Protein 5VCC (pdb70)

CATH classification: 1.10.630.10

Sequence (457 aa):
SHGLFKKLGIPGPTPLPFLGNILSYHKGFCMMFDMMEECHKKYGKVVWGFYDGQQPVLAITDPDMIKTVLVKECYSVFTNRRRPPFFGGPPVGFMKSSAISIAEDEEWKRLRSLLSPTFTSGKLKEMVPIIAQYGDVLVRNLRRREAETGKPVTTLKDVFGAYSMDVITSTSFGVNIDSSLNNPQDPFVENTKKLLRFDFLDPFFLSITVFPFLIPILEVLNICCVFPREVTNFLRKSVKRMKESRLEDVDFLQLMIDSQNSKALSDLELVAQSIIFIFAGYETTSSVLSFIMYELATHPDVQQKLQEEIDAVLPNKAPPTYDTVLQMEYLDMVVNETLRLFPIAMRLERVCKKDVVEINGMFIPKGVVVMMIPSYALHRDPKYWTTEPEKFLPERFSKKNKDNIDPYIYTPFGSGPRNCIGMRRFALMNMKLALIRVLQNFSFKPCKETQIPLKLSLGGLLQPEKPVVLKVESSR

Nearest PDB structures (foldseek):
  5vcd-assembly1_A  TM=1.001E+00  e=1.335E-69  Homo sapiens
  6bd5-assembly1_A  TM=1.000E+00  e=8.654E-69  Homo sapiens
  6oo9-assembly1_A  TM=9.947E-01  e=1.828E-68  Homo sapiens
  7ufe-assembly1_A  TM=9.716E-01  e=6.507E-65  Homo sapiens
  7kvk-assembly1_A  TM=9.694E-01  e=4.853E-64  Homo sapiens

GO terms:
  GO:0062181 1-alpha,25-dihydroxyvitamin D3 23-hydroxylase activity (F, IDA)
  GO:0101020 estrogen 16-alpha-hydroxylase activity (F, IDA)
  GO:0101021 estrogen 2-hydroxylase activity (F, IDA)
  GO:0042369 vitamin D catabolic process (P, IDA)
  GO:0042572 retinol metabolic process (P, IDA)
  GO:0042573 retinoic acid metabolic process (P, IDA)
  GO:0008401 retinoic acid 4-hydroxylase activity (F, IDA)
  GO:0008210 estrogen metabolic process (P, IDA)
  GO:0050591 quinine 3-monooxygenase activity (F, EXP)
  GO:0050649 testosterone 6-beta-hydroxylase activity (F, EXP)
  GO:0062187 anandamide 8,9 epoxidase activity (F, EXP)
  GO:0062188 anandamide 11,12 epoxidase activity (F, EXP)
  GO:0062189 anandamide 14,15 epoxidase activity (F, EXP)
  GO:0101020 estrogen 16-alpha-hydroxylase activity (F, EXP)
  GO:0101021 estrogen 2-hydroxylase activity (F, EXP)
  GO:0102320 1,8-cineole 2-exo-monooxygenase activity (F, EXP)
  GO:0016712 oxidoreductase activity, acting on paired donors, with incorporation or reduction of molecular oxygen, reduced flavin or flavoprotein as one donor, and incorporation of one atom of oxygen (F, EXP)
  GO:0005515 protein binding (F, IPI)
  GO:0043231 intracellular membrane-bounded organelle (C, TAS)
  GO:0004497 monooxygenase activity (F, TAS)

B-factor: mean 48.31, std 19.15, range [22.93, 164.09]

Foldseek 3Di:
DQCVCVVQVFAEDRQDQLQWCLVLLQQADQVSVQVGCVPRNAWHWTARRNAIEIEGADLQLLCCQFAVCCQPWFPAFDDQFAAALLCLALNNDTHPSNVLVLVLCLVCQDVVLLQLLLVVLLVLLVLLQVVVVVCQVVFDWDFLLLSLLQSLVQSLCCQAQVDHDSCSVVVPPPLNVLLSVLEDDFCQDPVRSVCSSVVVCRVVCNVVVNHPRDPVSLVVLLVVLVVSLVVVVPPSHSSVSLVVSLVDSRADSSSSSSHSNVVSNVGRSVLSQLLQLLLLQCQVVVVLLVVQLVQLCVLAPPLRADHSVSLVVRQSLVLSSLLSCLQFLFVQKDKTFGQAFDADPRGTDHHGHIYMHRQNSLSQPCVQDPPSNDRDSCCCPPVNVVSDSCSSHASQHDHSSGNSCVVVSSSSSSSSSSSLSNFWRKHADPPADPPFDFHSTHTGHTVDRGIIGIHTD

Solvent-accessible surface area: 20300 Å² total; per-residue (Å²): 88,45,39,32,8,174,151,47,66,22,61,24,24,122,25,85,99,146,50,1,8,12,106,44,13,132,102,3,21,15,93,12,1,63,73,4,36,168,140,64,31,132,9,0,2,0,5,12,0,84,49,18,0,2,0,0,8,51,25,93,8,0,77,12,0,0,52,130,58,0,116,62,12,0,2,14,85,63,98,55,6,0,8,23,16,0,120,16,0,11,46,33,6,75,54,112,109,3,67,61,2,40,75,40,0,49,69,7,25,55,46,34,66,11,99,100,3,7,88,35,0,26,90,6,2,52,13,5,8,140,8,1,83,117,66,19,134,84,67,136,51,10,38,0,112,79,9,1,8,13,3,1,0,3,0,16,0,3,4,5,6,39,29,99,18,44,4,62,66,70,56,140,47,83,16,0,76,20,0,74,95,2,87,84,33,45,88,26,45,110,80,18,49,48,18,39,28,86,65,140,62,38,87,91,30,64,121,113,97,83,23,25,2,45,61,111,0,0,70,31,1,93,86,6,1,128,133,32,34,121,69,71,99,146,179,95,9,16,1,48,27,1,12,72,34,37,99,135,216,30,5,48,92,67,28,0,13,0,0,5,1,5,26,0,14,52,21,19,37,31,8,8,23,6,0,7,0,0,0,13,10,0,2,33,55,93,104,10,9,104,96,0,16,94,33,0,52,79,33,7,75,151,95,31,86,9,64,30,96,27,0,103,112,2,81,16,0,41,16,0,0,29,0,0,5,0,5,10,1,36,57,18,27,20,32,4,29,0,50,118,90,28,131,12,84,70,33,86,0,20,134,34,2,0,0,0,0,0,2,16,0,0,0,30,9,96,189,98,18,101,88,19,145,100,11,61,7,86,29,11,14,135,168,42,94,114,128,34,52,79,33,2,32,2,20,36,16,17,22,39,4,34,51,37,16,60,147,30,20,35,6,3,4,14,4,0,0,0,40,0,0,3,11,0,24,2,89,44,21,200,94,11,52,98,92,29,110,42,30,102,30,3,39,11,62,25,92,134,52,9,26,0,84,7,71,76,126

Organism: Homo sapiens (NCBI:txid9606)

Structure (mmCIF, N/CA/C/O backbone):
data_5VCC
#
_entry.id   5VCC
#
_cell.length_a   76.300
_cell.length_b   98.910
_cell.length_c   133.660
_cell.angle_alpha   90.00
_cell.angle_beta   90.00
_cell.angle_gamma   90.00
#
_symmetry.space_group_name_H-M   'I 2 2 2'
#
loop_
_entity.id
_entity.type
_entity.pdbx_description
1 polymer 'Cytochrome P450 3A4'
2 non-polymer 'PROTOPORPHYRIN IX CONTAINING FE'
3 non-polymer GLYCEROL
4 non-polymer 1,2-ETHANEDIOL
5 water water
#
loop_
_atom_site.group_PDB
_atom_site.id
_atom_site.type_symbol
_atom_site.label_atom_id
_atom_site.label_alt_id
_atom_site.label_comp_id
_atom_site.label_asym_id
_atom_site.label_entity_id
_atom_site.label_seq_id
_atom_site.pdbx_PDB_ins_code
_atom_site.Cartn_x
_atom_site.Cartn_y
_atom_site.Cartn_z
_atom_site.occupancy
_atom_site.B_iso_or_equiv
_atom_site.auth_seq_id
_atom_site.auth_comp_id
_atom_site.auth_asym_id
_atom_site.auth_atom_id
_atom_site.pdbx_PDB_model_num
ATOM 1 N N . SER A 1 9 ? -11.785 -57.616 -15.600 1.00 61.97 29 SER A N 1
ATOM 2 C CA . SER A 1 9 ? -12.708 -56.501 -15.808 1.00 48.05 29 SER A CA 1
ATOM 3 C C . SER A 1 9 ? -12.741 -56.067 -17.271 1.00 39.82 29 SER A C 1
ATOM 4 O O . SER A 1 9 ? -13.781 -55.661 -17.795 1.00 38.77 29 SER A O 1
ATOM 7 N N . HIS A 1 10 ? -11.596 -56.177 -17.934 1.00 36.77 30 HIS A N 1
ATOM 8 C CA . HIS A 1 10 ? -11.443 -55.689 -19.305 1.00 33.71 30 HIS A CA 1
ATOM 9 C C . HIS A 1 10 ? -12.169 -56.496 -20.367 1.00 37.80 30 HIS A C 1
ATOM 10 O O . HIS A 1 10 ? -12.093 -56.172 -21.554 1.00 38.33 30 HIS A O 1
ATOM 17 N N . GLY A 1 11 ? -12.870 -57.543 -19.953 1.00 39.86 31 GLY A N 1
ATOM 18 C CA . GLY A 1 11 ? -13.632 -58.333 -20.898 1.00 37.27 31 GLY A CA 1
ATOM 19 C C . GLY A 1 11 ? -15.111 -58.008 -20.864 1.00 36.98 31 GLY A C 1
ATOM 20 O O . GLY A 1 11 ? -15.909 -58.638 -21.569 1.00 37.49 31 GLY A O 1
ATOM 21 N N . LEU A 1 12 ? -15.485 -57.019 -20.051 1.00 33.24 32 LEU A N 1
ATOM 22 C CA . LEU A 1 12 ? -16.905 -56.753 -19.826 1.00 33.71 32 LEU A CA 1
ATOM 23 C C . LEU A 1 12 ? -17.660 -56.363 -21.091 1.00 36.44 32 LEU A C 1
ATOM 24 O O . LEU A 1 12 ? -18.654 -56.995 -21.436 1.00 33.66 32 LEU A O 1
ATOM 29 N N . PHE A 1 13 ? -17.220 -55.315 -21.787 1.00 33.16 33 PHE A N 1
ATOM 30 C CA . PHE A 1 13 ? -17.982 -54.859 -22.948 1.00 34.13 33 PHE A CA 1
ATOM 31 C C . PHE A 1 13 ? -17.924 -55.871 -24.096 1.00 36.04 33 PHE A C 1
ATOM 32 O O . PHE A 1 13 ? -18.878 -56.012 -24.852 1.00 34.60 33 PHE A O 1
ATOM 40 N N . LYS A 1 14 ? -16.816 -56.588 -24.208 1.00 31.19 34 LYS A N 1
ATOM 41 C CA . LYS A 1 14 ? -16.753 -57.711 -25.131 1.00 29.99 34 LYS A CA 1
ATOM 42 C C . LYS A 1 14 ? -17.867 -58.733 -24.833 1.00 33.93 34 LYS A C 1
ATOM 43 O O . LYS A 1 14 ? -18.553 -59.207 -25.746 1.00 38.55 34 LYS A O 1
ATOM 49 N N . LYS A 1 15 ? -18.049 -59.053 -23.556 1.00 36.39 35 LYS A N 1
ATOM 50 C CA . L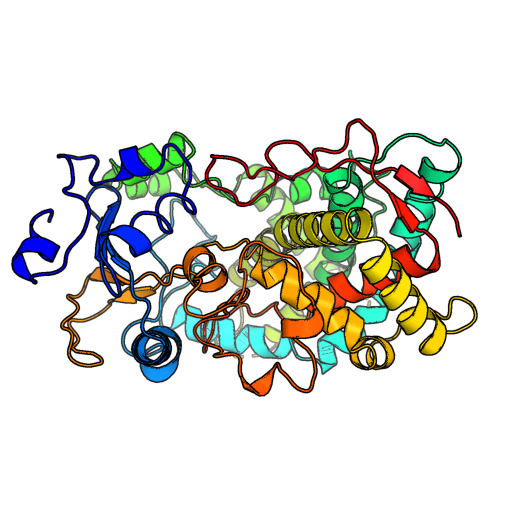YS A 1 15 ? -19.042 -60.053 -23.162 1.00 42.83 35 LYS A CA 1
ATOM 51 C C . LYS A 1 15 ? -20.456 -59.553 -23.437 1.00 42.58 35 LYS A C 1
ATOM 52 O O . LYS A 1 15 ? -21.333 -60.327 -23.818 1.00 43.68 35 LYS A O 1
ATOM 58 N N . LEU A 1 16 ? -20.673 -58.253 -23.261 1.00 37.71 36 LEU A N 1
ATOM 59 C CA . LEU A 1 16 ? -21.978 -57.655 -23.530 1.00 35.09 36 LEU A CA 1
ATOM 60 C C . LEU A 1 16 ? -22.210 -57.279 -24.998 1.00 43.93 36 LEU A C 1
ATOM 61 O O . LEU A 1 16 ? -23.282 -56.798 -25.350 1.00 42.78 36 LEU A O 1
ATOM 66 N N . GLY A 1 17 ? -21.207 -57.466 -25.850 1.00 38.29 37 GLY A N 1
ATOM 67 C CA . GLY A 1 17 ? -21.351 -57.104 -27.257 1.00 37.89 37 GLY A CA 1
ATOM 68 C C . GLY A 1 17 ? -21.416 -55.605 -27.496 1.00 38.35 37 GLY A C 1
ATOM 69 O O . GLY A 1 17 ? -22.073 -55.121 -28.427 1.00 35.28 37 GLY A O 1
ATOM 70 N N . ILE A 1 18 ? -20.725 -54.861 -26.643 1.00 32.90 38 ILE A N 1
ATOM 71 C CA . ILE A 1 18 ? -20.688 -53.412 -26.747 1.00 34.28 38 ILE A CA 1
ATOM 72 C C . ILE A 1 18 ? -19.335 -53.024 -27.327 1.00 33.49 38 ILE A C 1
ATOM 73 O O . ILE A 1 18 ? -18.311 -53.513 -26.869 1.00 32.37 38 ILE A O 1
ATOM 78 N N . PRO A 1 19 ? -19.330 -52.172 -28.355 1.00 33.11 39 PRO A N 1
ATOM 79 C CA . PRO A 1 19 ? -18.078 -51.830 -29.025 1.00 32.98 39 PRO A CA 1
ATOM 80 C C . PRO A 1 19 ? -17.282 -50.822 -28.211 1.00 33.24 39 PRO A C 1
ATOM 81 O O . PRO A 1 19 ? -17.832 -50.205 -27.314 1.00 30.90 39 PRO A O 1
ATOM 85 N N . GLY A 1 20 ? -16.011 -50.651 -28.537 1.00 29.61 40 GLY A N 1
ATOM 86 C CA . GLY A 1 20 ? -15.206 -49.635 -27.865 1.00 25.45 40 GLY A CA 1
ATOM 87 C C . GLY A 1 20 ? -13.742 -49.960 -28.065 1.00 29.53 40 GLY A C 1
ATOM 88 O O . GLY A 1 20 ? -13.387 -51.048 -28.510 1.00 27.73 40 GLY A O 1
ATOM 89 N N . PRO A 1 21 ? -12.870 -49.017 -27.727 1.00 28.59 41 PRO A N 1
ATOM 90 C CA . PRO A 1 21 ? -11.432 -49.229 -27.945 1.00 27.56 41 PRO A CA 1
ATOM 91 C C . PRO A 1 21 ? -10.906 -50.330 -27.041 1.00 28.63 41 PRO A C 1
ATOM 92 O O . PRO A 1 21 ? -11.232 -50.364 -25.858 1.00 29.34 41 PRO A O 1
ATOM 96 N N . THR A 1 22 ? -10.118 -51.242 -27.606 1.00 27.86 42 THR A N 1
ATOM 97 C CA . THR A 1 22 ? -9.614 -52.374 -26.857 1.00 27.50 42 THR A CA 1
ATOM 98 C C . THR A 1 22 ? -8.614 -51.885 -25.795 1.00 28.72 42 THR A C 1
ATOM 99 O O . THR A 1 22 ? -7.674 -51.150 -26.113 1.00 29.27 42 THR A O 1
ATOM 103 N N . PRO A 1 23 ? -8.859 -52.240 -24.530 1.00 29.42 43 PRO A N 1
ATOM 104 C CA . PRO A 1 23 ? -8.030 -51.730 -23.420 1.00 27.02 43 PRO A CA 1
ATOM 105 C C . PRO A 1 23 ? -6.690 -52.439 -23.315 1.00 30.93 43 PRO A C 1
ATOM 106 O O . PRO A 1 23 ? -6.563 -53.586 -23.736 1.00 30.00 43 PRO A O 1
ATOM 110 N N . LEU A 1 24 ? -5.708 -51.739 -22.753 1.00 27.93 44 LEU A N 1
ATOM 111 C CA . LEU A 1 24 ? -4.421 -52.323 -22.383 1.00 26.37 44 LEU A CA 1
ATOM 112 C C . LEU A 1 24 ? -4.438 -52.769 -20.941 1.00 27.26 44 LEU A C 1
ATOM 113 O O . LEU A 1 24 ? -5.120 -52.161 -20.113 1.00 28.49 44 LEU A O 1
ATOM 118 N N . PRO A 1 25 ? -3.680 -53.821 -20.623 1.00 26.40 45 PRO A N 1
ATOM 119 C CA . PRO A 1 25 ? -3.522 -54.214 -19.218 1.00 28.18 45 PRO A CA 1
ATOM 120 C C . PRO A 1 25 ? -3.161 -53.017 -18.328 1.00 28.06 45 PRO A C 1
ATOM 121 O O . PRO A 1 25 ? -2.400 -52.146 -18.777 1.00 28.12 45 PRO A O 1
ATOM 125 N N . PHE A 1 26 ? -3.737 -52.974 -17.124 1.00 29.38 46 PHE A N 1
ATOM 126 C CA . PHE A 1 26 ? -3.502 -51.925 -16.119 1.00 27.63 46 PHE A CA 1
ATOM 127 C C . PHE A 1 26 ? -4.049 -50.550 -16.513 1.00 30.47 46 PHE A C 1
ATOM 128 O O . PHE A 1 26 ? -4.722 -49.917 -15.721 1.00 31.98 46 PHE A O 1
ATOM 136 N N . LEU A 1 27 ? -3.732 -50.081 -17.716 1.00 25.49 47 LEU A N 1
ATOM 137 C CA . LEU A 1 27 ? -4.072 -48.720 -18.142 1.00 23.85 47 LEU A CA 1
ATOM 138 C C . LEU A 1 27 ? -5.518 -48.584 -18.617 1.00 24.85 47 LEU A C 1
ATOM 139 O O . LEU A 1 27 ? -6.087 -47.494 -18.579 1.00 26.38 47 LEU A O 1
ATOM 144 N N . GLY A 1 28 ? -6.097 -49.676 -19.109 1.00 27.01 48 GLY A N 1
ATOM 145 C CA . GLY A 1 28 ? -7.350 -49.556 -19.838 1.00 25.84 48 GLY A CA 1
ATOM 146 C C . GLY A 1 28 ? -7.103 -48.716 -21.073 1.00 26.97 48 GLY A C 1
ATOM 147 O O . GLY A 1 28 ? -6.195 -48.992 -21.854 1.00 26.36 48 GLY A O 1
ATOM 148 N N . ASN A 1 29 ? -7.907 -47.667 -21.242 1.00 24.51 49 ASN A N 1
ATOM 149 C CA . ASN A 1 29 ? -7.821 -46.816 -22.412 1.00 25.40 49 ASN A CA 1
ATOM 150 C C . ASN A 1 29 ? -7.249 -45.444 -22.119 1.00 22.93 49 ASN A C 1
ATOM 151 O O . ASN A 1 29 ? -7.359 -44.547 -22.958 1.00 25.13 49 ASN A O 1
ATOM 156 N N . ILE A 1 30 ? -6.609 -45.262 -20.963 1.00 23.97 50 ILE A N 1
ATOM 157 C CA . ILE A 1 30 ? -6.240 -43.879 -20.642 1.00 24.82 50 ILE A CA 1
ATOM 158 C C . ILE A 1 30 ? -5.191 -43.297 -21.567 1.00 25.73 50 ILE A C 1
ATOM 159 O O . ILE A 1 30 ? -5.079 -42.081 -21.653 1.00 26.94 50 ILE A O 1
ATOM 164 N N . LEU A 1 31 ? -4.437 -44.124 -22.291 1.00 26.93 51 LEU A N 1
ATOM 165 C CA . LEU A 1 31 ? -3.469 -43.530 -23.217 1.00 29.92 51 LEU A CA 1
ATOM 166 C C . LEU A 1 31 ? -4.184 -42.796 -24.360 1.00 28.69 51 LEU A C 1
ATOM 167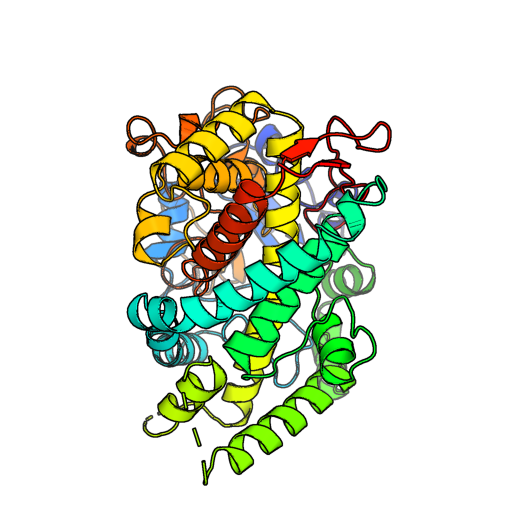 O O . LEU A 1 31 ? -3.596 -41.951 -25.026 1.00 33.70 51 LEU A O 1
ATOM 172 N N . SER A 1 32 ? -5.461 -43.108 -24.563 1.00 26.06 52 SER A N 1
ATOM 173 C CA . SER A 1 32 ? -6.244 -42.435 -25.594 1.00 25.55 52 SER A CA 1
ATOM 174 C C . SER A 1 32 ? -6.677 -41.031 -25.179 1.00 30.42 52 SER A C 1
ATOM 175 O O . SER A 1 32 ? -7.318 -40.323 -25.964 1.00 30.81 52 SER A O 1
ATOM 178 N N . TYR A 1 33 ? -6.336 -40.636 -23.957 1.00 26.27 53 TYR A N 1
ATOM 179 C CA . TYR A 1 33 ? -6.625 -39.264 -23.488 1.00 27.75 53 TYR A CA 1
ATOM 180 C C . TYR A 1 33 ? -5.534 -38.276 -23.869 1.00 32.18 53 TYR A C 1
ATOM 181 O O . TYR A 1 33 ? -5.547 -37.136 -23.400 1.00 29.80 53 TYR A O 1
ATOM 190 N N . HIS A 1 34 ? -4.596 -38.692 -24.715 1.00 29.64 54 HIS A N 1
ATOM 191 C CA . HIS A 1 34 ? -3.438 -37.843 -25.012 1.00 36.38 54 HIS A CA 1
ATOM 192 C C . HIS A 1 34 ? -3.840 -36.582 -25.775 1.00 37.66 54 HIS A C 1
ATOM 193 O O . HIS A 1 34 ? -3.073 -35.621 -25.841 1.00 42.20 54 HIS A O 1
ATOM 200 N N . LYS A 1 35 ? -5.045 -36.554 -26.337 1.00 32.01 55 LYS A N 1
ATOM 201 C CA . LYS A 1 35 ? -5.510 -35.300 -26.919 1.00 40.19 55 LYS A CA 1
ATOM 202 C C . LYS A 1 35 ? -6.708 -34.736 -26.172 1.00 36.72 55 LYS A C 1
ATOM 203 O O . LYS A 1 35 ? -7.439 -33.897 -26.712 1.00 41.29 55 LYS A O 1
ATOM 209 N N . GLY A 1 36 ? -6.901 -35.192 -24.930 1.00 33.28 56 GLY A N 1
ATOM 210 C CA . GLY A 1 36 ? -7.933 -34.658 -24.052 1.00 28.29 56 GLY A CA 1
ATOM 211 C C . GLY A 1 36 ? -9.230 -35.449 -24.061 1.00 28.53 56 GLY A C 1
ATOM 212 O O . GLY A 1 36 ? -9.418 -36.317 -24.920 1.00 29.72 56 GLY A O 1
ATOM 213 N N . PHE A 1 37 ? -10.127 -35.146 -23.124 1.00 25.21 57 PHE A N 1
ATOM 214 C CA . PHE A 1 37 ? -11.404 -35.865 -23.023 1.00 24.91 57 PHE A CA 1
ATOM 215 C C . PHE A 1 37 ? -12.283 -35.658 -24.239 1.00 30.18 57 PHE A C 1
ATOM 216 O O . PHE A 1 37 ? -12.904 -36.596 -24.724 1.00 26.83 57 PHE A O 1
ATOM 224 N N . CYS A 1 38 ? -12.385 -34.420 -24.720 1.00 27.18 58 CYS A N 1
ATOM 225 C CA . CYS A 1 38 ? -13.364 -34.153 -25.773 1.00 28.73 58 CYS A CA 1
ATOM 226 C C . CYS A 1 38 ? -13.027 -34.832 -27.100 1.00 25.98 58 CYS A C 1
ATOM 227 O O . CYS A 1 38 ? -13.915 -35.380 -27.758 1.00 28.15 58 CYS A O 1
ATOM 230 N N . MET A 1 39 ? -11.762 -34.822 -27.503 1.00 27.96 59 MET A N 1
ATOM 231 C CA A MET A 1 39 ? -11.353 -35.476 -28.739 0.57 30.80 59 MET A CA 1
ATOM 232 C CA B MET A 1 39 ? -11.389 -35.469 -28.753 0.43 30.30 59 MET A CA 1
ATOM 233 C C . MET A 1 39 ? -11.593 -36.983 -28.651 1.00 28.75 59 MET A C 1
ATOM 234 O O . MET A 1 39 ? -12.021 -37.609 -29.614 1.00 28.23 59 MET A O 1
ATOM 243 N N . PHE A 1 40 ? -11.300 -37.550 -27.486 1.00 27.71 60 PHE A N 1
ATOM 244 C CA . PHE A 1 40 ? -11.561 -38.978 -27.249 1.00 26.97 60 PHE A CA 1
ATOM 245 C C . PHE A 1 40 ? -13.053 -39.314 -27.444 1.00 26.47 60 PHE A C 1
ATOM 246 O O . PHE A 1 40 ? -13.411 -40.260 -28.171 1.00 28.27 60 PHE A O 1
ATOM 254 N N . ASP A 1 41 ? -13.928 -38.557 -26.785 1.00 25.42 61 ASP A N 1
ATOM 255 C CA . ASP A 1 41 ? -15.360 -38.804 -26.927 1.00 26.23 61 ASP A CA 1
ATOM 256 C C . ASP A 1 41 ? -15.855 -38.604 -28.367 1.00 27.26 61 ASP A C 1
ATOM 257 O O . ASP A 1 41 ? -16.668 -39.390 -28.855 1.00 27.81 61 ASP A O 1
ATOM 262 N N . MET A 1 42 ? -15.388 -37.570 -29.066 1.00 27.01 62 MET A N 1
ATOM 263 C CA A MET A 1 42 ? -15.768 -37.347 -30.467 0.58 29.18 62 MET A CA 1
ATOM 264 C CA B MET A 1 42 ? -15.832 -37.387 -30.442 0.42 28.55 62 MET A CA 1
ATOM 265 C C . MET A 1 42 ? -15.346 -38.502 -31.360 1.00 29.83 62 MET A C 1
ATOM 266 O O . MET A 1 42 ? -16.092 -38.944 -32.243 1.00 30.98 62 MET A O 1
ATOM 275 N N . GLU A 1 43 ? -14.110 -38.961 -31.160 1.00 28.51 63 GLU A N 1
ATOM 276 C CA A GLU A 1 43 ? -13.593 -40.034 -32.000 0.57 30.07 63 GLU A CA 1
ATOM 277 C CA B GLU A 1 43 ? -13.565 -40.046 -31.974 0.43 30.80 63 GLU A CA 1
ATOM 278 C C . GLU A 1 43 ? -14.314 -41.339 -31.704 1.00 28.84 63 GLU A C 1
ATOM 279 O O . GLU A 1 43 ? -14.614 -42.100 -32.628 1.00 31.45 63 GLU A O 1
ATOM 290 N N . CYS A 1 44 ? -14.596 -41.599 -30.429 1.00 27.53 64 CYS A N 1
ATOM 291 C CA . CYS A 1 44 ? -15.358 -42.812 -30.085 1.00 30.66 64 CYS A CA 1
ATOM 292 C C . CYS A 1 44 ? -16.768 -42.784 -30.678 1.00 31.66 64 CYS A C 1
ATOM 293 O O . CYS A 1 44 ? -17.245 -43.792 -31.206 1.00 29.76 64 CYS A O 1
ATOM 296 N N . HIS A 1 45 ? -17.439 -41.642 -30.563 1.00 31.96 65 HIS A N 1
ATOM 297 C CA . HIS A 1 45 ? -18.791 -41.490 -31.098 1.00 31.33 65 HIS A CA 1
ATOM 298 C C . HIS A 1 45 ? -18.776 -41.785 -32.594 1.00 30.96 65 HIS A C 1
ATOM 299 O O . HIS A 1 45 ? -19.626 -42.528 -33.129 1.00 31.91 65 HIS A O 1
ATOM 306 N N . LYS A 1 46 ? -17.795 -41.215 -33.284 1.00 29.11 66 LYS A N 1
ATOM 307 C CA . LYS A 1 46 ? -17.680 -41.392 -34.722 1.00 30.37 66 LYS A CA 1
ATOM 308 C C . LYS A 1 46 ? -17.402 -42.858 -35.088 1.00 33.15 66 LYS A C 1
ATOM 309 O O . LYS A 1 46 ? -18.002 -43.405 -36.024 1.00 35.21 66 LYS A O 1
ATOM 315 N N . LYS A 1 47 ? -16.495 -43.483 -34.352 1.00 30.73 67 LYS A N 1
ATOM 316 C CA . LYS A 1 47 ? -16.069 -44.850 -34.650 1.00 30.38 67 LYS A CA 1
ATOM 317 C C . LYS A 1 47 ? -17.094 -45.909 -34.280 1.00 37.83 67 LYS A C 1
ATOM 318 O O . LYS A 1 47 ? -17.259 -46.895 -35.004 1.00 39.26 67 LYS A O 1
ATOM 324 N N . TYR A 1 48 ? -17.747 -45.733 -33.136 1.00 31.72 68 TYR A N 1
ATOM 325 C CA . TYR A 1 48 ? -18.538 -46.824 -32.562 1.00 33.68 68 TYR A CA 1
ATOM 326 C C . TYR A 1 48 ? -20.052 -46.624 -32.588 1.00 35.54 68 TYR A C 1
ATOM 327 O O . TYR A 1 48 ? -20.802 -47.594 -32.457 1.00 38.85 68 TYR A O 1
ATOM 336 N N . GLY A 1 49 ? -20.509 -45.388 -32.744 1.00 38.70 69 GLY A N 1
ATOM 337 C CA . GLY A 1 49 ? -21.938 -45.141 -32.859 1.00 39.17 69 GLY A CA 1
ATOM 338 C C . GLY A 1 49 ? -22.633 -44.713 -31.579 1.00 37.72 69 GLY A C 1
ATOM 339 O O . GLY A 1 49 ? -22.106 -43.909 -30.811 1.00 35.73 69 GLY A O 1
ATOM 340 N N . LYS A 1 50 ? -23.828 -45.252 -31.345 1.00 33.89 70 LYS A N 1
ATOM 341 C CA . LYS A 1 50 ? -24.711 -44.696 -30.320 1.00 38.50 70 LYS A CA 1
ATOM 342 C C . LYS A 1 50 ? -24.283 -45.033 -28.891 1.00 34.23 70 LYS A C 1
ATOM 343 O O . LYS A 1 50 ? -24.510 -44.244 -27.975 1.00 35.61 70 LYS A O 1
ATOM 349 N N . VAL A 1 51 ? -23.667 -46.203 -28.706 1.00 32.51 71 VAL A N 1
ATOM 350 C CA A VAL A 1 51 ? -23.180 -46.635 -27.407 0.40 31.57 71 VAL A CA 1
ATOM 351 C CA B VAL A 1 51 ? -23.139 -46.583 -27.398 0.60 30.75 71 VAL A CA 1
ATOM 352 C C . VAL A 1 51 ? -21.756 -47.191 -27.547 1.00 31.21 71 VAL A C 1
ATOM 353 O O . VAL A 1 51 ? -21.442 -47.838 -28.553 1.00 34.36 71 VAL A O 1
ATOM 360 N N . TRP A 1 52 ? -20.910 -46.966 -26.545 1.00 29.74 72 TRP A N 1
ATOM 361 C CA . TRP A 1 52 ? -19.602 -47.598 -26.549 1.00 27.75 72 TRP A CA 1
ATOM 362 C C . TRP A 1 52 ? -19.081 -47.680 -25.123 1.00 25.36 72 TRP A C 1
ATOM 363 O O . TRP A 1 52 ? -19.602 -47.029 -24.216 1.00 29.69 72 TRP A O 1
ATOM 374 N N . GLY A 1 53 ? -18.080 -48.530 -24.932 1.00 27.02 73 GLY A N 1
ATOM 375 C CA . GLY A 1 53 ? -17.522 -48.730 -23.614 1.00 28.09 73 GLY A CA 1
ATOM 376 C C . GLY A 1 53 ? -16.013 -48.599 -23.648 1.00 25.71 73 GLY A C 1
ATOM 377 O O . GLY A 1 53 ? -15.358 -48.944 -24.631 1.00 26.69 73 GLY A O 1
ATOM 378 N N . PHE A 1 54 ? -15.451 -48.088 -22.561 1.00 26.84 74 PHE A N 1
ATOM 379 C CA . PHE A 1 54 ? -14.001 -48.018 -22.449 1.00 25.13 74 PHE A CA 1
ATOM 380 C C . PHE A 1 54 ? -13.651 -48.179 -20.987 1.00 26.09 74 PHE A C 1
ATOM 381 O O . PHE A 1 54 ? -14.546 -48.307 -20.147 1.00 24.41 74 PHE A O 1
ATOM 389 N N . TYR A 1 55 ? -12.359 -48.147 -20.682 1.00 25.70 75 TYR A N 1
ATOM 390 C CA . TYR A 1 55 ? -11.911 -48.437 -19.336 1.00 24.01 75 TYR A CA 1
ATOM 391 C C . TYR A 1 55 ? -10.953 -47.369 -18.844 1.00 25.61 75 TYR A C 1
ATOM 392 O O . TYR A 1 55 ? -9.929 -47.102 -19.473 1.00 25.82 75 TYR A O 1
ATOM 401 N N . ASP A 1 56 ? -11.302 -46.765 -17.719 1.00 25.48 76 ASP A N 1
ATOM 402 C CA . ASP A 1 56 ? -10.396 -45.834 -17.051 1.00 27.22 76 ASP A CA 1
ATOM 403 C C . ASP A 1 56 ? -9.620 -46.637 -16.030 1.00 25.82 76 ASP A C 1
ATOM 404 O O . ASP A 1 56 ? -10.118 -46.899 -14.936 1.00 28.98 76 ASP A O 1
ATOM 409 N N . GLY A 1 57 ? -8.430 -47.107 -16.407 1.00 26.77 77 GLY A N 1
ATOM 410 C CA . GLY A 1 57 ? -7.772 -48.127 -15.595 1.00 26.06 77 GLY A CA 1
ATOM 411 C C . GLY A 1 57 ? -8.593 -49.396 -15.675 1.00 30.76 77 GLY A C 1
ATOM 412 O O . GLY A 1 57 ? -8.805 -49.926 -16.762 1.00 30.72 77 GLY A O 1
ATOM 413 N N . GLN A 1 58 ? -9.067 -49.876 -14.533 1.00 28.91 78 GLN A N 1
ATOM 414 C CA . GLN A 1 58 ? -9.916 -51.058 -14.498 1.00 31.81 78 GLN A CA 1
ATOM 415 C C . GLN A 1 58 ? -11.394 -50.690 -14.423 1.00 30.77 78 GLN A C 1
ATOM 416 O O . GLN A 1 58 ? -12.248 -51.564 -14.418 1.00 36.43 78 GLN A O 1
ATOM 422 N N . GLN A 1 59 ? -11.708 -49.399 -14.381 1.00 28.35 79 GLN A N 1
ATOM 423 C CA . GLN A 1 59 ? -13.114 -48.988 -14.252 1.00 28.28 79 GLN A CA 1
ATOM 424 C C . GLN A 1 59 ? -13.833 -48.952 -15.591 1.00 28.16 79 GLN A C 1
ATOM 425 O O . GLN A 1 59 ? -13.483 -48.147 -16.445 1.00 27.09 79 GLN A O 1
ATOM 431 N N . PRO A 1 60 ? -14.858 -49.799 -15.773 1.00 27.31 80 PRO A N 1
ATOM 432 C CA . PRO A 1 60 ? -15.625 -49.731 -17.024 1.00 25.94 80 PRO A CA 1
ATOM 433 C C . PRO A 1 60 ? -16.509 -48.505 -17.082 1.00 28.70 80 PRO A C 1
ATOM 434 O O . PRO A 1 60 ? -17.165 -48.160 -16.093 1.00 28.24 80 PRO A O 1
ATOM 438 N N . VAL A 1 61 ? -16.518 -47.860 -18.244 1.00 26.07 81 VAL A N 1
ATOM 439 C CA . VAL A 1 61 ? -17.351 -46.689 -18.483 1.00 26.08 81 VAL A CA 1
ATOM 440 C C . VAL A 1 61 ? -18.164 -46.921 -19.745 1.00 26.14 81 VAL A C 1
ATOM 441 O O . VAL A 1 61 ? -17.591 -47.215 -20.798 1.00 27.89 81 VAL A O 1
ATOM 445 N N . LEU A 1 62 ? -19.489 -46.802 -19.632 1.00 23.79 82 LEU A N 1
ATOM 446 C CA . LEU A 1 62 ? -20.394 -46.996 -20.763 1.00 23.94 82 LEU A CA 1
ATOM 447 C C . LEU A 1 62 ? -20.919 -45.641 -21.220 1.00 28.03 82 LEU A C 1
ATOM 448 O O . LEU A 1 62 ? -21.639 -44.985 -20.474 1.00 29.91 82 LEU A O 1
ATOM 453 N N . ALA A 1 63 ? -20.549 -45.231 -22.431 1.00 27.02 83 ALA A N 1
ATOM 454 C CA . ALA A 1 63 ? -20.996 -43.955 -22.992 1.00 26.38 83 ALA A CA 1
ATOM 455 C C . ALA A 1 63 ? -22.307 -44.143 -23.709 1.00 32.52 83 ALA A C 1
ATOM 456 O O . ALA A 1 63 ? -22.425 -45.056 -24.519 1.00 29.92 83 ALA A O 1
ATOM 458 N N . ILE A 1 64 ? -23.288 -43.281 -23.438 1.00 27.72 84 ILE A N 1
ATOM 459 C CA . ILE A 1 64 ? -24.589 -43.420 -24.089 1.00 27.41 84 ILE A CA 1
ATOM 460 C C . ILE A 1 64 ? -24.981 -42.116 -24.790 1.00 29.05 84 ILE A C 1
ATOM 461 O O . ILE A 1 64 ? -24.583 -41.027 -24.356 1.00 30.43 84 ILE A O 1
ATOM 466 N N . THR A 1 65 ? -25.730 -42.221 -25.882 1.00 33.11 85 THR A N 1
ATOM 467 C CA . THR A 1 65 ? -26.074 -41.019 -26.647 1.00 35.31 85 THR A CA 1
ATOM 468 C C . THR A 1 65 ? -27.531 -40.959 -27.053 1.00 37.67 85 THR A C 1
ATOM 469 O O . THR A 1 65 ? -27.942 -39.991 -27.667 1.00 36.43 85 THR A O 1
ATOM 473 N N . ASP A 1 66 ? -28.304 -41.987 -26.736 1.00 36.46 86 ASP A N 1
ATOM 474 C CA . ASP A 1 66 ? -29.728 -41.966 -27.079 1.00 35.73 86 ASP A CA 1
ATOM 475 C C . ASP A 1 66 ? -30.479 -41.123 -26.060 1.00 40.13 86 ASP A C 1
ATOM 476 O O . ASP A 1 66 ? -30.464 -41.430 -24.865 1.00 39.94 86 ASP A O 1
ATOM 481 N N . PRO A 1 67 ? -31.129 -40.049 -26.522 1.00 40.31 87 PRO A N 1
ATOM 482 C CA . PRO A 1 67 ? -31.772 -39.143 -25.564 1.00 44.38 87 PRO A CA 1
ATOM 483 C C . PRO A 1 67 ? -32.778 -39.849 -24.652 1.00 40.19 87 PRO A C 1
ATOM 484 O O . PRO A 1 67 ? -32.927 -39.422 -23.512 1.00 37.46 87 PRO A O 1
ATOM 488 N N . ASP A 1 68 ? -33.439 -40.910 -25.119 1.00 39.69 88 ASP A N 1
ATOM 489 C CA . ASP A 1 68 ? -34.386 -41.609 -24.262 1.00 38.38 88 ASP A CA 1
ATOM 490 C C . ASP A 1 68 ? -33.652 -42.305 -23.126 1.00 41.53 88 ASP A C 1
ATOM 491 O O . ASP A 1 68 ? -34.106 -42.303 -21.980 1.00 46.13 88 ASP A O 1
ATOM 496 N N . MET A 1 69 ? -32.513 -42.903 -23.453 1.00 40.18 89 MET A N 1
ATOM 497 C CA . MET A 1 69 ? -31.729 -43.610 -22.457 1.00 40.06 89 MET A CA 1
ATOM 498 C C . MET A 1 69 ? -31.103 -42.603 -21.488 1.00 38.92 89 MET A C 1
ATOM 499 O O . MET A 1 69 ? -31.007 -42.858 -20.289 1.00 39.64 89 MET A O 1
ATOM 504 N N . ILE A 1 70 ? -30.696 -41.455 -22.015 1.00 37.01 90 ILE A N 1
ATOM 505 C CA . ILE A 1 70 ? -30.126 -40.406 -21.173 1.00 32.96 90 ILE A CA 1
ATOM 506 C C . ILE A 1 70 ? -31.155 -39.930 -20.152 1.00 34.90 90 ILE A C 1
ATOM 507 O O . ILE A 1 70 ? -30.838 -39.790 -18.971 1.00 36.27 90 ILE A O 1
ATOM 512 N N . LYS A 1 71 ? -32.391 -39.718 -20.595 1.00 33.60 91 LYS A N 1
ATOM 513 C CA . LYS A 1 71 ? -33.469 -39.339 -19.680 1.00 32.73 91 LYS A CA 1
ATOM 514 C C . LYS A 1 71 ? -33.699 -40.384 -18.591 1.00 37.81 91 LYS A C 1
ATOM 515 O O . LYS A 1 71 ? -33.942 -40.041 -17.436 1.00 37.69 91 LYS A O 1
ATOM 521 N N . THR A 1 72 ? -33.619 -41.662 -18.953 1.00 40.56 92 THR A N 1
ATOM 522 C CA . THR A 1 72 ? -33.795 -42.718 -17.972 1.00 38.91 92 THR A CA 1
ATOM 523 C C . THR A 1 72 ? -32.737 -42.647 -16.883 1.00 38.10 92 THR A C 1
ATOM 524 O O . THR A 1 72 ? -33.032 -42.816 -15.697 1.00 40.47 92 THR A O 1
ATOM 528 N N . VAL A 1 73 ? -31.500 -42.394 -17.299 1.00 39.80 93 VAL A N 1
ATOM 529 C CA . VAL A 1 73 ? -30.374 -42.378 -16.384 1.00 38.76 93 VAL A CA 1
ATOM 530 C C . VAL A 1 73 ? -30.387 -41.126 -15.519 1.00 37.99 93 VAL A C 1
ATOM 531 O O . VAL A 1 73 ? -30.275 -41.211 -14.291 1.00 36.31 93 VAL A O 1
ATOM 535 N N . LEU A 1 74 ? -30.547 -39.968 -16.154 1.00 35.40 94 LEU A N 1
ATOM 536 C CA . LEU A 1 74 ? -30.437 -38.699 -15.431 1.00 33.85 94 LEU A CA 1
ATOM 537 C C . LEU A 1 74 ? -31.713 -38.358 -14.672 1.00 34.95 94 LEU A C 1
ATOM 538 O O . LEU A 1 74 ? -31.664 -37.696 -13.644 1.00 35.73 94 LEU A O 1
ATOM 543 N N . VAL A 1 75 ? -32.859 -38.805 -15.178 1.00 38.38 95 VAL A N 1
ATOM 544 C CA . VAL A 1 75 ? -34.128 -38.443 -14.560 1.00 40.37 95 VAL A CA 1
ATOM 545 C C . VAL A 1 75 ? -34.890 -39.612 -13.937 1.00 46.44 95 VAL A C 1
ATOM 546 O O . VAL A 1 75 ? -35.109 -39.640 -12.728 1.00 49.96 95 VAL A O 1
ATOM 550 N N . LYS A 1 76 ? -35.295 -40.574 -14.760 1.00 47.28 96 LYS A N 1
ATOM 551 C CA . LYS A 1 76 ? -36.257 -41.585 -14.325 1.00 48.45 96 LYS A CA 1
ATOM 552 C C . LYS A 1 76 ? -35.735 -42.483 -13.212 1.00 50.93 96 LYS A C 1
ATOM 553 O O . LYS A 1 76 ? -36.474 -42.830 -12.289 1.00 46.67 96 LYS A O 1
ATOM 559 N N . GLU A 1 77 ? -34.462 -42.853 -13.300 1.00 45.69 97 GLU A N 1
ATOM 560 C CA . GLU A 1 77 ? -33.879 -43.797 -12.354 1.00 45.75 97 GLU A CA 1
ATOM 561 C C . GLU A 1 77 ? -32.745 -43.169 -11.557 1.00 40.72 97 GLU A C 1
ATOM 562 O O . GLU A 1 77 ? -31.844 -43.872 -11.095 1.00 42.28 97 GLU A O 1
ATOM 568 N N . CYS A 1 78 ? -32.785 -41.848 -11.408 1.00 38.69 98 CYS A N 1
ATOM 569 C CA . CYS A 1 78 ? -31.778 -41.140 -10.619 1.00 41.37 98 CYS A CA 1
ATOM 570 C C . CYS A 1 78 ? -31.716 -41.657 -9.178 1.00 43.15 98 CYS A C 1
ATOM 571 O O . CYS A 1 78 ? -30.666 -42.074 -8.696 1.00 41.68 98 CYS A O 1
ATOM 574 N N . TYR A 1 79 ? -32.853 -41.648 -8.499 1.00 43.72 99 TYR A N 1
ATOM 575 C CA . TYR A 1 79 ? -32.887 -42.017 -7.091 1.00 42.09 99 TYR A CA 1
ATOM 576 C C . TYR A 1 79 ? -32.619 -43.495 -6.851 1.00 47.52 99 TYR A C 1
ATOM 577 O O . TYR A 1 79 ? -31.957 -43.861 -5.882 1.00 46.11 99 TYR A O 1
ATOM 586 N N . SER A 1 80 ? -33.139 -44.338 -7.733 1.00 46.57 100 SER A N 1
ATOM 587 C CA . SER A 1 80 ? -33.096 -45.778 -7.513 1.00 48.19 100 SER A CA 1
ATOM 588 C C . SER A 1 80 ? -31.775 -46.410 -7.923 1.00 46.30 100 SER A C 1
ATOM 589 O O . SER A 1 80 ? -31.273 -47.309 -7.250 1.00 52.48 100 SER A O 1
ATOM 592 N N . VAL A 1 81 ? -31.215 -45.949 -9.035 1.00 41.56 101 VAL A N 1
ATOM 593 C CA . VAL A 1 81 ? -30.086 -46.649 -9.635 1.00 39.89 101 VAL A CA 1
ATOM 594 C C . VAL A 1 81 ? -28.880 -45.751 -9.905 1.00 38.73 101 VAL A C 1
ATOM 595 O O . VAL A 1 81 ? -27.747 -46.148 -9.664 1.00 39.48 101 VAL A O 1
ATOM 599 N N . PHE A 1 82 ? -29.123 -44.556 -10.426 1.00 38.45 102 PHE A N 1
ATOM 600 C CA . PHE A 1 82 ? -28.022 -43.724 -10.913 1.00 35.50 102 PHE A CA 1
ATOM 601 C C . PHE A 1 82 ? -27.865 -42.442 -10.111 1.00 36.25 102 PHE A C 1
ATOM 602 O O . PHE A 1 82 ? -27.936 -41.338 -10.658 1.00 37.47 102 PHE A O 1
ATOM 610 N N . THR A 1 83 ? -27.611 -42.595 -8.818 1.00 34.43 103 THR A N 1
ATOM 611 C CA . THR A 1 83 ? -27.694 -41.471 -7.886 1.00 36.54 103 THR A CA 1
ATOM 612 C C . THR A 1 83 ? -26.386 -40.684 -7.765 1.00 33.28 103 THR A C 1
ATOM 613 O O . THR A 1 83 ? -26.409 -39.483 -7.536 1.00 37.95 103 THR A O 1
ATOM 617 N N . ASN A 1 84 ? -25.256 -41.375 -7.881 1.00 35.46 104 ASN A N 1
ATOM 618 C CA . ASN A 1 84 ? -23.969 -40.780 -7.517 1.00 34.98 104 ASN A CA 1
ATOM 619 C C . ASN A 1 84 ? -22.986 -40.632 -8.654 1.00 35.89 104 ASN A C 1
ATOM 620 O O . ASN A 1 84 ? -23.047 -41.372 -9.632 1.00 33.34 104 ASN A O 1
ATOM 625 N N . ARG A 1 85 ? -22.075 -39.667 -8.529 1.00 36.12 105 ARG A N 1
ATOM 626 C CA . ARG A 1 85 ? -20.975 -39.565 -9.478 1.00 29.69 105 ARG A CA 1
ATOM 627 C C . ARG A 1 85 ? -19.901 -40.544 -9.046 1.00 34.35 105 ARG A C 1
ATOM 628 O O . ARG A 1 85 ? -20.028 -41.204 -8.009 1.00 37.29 105 ARG A O 1
ATOM 636 N N A ARG A 1 86 ? -18.864 -40.662 -9.870 0.44 36.12 106 ARG A N 1
ATOM 637 N N B ARG A 1 86 ? -18.832 -40.651 -9.828 0.56 36.35 106 ARG A N 1
ATOM 638 C CA A ARG A 1 86 ? -17.801 -41.618 -9.612 0.44 38.22 106 ARG A CA 1
ATOM 639 C CA B ARG A 1 86 ? -17.776 -41.593 -9.476 0.56 37.44 106 ARG A CA 1
ATOM 640 C C A ARG A 1 86 ? -17.181 -41.324 -8.253 0.44 39.03 106 ARG A C 1
ATOM 641 C C B ARG A 1 86 ? -16.783 -40.940 -8.514 0.56 38.82 106 ARG A C 1
ATOM 642 O O A ARG A 1 86 ? -16.995 -40.155 -7.898 0.44 39.98 106 ARG A O 1
ATOM 643 O O B ARG A 1 86 ? -16.525 -39.734 -8.600 0.56 34.94 106 ARG A O 1
ATOM 658 N N A PRO A 1 87 ? -16.898 -42.378 -7.471 0.44 41.08 107 PRO A N 1
ATOM 659 N N B PRO A 1 87 ? -16.251 -41.729 -7.565 0.56 41.56 107 PRO A N 1
ATOM 660 C CA A PRO A 1 87 ? -16.274 -42.173 -6.162 0.44 45.72 107 PRO A CA 1
ATOM 661 C CA B PRO A 1 87 ? -15.184 -41.255 -6.673 0.56 42.20 107 PRO A CA 1
ATOM 662 C C A PRO A 1 87 ? -15.036 -41.303 -6.306 0.44 43.57 107 PRO A C 1
ATOM 663 C C B PRO A 1 87 ? -13.953 -40.856 -7.475 0.56 37.22 107 PRO A C 1
ATOM 664 O O A PRO A 1 87 ? -14.172 -41.580 -7.137 0.44 42.38 107 PRO A O 1
ATOM 665 O O B PRO A 1 87 ? -13.730 -41.427 -8.539 0.56 32.97 107 PRO A O 1
ATOM 672 N N A PHE A 1 88 ? -14.984 -40.229 -5.534 0.44 45.53 108 PHE A N 1
ATOM 673 N N B PHE A 1 88 ? -13.155 -39.913 -6.983 0.56 29.57 108 PHE A N 1
ATOM 674 C CA A PHE A 1 88 ? -13.919 -39.258 -5.675 0.44 38.53 108 PHE A CA 1
ATOM 675 C CA B PHE A 1 88 ? -12.053 -39.411 -7.801 0.56 33.08 108 PHE A CA 1
ATOM 676 C C A PHE A 1 88 ? -13.106 -39.181 -4.398 0.44 32.79 108 PHE A C 1
ATOM 677 C C B PHE A 1 88 ? -10.755 -39.254 -7.033 0.56 38.41 108 PHE A C 1
ATOM 678 O O A PHE A 1 88 ? -13.659 -39.116 -3.304 0.44 41.41 108 PHE A O 1
ATOM 679 O O B PHE A 1 88 ? -9.736 -38.854 -7.595 0.56 36.17 108 PHE A O 1
ATOM 694 N N A GLY A 1 89 ? -11.785 -39.197 -4.546 0.44 36.12 109 GLY A N 1
ATOM 695 N N B GLY A 1 89 ? -10.790 -39.575 -5.748 0.56 32.86 109 GLY A N 1
ATOM 696 C CA A GLY A 1 89 ? -10.893 -39.109 -3.410 0.44 37.69 109 GLY A CA 1
ATOM 697 C CA B GLY A 1 89 ? -9.584 -39.500 -4.949 0.56 38.97 109 GLY A CA 1
ATOM 698 C C A GLY A 1 89 ? -9.436 -38.949 -3.804 0.44 37.41 109 GLY A C 1
ATOM 699 C C B GLY A 1 89 ? -9.856 -39.117 -3.516 0.56 37.77 109 GLY A C 1
ATOM 700 O O A GLY A 1 89 ? -9.095 -39.010 -4.987 0.44 38.68 109 GLY A O 1
ATOM 701 O O B GLY A 1 89 ? -11.012 -38.994 -3.108 0.56 36.39 109 GLY A O 1
ATOM 702 N N A PRO A 1 90 ? -8.560 -38.749 -2.809 0.44 35.49 110 PRO A N 1
ATOM 703 N N B PRO A 1 90 ? -8.780 -38.913 -2.745 0.56 36.27 110 PRO A N 1
ATOM 704 C CA A PRO A 1 90 ? -8.926 -38.661 -1.391 0.44 32.96 110 PRO A CA 1
ATOM 705 C CA B PRO A 1 90 ? -8.893 -38.670 -1.308 0.56 33.34 110 PRO A CA 1
ATOM 706 C C A PRO A 1 90 ? -9.498 -37.285 -1.042 0.44 37.97 110 PRO A C 1
ATOM 707 C C B PRO A 1 90 ? -9.488 -37.292 -1.024 0.56 38.85 110 PRO A C 1
ATOM 708 O O A PRO A 1 90 ? -8.937 -36.281 -1.479 0.44 35.65 110 PRO A O 1
ATOM 709 O O B PRO A 1 90 ? -8.937 -36.296 -1.491 0.56 35.19 110 PRO A O 1
ATOM 716 N N . VAL A 1 91 ? -10.581 -37.235 -0.269 1.00 40.50 111 VAL A N 1
ATOM 717 C CA . VAL A 1 91 ? -11.272 -35.959 -0.043 1.00 46.87 111 VAL A CA 1
ATOM 718 C C . VAL A 1 91 ? -11.507 -35.537 1.404 1.00 49.78 111 VAL A C 1
ATOM 719 O O . VAL A 1 91 ? -11.992 -34.431 1.640 1.00 46.20 111 VAL A O 1
ATOM 723 N N . GLY A 1 92 ? -11.179 -36.392 2.366 1.00 46.49 112 GLY A N 1
ATOM 724 C CA . GLY A 1 92 ? -11.368 -36.043 3.766 1.00 47.39 112 GLY A CA 1
ATOM 725 C C . GLY A 1 92 ? -12.789 -35.590 4.067 1.00 41.02 112 GLY A C 1
ATOM 726 O O . GLY A 1 92 ? -13.744 -36.176 3.559 1.00 44.33 112 GLY A O 1
ATOM 727 N N . PHE A 1 93 ? -12.925 -34.524 4.848 1.00 42.80 113 PHE A N 1
ATOM 728 C CA . PHE A 1 93 ? -14.238 -34.036 5.258 1.00 48.34 113 PHE A CA 1
ATOM 729 C C . PHE A 1 93 ? -15.070 -33.496 4.094 1.00 47.11 113 PHE A C 1
ATOM 730 O O . PHE A 1 93 ? -16.271 -33.268 4.254 1.00 44.50 113 PHE A O 1
ATOM 738 N N . MET A 1 94 ? -14.438 -33.268 2.943 1.00 38.57 114 MET A N 1
ATOM 739 C CA . MET A 1 94 ? -15.153 -32.734 1.786 1.00 38.21 114 MET A CA 1
ATOM 740 C C . MET A 1 94 ? -16.058 -33.803 1.181 1.00 36.92 114 MET A C 1
ATOM 741 O O . MET A 1 94 ? -16.873 -33.512 0.302 1.00 39.77 114 MET A O 1
ATOM 746 N N . LYS A 1 95 ? -15.912 -35.029 1.686 1.00 40.35 115 LYS A N 1
ATOM 747 C CA . LYS A 1 95 ? -16.920 -36.085 1.572 1.00 44.33 115 LYS A CA 1
ATOM 748 C C . LYS A 1 95 ? -18.360 -35.560 1.732 1.00 43.35 115 LYS A C 1
ATOM 749 O O . LYS A 1 95 ? -19.285 -36.089 1.115 1.00 48.93 115 LYS A O 1
ATOM 755 N N . SER A 1 96 ? -18.533 -34.529 2.566 1.00 42.85 116 SER A N 1
ATOM 756 C CA A SER A 1 96 ? -19.865 -34.013 2.879 0.38 44.29 116 SER A CA 1
ATOM 757 C CA B SER A 1 96 ? -19.849 -33.981 2.903 0.62 44.68 116 SER A CA 1
ATOM 758 C C . SER A 1 96 ? -20.322 -32.897 1.932 1.00 43.57 116 SER A C 1
ATOM 759 O O . SER A 1 96 ? -21.455 -32.429 2.026 1.00 44.62 116 SER A O 1
ATOM 764 N N . ALA A 1 97 ? -19.449 -32.469 1.024 1.00 40.76 117 ALA A N 1
ATOM 765 C CA . ALA A 1 97 ? -19.848 -31.486 0.019 1.00 38.45 117 ALA A CA 1
ATOM 766 C C . ALA A 1 97 ? -20.939 -32.099 -0.846 1.00 40.90 117 ALA A C 1
ATOM 767 O O . ALA A 1 97 ? -20.845 -33.264 -1.216 1.00 37.25 117 ALA A O 1
ATOM 769 N N . ILE A 1 98 ? -21.969 -31.328 -1.183 1.00 36.38 118 ILE A N 1
ATOM 770 C CA . ILE A 1 98 ? -23.122 -31.930 -1.850 1.00 38.87 118 ILE A CA 1
ATOM 771 C C . ILE A 1 98 ? -22.765 -32.637 -3.169 1.00 34.79 118 ILE A C 1
ATOM 772 O O . ILE A 1 98 ? -23.367 -33.653 -3.507 1.00 37.93 118 ILE A O 1
ATOM 777 N N . SER A 1 99 ? -21.754 -32.145 -3.887 1.00 31.78 119 SER A N 1
ATOM 778 C CA . SER A 1 99 ? -21.395 -32.721 -5.179 1.00 31.11 119 SER A CA 1
ATOM 779 C C . SER A 1 99 ? -20.707 -34.086 -5.059 1.00 33.39 119 SER A C 1
ATOM 780 O O . SER A 1 99 ? -20.589 -34.808 -6.046 1.00 38.69 119 SER A O 1
ATOM 783 N N . ILE A 1 100 ? -20.269 -34.410 -3.846 1.00 32.66 120 ILE A N 1
ATOM 784 C CA . ILE A 1 100 ? -19.460 -35.599 -3.545 1.00 36.37 120 ILE A CA 1
ATOM 785 C C . ILE A 1 100 ? -20.270 -36.582 -2.701 1.00 37.28 120 ILE A C 1
ATOM 786 O O . ILE A 1 100 ? -20.013 -37.801 -2.684 1.00 34.72 120 ILE A O 1
ATOM 791 N N . ALA A 1 101 ? -21.248 -36.046 -1.978 1.00 36.67 121 ALA A N 1
ATOM 792 C CA . ALA A 1 101 ? -22.081 -36.870 -1.107 1.00 38.33 121 ALA A CA 1
ATOM 793 C C . ALA A 1 101 ? -22.853 -37.911 -1.919 1.00 34.65 121 ALA A C 1
ATOM 794 O O . ALA A 1 101 ? -23.068 -37.742 -3.123 1.00 36.04 121 ALA A O 1
ATOM 796 N N . GLU A 1 102 ? -23.244 -39.000 -1.258 1.00 38.20 122 GLU A N 1
ATOM 797 C CA . GLU A 1 102 ? -23.914 -40.100 -1.944 1.00 40.57 122 GLU A CA 1
ATOM 798 C C . GLU A 1 102 ? -25.259 -40.437 -1.331 1.00 42.66 122 GLU A C 1
ATOM 799 O O . GLU A 1 102 ? -25.493 -40.167 -0.155 1.00 44.45 122 GLU A O 1
ATOM 805 N N . ASP A 1 103 ? -26.133 -41.020 -2.148 1.00 45.18 123 ASP A N 1
ATOM 806 C CA . ASP A 1 103 ? -27.376 -41.645 -1.676 1.00 42.33 123 ASP A CA 1
ATOM 807 C C . ASP A 1 103 ? -28.213 -40.743 -0.764 1.00 42.45 123 ASP A C 1
ATOM 808 O O . ASP A 1 103 ? -28.516 -39.612 -1.131 1.00 44.42 123 ASP A O 1
ATOM 813 N N . GLU A 1 104 ? -28.603 -41.239 0.410 1.00 41.53 124 GLU A N 1
ATOM 814 C CA . GLU A 1 104 ? -29.490 -40.489 1.294 1.00 46.09 124 GLU A CA 1
ATOM 815 C C . GLU A 1 104 ? -28.834 -39.228 1.855 1.00 48.67 124 GLU A C 1
ATOM 816 O O . GLU A 1 104 ? -29.518 -38.252 2.157 1.00 50.48 124 GLU A O 1
ATOM 822 N N . GLU A 1 105 ? -27.510 -39.256 1.991 1.00 50.03 125 GLU A N 1
ATOM 823 C CA . GLU A 1 105 ? -26.768 -38.098 2.475 1.00 46.58 125 GLU A CA 1
ATOM 824 C C . GLU A 1 105 ? -26.861 -36.988 1.444 1.00 44.53 125 GLU A C 1
ATOM 825 O O . GLU A 1 105 ? -27.094 -35.831 1.784 1.00 46.93 125 GLU A O 1
ATOM 831 N N . TRP A 1 106 ? -26.695 -37.356 0.180 1.00 43.93 126 TRP A N 1
ATOM 832 C CA . TRP A 1 106 ? -26.851 -36.388 -0.900 1.00 42.50 126 TRP A CA 1
ATOM 833 C C . TRP A 1 106 ? -28.280 -35.866 -0.948 1.00 43.73 126 TRP A C 1
ATOM 834 O O . TRP A 1 106 ? -28.507 -34.665 -1.050 1.00 41.78 126 TRP A O 1
ATOM 845 N N . LYS A 1 107 ? -29.238 -36.785 -0.893 1.00 45.64 127 LYS A N 1
ATOM 846 C CA . LYS A 1 107 ? -30.639 -36.424 -1.026 1.00 46.59 127 LYS A CA 1
ATOM 847 C C . LYS A 1 107 ? -31.026 -35.442 0.074 1.00 47.30 127 LYS A C 1
ATOM 848 O O . LYS A 1 107 ? -31.771 -34.494 -0.158 1.00 45.88 127 LYS A O 1
ATOM 854 N N . ARG A 1 108 ? -30.490 -35.656 1.270 1.00 46.34 128 ARG A N 1
ATOM 855 C CA . ARG A 1 108 ? -30.731 -34.742 2.375 1.00 51.23 128 ARG A CA 1
ATOM 856 C C . ARG A 1 108 ? -30.109 -33.366 2.113 1.00 49.91 128 ARG A C 1
ATOM 857 O O . ARG A 1 108 ? -30.763 -32.344 2.275 1.00 49.62 128 ARG A O 1
ATOM 865 N N . LEU A 1 109 ? -28.850 -33.345 1.689 1.00 46.42 129 LEU A N 1
ATOM 866 C CA . LEU A 1 109 ? -28.173 -32.081 1.431 1.00 38.70 129 LEU A CA 1
ATOM 867 C C . LEU A 1 109 ? -28.848 -31.265 0.332 1.00 40.55 129 LEU A C 1
ATOM 868 O O . LEU A 1 109 ? -28.988 -30.052 0.454 1.00 41.83 129 LEU A O 1
ATOM 873 N N . ARG A 1 110 ? -29.274 -31.937 -0.729 1.00 40.14 130 ARG A N 1
ATOM 874 C CA . ARG A 1 110 ? -29.929 -31.266 -1.846 1.00 39.08 130 ARG A CA 1
ATOM 875 C C . ARG A 1 110 ? -31.235 -30.636 -1.367 1.00 46.15 130 ARG A C 1
ATOM 876 O O . ARG A 1 110 ? -31.577 -29.527 -1.771 1.00 46.37 130 ARG A O 1
ATOM 884 N N . SER A 1 111 ? -31.949 -31.343 -0.493 1.00 46.25 131 SER A N 1
ATOM 885 C CA . SER A 1 111 ? -33.163 -30.801 0.135 1.00 43.93 131 SER A CA 1
ATOM 886 C C . SER A 1 111 ? -32.867 -29.565 0.975 1.00 52.24 131 SER A C 1
ATOM 887 O O . SER A 1 111 ? -33.566 -28.552 0.886 1.00 53.75 131 SER A O 1
ATOM 890 N N . LEU A 1 112 ? -31.845 -29.667 1.819 1.00 51.92 132 LEU A N 1
ATOM 891 C CA . LEU A 1 112 ? -31.476 -28.566 2.700 1.00 50.11 132 LEU A CA 1
ATOM 892 C C . LEU A 1 112 ? -30.997 -27.354 1.915 1.00 50.03 132 LEU A C 1
ATOM 893 O O . LEU A 1 112 ? -31.234 -26.216 2.323 1.00 51.89 132 LEU A O 1
ATOM 898 N N . LEU A 1 113 ? -30.338 -27.594 0.783 1.00 48.92 133 LEU A N 1
ATOM 899 C CA . LEU A 1 113 ? -29.715 -26.509 0.035 1.00 44.66 133 LEU A CA 1
ATOM 900 C C . LEU A 1 113 ? -30.590 -25.948 -1.089 1.00 46.06 133 LEU A C 1
ATOM 901 O O . LEU A 1 113 ? -30.370 -24.830 -1.540 1.00 45.68 133 LEU A O 1
ATOM 906 N N . SER A 1 114 ? -31.566 -26.725 -1.546 1.00 51.57 134 SER A N 1
ATOM 907 C CA . SER A 1 114 ? -32.444 -26.294 -2.641 1.00 57.39 134 SER A CA 1
ATOM 908 C C . SER A 1 114 ? -33.095 -24.912 -2.434 1.00 58.41 134 SER A C 1
ATOM 909 O O . SER A 1 114 ? -33.065 -24.085 -3.351 1.00 53.61 134 SER A O 1
ATOM 912 N N . PRO A 1 115 ? -33.667 -24.649 -1.240 1.00 61.07 135 PRO A N 1
ATOM 913 C CA . PRO A 1 115 ? -34.323 -23.349 -1.043 1.00 59.07 135 PRO A CA 1
ATOM 914 C C . PRO A 1 115 ? -33.359 -22.173 -1.158 1.00 58.43 135 PRO A C 1
ATOM 915 O O . PRO A 1 115 ? -33.762 -21.033 -1.379 1.00 61.66 135 PRO A O 1
ATOM 919 N N . THR A 1 116 ? -32.078 -22.474 -1.004 1.00 50.94 136 THR A N 1
ATOM 920 C CA . THR A 1 116 ? -31.028 -21.478 -0.997 1.00 47.54 136 THR A CA 1
ATOM 921 C C . THR A 1 116 ? -30.812 -20.936 -2.413 1.00 50.72 136 THR A C 1
ATOM 922 O O . THR A 1 116 ? -30.374 -19.795 -2.605 1.00 54.67 136 THR A O 1
ATOM 926 N N . PHE A 1 117 ? -31.175 -21.739 -3.407 1.00 55.54 137 PHE A N 1
ATOM 927 C CA . PHE A 1 117 ? -30.928 -21.372 -4.799 1.00 58.74 137 PHE A CA 1
ATOM 928 C C . PHE A 1 117 ? -32.196 -20.998 -5.571 1.00 58.47 137 PHE A C 1
ATOM 929 O O . PHE A 1 117 ? -32.187 -20.967 -6.803 1.00 58.94 137 PHE A O 1
ATOM 937 N N . THR A 1 118 ? -33.279 -20.704 -4.854 1.00 57.84 138 THR A N 1
ATOM 938 C CA . THR A 1 118 ? -34.506 -20.271 -5.514 1.00 56.48 138 THR A CA 1
ATOM 939 C C . THR A 1 118 ? -34.327 -18.900 -6.141 1.00 62.38 138 THR A C 1
ATOM 940 O O . THR A 1 118 ? -33.424 -18.149 -5.773 1.00 60.88 138 THR A O 1
ATOM 944 N N . SER A 1 119 ? -35.204 -18.583 -7.087 1.00 62.41 139 SER A N 1
ATOM 945 C CA . SER A 1 119 ? -35.163 -17.307 -7.779 1.00 63.82 139 SER A CA 1
ATOM 946 C C . SER A 1 119 ? -35.378 -16.170 -6.794 1.00 66.90 139 SER A C 1
ATOM 947 O O . SER A 1 119 ? -34.789 -15.097 -6.931 1.00 69.71 139 SER A O 1
ATOM 950 N N . GLY A 1 120 ? -36.227 -16.419 -5.801 1.00 65.67 140 GLY A N 1
ATOM 951 C CA . GLY A 1 120 ? -36.514 -15.439 -4.770 1.00 64.37 140 GLY A CA 1
ATOM 952 C C . GLY A 1 120 ? -35.264 -15.034 -4.020 1.00 61.30 140 GLY A C 1
ATOM 953 O O . GLY A 1 120 ? -35.073 -13.862 -3.710 1.00 63.54 140 GLY A O 1
ATOM 954 N N . LYS A 1 121 ? -34.404 -16.008 -3.738 1.00 60.24 141 LYS A N 1
ATOM 955 C CA . LYS A 1 121 ? -33.135 -15.730 -3.074 1.00 59.92 141 LYS A CA 1
ATOM 956 C C . LYS A 1 121 ? -32.154 -15.087 -4.056 1.00 57.10 141 LYS A C 1
ATOM 957 O O . LYS A 1 121 ? -31.406 -14.176 -3.697 1.00 58.93 141 LYS A O 1
ATOM 963 N N . LEU A 1 122 ? -32.172 -15.567 -5.295 1.00 55.62 142 LEU A N 1
ATOM 964 C CA . LEU A 1 122 ? -31.323 -15.026 -6.350 1.00 52.84 142 LEU A CA 1
ATOM 965 C C . LEU A 1 122 ? -31.587 -13.534 -6.547 1.00 56.35 142 LEU A C 1
ATOM 966 O O . LEU A 1 122 ? -30.670 -12.717 -6.492 1.00 59.11 142 LEU A O 1
ATOM 971 N N . LYS A 1 123 ? -32.855 -13.196 -6.755 1.00 54.05 143 LYS A N 1
ATOM 972 C CA . LYS A 1 123 ? -33.300 -11.814 -6.919 1.00 57.87 143 LYS A CA 1
ATOM 973 C C . LYS A 1 123 ? -32.768 -10.886 -5.820 1.00 55.92 143 LYS A C 1
ATOM 974 O O . LYS A 1 123 ? -32.448 -9.728 -6.074 1.00 61.09 143 LYS A O 1
ATOM 980 N N . GLU A 1 124 ? -32.665 -11.403 -4.601 1.00 52.95 144 GLU A N 1
ATOM 981 C CA . GLU A 1 124 ? -32.124 -10.631 -3.487 1.00 52.07 144 GLU A CA 1
ATOM 982 C C . GLU A 1 124 ? -30.599 -10.504 -3.537 1.00 50.30 144 GLU A C 1
ATOM 983 O O . GLU A 1 124 ? -30.022 -9.623 -2.900 1.00 53.83 144 GLU A O 1
ATOM 989 N N . MET A 1 125 ? -29.946 -11.392 -4.279 1.00 50.71 145 MET A N 1
ATOM 990 C CA . MET A 1 125 ? -28.491 -11.353 -4.387 1.00 55.73 145 MET A CA 1
ATOM 991 C C . MET A 1 125 ? -28.023 -10.446 -5.524 1.00 53.89 145 MET A C 1
ATOM 992 O O . MET A 1 125 ? -26.860 -10.044 -5.571 1.00 52.44 145 MET A O 1
ATOM 997 N N . VAL A 1 126 ? -28.935 -10.114 -6.427 1.00 47.84 146 VAL A N 1
ATOM 998 C CA . VAL A 1 126 ? -28.576 -9.349 -7.622 1.00 48.33 146 VAL A CA 1
ATOM 999 C C . VAL A 1 126 ? -27.928 -7.975 -7.335 1.00 56.16 146 VAL A C 1
ATOM 1000 O O . VAL A 1 126 ? -26.941 -7.633 -7.988 1.00 53.84 146 VAL A O 1
ATOM 1004 N N . PRO A 1 127 ? -28.447 -7.199 -6.354 1.00 57.42 147 PRO A N 1
ATOM 1005 C CA . PRO A 1 127 ? -27.759 -5.933 -6.045 1.00 56.42 147 PRO A CA 1
ATOM 1006 C C . PRO A 1 127 ? -26.293 -6.114 -5.647 1.00 56.91 147 PRO A C 1
ATOM 1007 O O . PRO A 1 127 ? -25.450 -5.284 -5.986 1.00 51.60 147 PRO A O 1
ATOM 1011 N N . ILE A 1 128 ? -25.996 -7.205 -4.951 1.00 49.99 148 ILE A N 1
ATOM 1012 C CA . ILE A 1 128 ? -24.627 -7.525 -4.576 1.00 55.15 148 ILE A CA 1
ATOM 1013 C C . ILE A 1 128 ? -23.798 -7.883 -5.814 1.00 55.58 148 ILE A C 1
ATOM 1014 O O . ILE A 1 128 ? -22.675 -7.404 -5.976 1.00 58.73 148 ILE A O 1
ATOM 1019 N N . ILE A 1 129 ? -24.350 -8.729 -6.682 1.00 44.63 149 ILE A N 1
ATOM 1020 C CA . ILE A 1 129 ? -23.664 -9.119 -7.913 1.00 44.07 149 ILE A CA 1
ATOM 1021 C C . ILE A 1 129 ? -23.413 -7.890 -8.783 1.00 49.56 149 ILE A C 1
ATOM 1022 O O . ILE A 1 129 ? -22.323 -7.710 -9.333 1.00 46.35 149 ILE A O 1
ATOM 1027 N N . ALA A 1 130 ? -24.431 -7.039 -8.874 1.00 47.88 150 ALA A N 1
ATOM 1028 C CA . ALA A 1 130 ? -24.381 -5.837 -9.702 1.00 50.11 150 ALA A CA 1
ATOM 1029 C C . ALA A 1 130 ? -23.253 -4.899 -9.285 1.00 55.56 150 ALA A C 1
ATOM 1030 O O . ALA A 1 130 ? -22.574 -4.316 -10.128 1.00 53.16 150 ALA A O 1
ATOM 1032 N N . GLN A 1 131 ? -23.064 -4.757 -7.979 1.00 54.54 151 GLN A N 1
ATOM 1033 C CA . GLN A 1 131 ? -21.993 -3.924 -7.448 1.00 56.35 151 GLN A CA 1
ATOM 1034 C C . GLN A 1 131 ? -20.632 -4.289 -8.043 1.00 47.16 151 GLN A C 1
ATOM 1035 O O . GLN A 1 131 ? -19.822 -3.418 -8.350 1.00 48.10 151 GLN A O 1
ATOM 1041 N N . TYR A 1 132 ? -20.372 -5.577 -8.215 1.00 45.78 152 TYR A N 1
ATOM 1042 C CA . TYR A 1 132 ? -19.065 -5.981 -8.714 1.00 44.85 152 TYR A CA 1
ATOM 1043 C C . TYR A 1 132 ? -19.012 -5.964 -10.232 1.00 40.91 152 TYR A C 1
ATOM 1044 O O . TYR A 1 132 ? -17.941 -6.080 -10.821 1.00 44.95 152 TYR A O 1
ATOM 1053 N N . GLY A 1 133 ? -20.163 -5.768 -10.866 1.00 45.85 153 GLY A N 1
ATOM 1054 C CA . GLY A 1 133 ? -20.174 -5.451 -12.281 1.00 43.19 153 GLY A CA 1
ATOM 1055 C C . GLY A 1 133 ? -19.647 -4.036 -12.472 1.00 44.71 153 GLY A C 1
ATOM 1056 O O . GLY A 1 133 ? -18.887 -3.765 -13.404 1.00 44.46 153 GLY A O 1
ATOM 1057 N N . ASP A 1 134 ? -20.041 -3.135 -11.573 1.00 43.44 154 ASP A N 1
ATOM 1058 C CA . ASP A 1 134 ? -19.494 -1.780 -11.543 1.00 48.71 154 ASP A CA 1
ATOM 1059 C C . ASP A 1 134 ? -17.981 -1.788 -11.323 1.00 46.72 154 ASP A C 1
ATOM 1060 O O . ASP A 1 134 ? -17.252 -1.054 -11.996 1.00 45.79 154 ASP A O 1
ATOM 1065 N N . VAL A 1 135 ? -17.517 -2.609 -10.379 1.00 46.06 155 VAL A N 1
ATOM 1066 C CA . VAL A 1 135 ? -16.088 -2.752 -10.114 1.00 43.05 155 VAL A CA 1
ATOM 1067 C C . VAL A 1 135 ? -15.351 -3.279 -11.354 1.00 45.57 155 VAL A C 1
ATOM 1068 O O . VAL A 1 135 ? -14.294 -2.761 -11.732 1.00 45.69 155 VAL A O 1
ATOM 1072 N N . LEU A 1 136 ? -15.928 -4.299 -11.986 1.00 42.66 156 LEU A N 1
ATOM 1073 C CA . LEU A 1 136 ? -15.387 -4.863 -13.222 1.00 41.28 156 LEU A CA 1
ATOM 1074 C C . LEU A 1 136 ? -15.237 -3.783 -14.289 1.00 42.69 156 LEU A C 1
ATOM 1075 O O . LEU A 1 136 ? -14.198 -3.681 -14.950 1.00 41.57 156 LEU A O 1
ATOM 1080 N N . VAL A 1 137 ? -16.271 -2.961 -14.428 1.00 41.54 157 VAL A N 1
ATOM 1081 C CA . VAL A 1 137 ? -16.275 -1.914 -15.446 1.00 44.29 157 VAL A CA 1
ATOM 1082 C C . VAL A 1 137 ? -15.205 -0.865 -15.165 1.00 46.56 157 VAL A C 1
ATOM 1083 O O . VAL A 1 137 ? -14.486 -0.449 -16.075 1.00 48.51 157 VAL A O 1
ATOM 1087 N N . ARG A 1 138 ? -15.086 -0.449 -13.906 1.00 45.52 158 ARG A N 1
ATOM 1088 C CA . ARG A 1 138 ? -14.086 0.550 -13.548 1.00 56.54 158 ARG A CA 1
ATOM 1089 C C . ARG A 1 138 ? -12.680 0.016 -13.824 1.00 52.54 158 ARG A C 1
ATOM 1090 O O . ARG A 1 138 ? -11.816 0.730 -14.332 1.00 56.27 158 ARG A O 1
ATOM 1098 N N . ASN A 1 139 ? -12.468 -1.250 -13.503 1.00 47.15 159 ASN A N 1
ATOM 1099 C CA . ASN A 1 139 ? -11.190 -1.903 -13.754 1.00 57.26 159 ASN A CA 1
ATOM 1100 C C . ASN A 1 139 ? -10.890 -2.071 -15.238 1.00 60.37 159 ASN A C 1
ATOM 1101 O O . ASN A 1 139 ? -9.755 -1.886 -15.675 1.00 57.56 159 ASN A O 1
ATOM 1106 N N . LEU A 1 140 ? -11.914 -2.405 -16.014 1.00 53.85 160 LEU A N 1
ATOM 1107 C CA . LEU A 1 140 ? -11.759 -2.514 -17.458 1.00 48.42 160 LEU A CA 1
ATOM 1108 C C . LEU A 1 140 ? -11.435 -1.179 -18.097 1.00 50.78 160 LEU A C 1
ATOM 1109 O O . LEU A 1 140 ? -10.624 -1.108 -19.017 1.00 58.00 160 LEU A O 1
ATOM 1114 N N . ARG A 1 141 ? -12.079 -0.121 -17.614 1.00 47.27 161 ARG A N 1
ATOM 1115 C CA A ARG A 1 141 ? -11.894 1.213 -18.169 0.34 54.22 161 ARG A CA 1
ATOM 1116 C CA B ARG A 1 141 ? -11.890 1.206 -18.183 0.66 53.88 161 ARG A CA 1
ATOM 1117 C C . ARG A 1 141 ? -10.448 1.662 -17.992 1.00 57.49 161 ARG A C 1
ATOM 1118 O O . ARG A 1 141 ? -9.890 2.359 -18.842 1.00 59.67 161 ARG A O 1
ATOM 1133 N N . ARG A 1 142 ? -9.846 1.244 -16.883 1.00 59.60 162 ARG A N 1
ATOM 1134 C CA . ARG A 1 142 ? -8.460 1.569 -16.606 1.00 66.39 162 ARG A CA 1
ATOM 1135 C C . ARG A 1 142 ? -7.570 0.972 -17.693 1.00 70.16 162 ARG A C 1
ATOM 1136 O O . ARG A 1 142 ? -6.591 1.583 -18.111 1.00 69.97 162 ARG A O 1
ATOM 1144 N N . GLU A 1 143 ? -7.937 -0.209 -18.180 1.00 65.75 163 GLU A N 1
ATOM 1145 C CA . GLU A 1 143 ? -7.144 -0.878 -19.205 1.00 72.98 163 GLU A CA 1
ATOM 1146 C C . GLU A 1 143 ? -7.531 -0.454 -20.624 1.00 79.57 163 GLU A C 1
ATOM 1147 O O . GLU A 1 143 ? -6.808 -0.734 -21.578 1.00 88.84 163 GLU A O 1
ATOM 1153 N N . ALA A 1 144 ? -8.666 0.224 -20.761 1.00 74.77 164 ALA A N 1
ATOM 1154 C CA . ALA A 1 144 ? -9.131 0.679 -22.067 1.00 70.67 164 ALA A CA 1
ATOM 1155 C C . ALA A 1 144 ? -8.586 2.065 -22.394 1.00 78.22 164 ALA A C 1
ATOM 1156 O O . ALA A 1 144 ? -8.448 2.440 -23.561 1.00 73.84 164 ALA A O 1
ATOM 1158 N N . GLU A 1 145 ? -8.290 2.831 -21.354 1.00 81.92 165 GLU A N 1
ATOM 1159 C CA . GLU A 1 145 ? -7.783 4.180 -21.537 1.00 84.46 165 GLU A CA 1
ATOM 1160 C C . GLU A 1 145 ? -6.289 4.139 -21.831 1.00 91.93 165 GLU A C 1
AT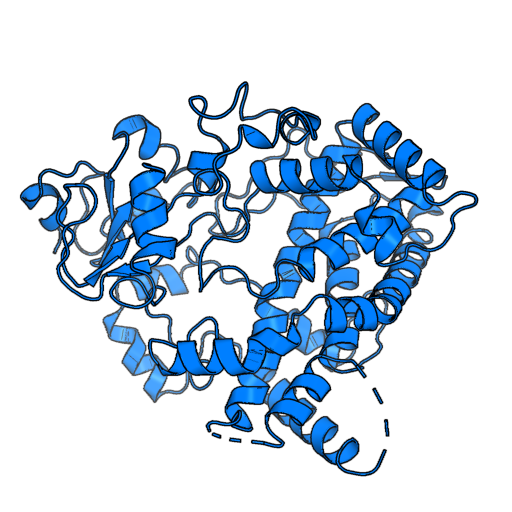OM 1161 O O . GLU A 1 145 ? -5.715 5.108 -22.333 1.00 93.48 165 GLU A O 1
ATOM 1167 N N . THR A 1 146 ? -5.671 3.003 -21.522 1.00 95.65 166 THR A N 1
ATOM 1168 C CA . THR A 1 146 ? -4.285 2.742 -21.890 1.00 99.95 166 THR A CA 1
ATOM 1169 C C . THR A 1 146 ? -4.237 1.546 -22.832 1.00 94.40 166 THR A C 1
ATOM 1170 O O . THR A 1 146 ? -3.846 0.454 -22.423 1.00 100.52 166 THR A O 1
ATOM 1174 N N . GLY A 1 147 ? -4.634 1.771 -24.085 1.00 81.00 167 GLY A N 1
ATOM 1175 C CA . GLY A 1 147 ? -4.848 0.739 -25.095 1.00 72.79 167 GLY A CA 1
ATOM 1176 C C . GLY A 1 147 ? -4.075 -0.575 -25.078 1.00 72.13 167 GLY A C 1
ATOM 1177 O O . GLY A 1 147 ? -3.654 -1.066 -26.124 1.00 78.22 167 GLY A O 1
ATOM 1178 N N . LYS A 1 148 ? -3.908 -1.157 -23.898 1.00 69.58 168 LYS A N 1
ATOM 1179 C CA . LYS A 1 148 ? -3.229 -2.438 -23.751 1.00 68.06 168 LYS A CA 1
ATOM 1180 C C . LYS A 1 148 ? -4.244 -3.575 -23.855 1.00 63.38 168 LYS A C 1
ATOM 1181 O O . LYS A 1 148 ? -5.324 -3.489 -23.272 1.00 58.90 168 LYS A O 1
ATOM 1187 N N . PRO A 1 149 ? -3.908 -4.628 -24.621 1.00 59.67 169 PRO A N 1
ATOM 1188 C CA . PRO A 1 149 ? -4.736 -5.836 -24.734 1.00 56.33 169 PRO A CA 1
ATOM 1189 C C . PRO A 1 149 ? -5.041 -6.414 -23.367 1.00 54.26 169 PRO A C 1
ATOM 1190 O O . PRO A 1 149 ? -4.194 -6.348 -22.485 1.00 51.90 169 PRO A O 1
ATOM 1194 N N . VAL A 1 150 ? -6.227 -6.978 -23.191 1.00 44.85 170 VAL A N 1
ATOM 1195 C CA . VAL A 1 150 ? -6.617 -7.466 -21.882 1.00 42.89 170 VAL A CA 1
ATOM 1196 C C . VAL A 1 150 ? -6.729 -8.981 -21.887 1.00 42.82 170 VAL A C 1
ATOM 1197 O O . VAL A 1 150 ? -7.252 -9.564 -22.831 1.00 40.79 170 VAL A O 1
ATOM 1201 N N . THR A 1 151 ? -6.198 -9.611 -20.840 1.00 42.09 171 THR A N 1
ATOM 1202 C CA A THR A 1 151 ? -6.333 -11.049 -20.672 0.86 36.43 171 THR A CA 1
ATOM 1203 C CA B THR A 1 151 ? -6.324 -11.050 -20.651 0.14 38.82 171 THR A CA 1
ATOM 1204 C C . THR A 1 151 ? -7.627 -11.377 -19.932 1.00 40.24 171 THR A C 1
ATOM 1205 O O . THR A 1 151 ? -7.759 -11.119 -18.735 1.00 39.43 171 THR A O 1
ATOM 1212 N N . LEU A 1 152 ? -8.583 -11.949 -20.660 1.00 38.04 172 LEU A N 1
ATOM 1213 C CA . LEU A 1 152 ? -9.921 -12.184 -20.117 1.00 42.96 172 LEU A CA 1
ATOM 1214 C C . LEU A 1 152 ? -9.969 -12.998 -18.824 1.00 42.94 172 LEU A C 1
ATOM 1215 O O . LEU A 1 152 ? -10.712 -12.653 -17.910 1.00 43.50 172 LEU A O 1
ATOM 1220 N N . LYS A 1 153 ? -9.200 -14.079 -18.752 1.00 46.15 173 LYS A N 1
ATOM 1221 C CA . LYS A 1 153 ? -9.220 -14.938 -17.565 1.00 49.16 173 LYS A CA 1
ATOM 1222 C C . LYS A 1 153 ? -8.823 -14.158 -16.308 1.00 44.03 173 LYS A C 1
ATOM 1223 O O . LYS A 1 153 ? -9.290 -14.462 -15.216 1.00 47.12 173 LYS A O 1
ATOM 1229 N N . ASP A 1 154 ? -7.958 -13.161 -16.465 1.00 39.16 174 ASP A N 1
ATOM 1230 C CA . ASP A 1 154 ? -7.543 -12.357 -15.329 1.00 45.43 174 ASP A CA 1
ATOM 1231 C C . ASP A 1 154 ? -8.669 -11.435 -14.905 1.00 42.06 174 ASP A C 1
ATOM 1232 O O . ASP A 1 154 ? -9.026 -11.370 -13.733 1.00 42.55 174 ASP A O 1
ATOM 1237 N N . VAL A 1 155 ? -9.239 -10.708 -15.861 1.00 42.90 175 VAL A N 1
ATOM 1238 C CA . VAL A 1 155 ? -10.282 -9.763 -15.513 1.00 43.36 175 VAL A CA 1
ATOM 1239 C C . VAL A 1 155 ? -11.598 -10.478 -15.125 1.00 37.99 175 VAL A C 1
ATOM 1240 O O . VAL A 1 155 ? -12.237 -10.095 -14.141 1.00 39.88 175 VAL A O 1
ATOM 1244 N N . PHE A 1 156 ? -11.990 -11.533 -15.840 1.00 37.10 176 PHE A N 1
ATOM 1245 C CA . PHE A 1 156 ? -13.201 -12.265 -15.458 1.00 36.85 176 PHE A CA 1
ATOM 1246 C C . PHE A 1 156 ? -12.961 -13.170 -14.256 1.00 37.64 176 PHE A C 1
ATOM 1247 O O . PHE A 1 156 ? -13.891 -13.463 -13.500 1.00 34.72 176 PHE A O 1
ATOM 1255 N N . GLY A 1 157 ? -11.721 -13.619 -14.090 1.00 36.34 177 GLY A N 1
ATOM 1256 C CA . GLY A 1 157 ? -11.343 -14.316 -12.871 1.00 38.00 177 GLY A CA 1
ATOM 1257 C C . GLY A 1 157 ? -11.563 -13.454 -11.640 1.00 39.29 177 GLY A C 1
ATOM 1258 O O . GLY A 1 157 ? -12.145 -13.897 -10.652 1.00 40.19 177 GLY A O 1
ATOM 1259 N N . ALA A 1 158 ? -11.114 -12.205 -11.697 1.00 33.85 178 ALA A N 1
ATOM 1260 C CA . ALA A 1 158 ? -11.299 -11.318 -10.553 1.00 40.10 178 ALA A CA 1
ATOM 1261 C C . ALA A 1 158 ? -12.782 -11.047 -10.326 1.00 44.38 178 ALA A C 1
ATOM 1262 O O . ALA A 1 158 ? -13.255 -11.035 -9.184 1.00 43.39 178 ALA A O 1
ATOM 1264 N N . TYR A 1 159 ? -13.522 -10.823 -11.412 1.00 37.48 179 TYR A N 1
ATOM 1265 C CA . TYR A 1 159 ? -14.960 -10.621 -11.291 1.00 39.34 179 TYR A CA 1
ATOM 1266 C C . TYR A 1 159 ? -15.642 -11.789 -10.603 1.00 37.95 179 TYR A C 1
ATOM 1267 O O . TYR A 1 159 ? -16.484 -11.614 -9.725 1.00 40.56 179 TYR A O 1
ATOM 1276 N N . SER A 1 160 ? -15.293 -12.988 -11.054 1.00 35.76 180 SER A N 1
ATOM 1277 C CA . SER A 1 160 ? -15.905 -14.204 -10.559 1.00 40.80 180 SER A CA 1
ATOM 1278 C C . SER A 1 160 ? -15.633 -14.316 -9.059 1.00 45.08 180 SER A C 1
ATOM 1279 O O . SER A 1 160 ? -16.536 -14.601 -8.276 1.00 38.33 180 SER A O 1
ATOM 1282 N N . MET A 1 161 ? -14.394 -14.043 -8.662 1.00 43.10 181 MET A N 1
ATOM 1283 C CA . MET A 1 161 ? -14.017 -14.134 -7.250 1.00 43.79 181 MET A CA 1
ATOM 1284 C C . MET A 1 161 ? -14.714 -13.047 -6.426 1.00 38.78 181 MET A C 1
ATOM 1285 O O . MET A 1 161 ? -15.119 -13.288 -5.292 1.00 43.24 181 MET A O 1
ATOM 1290 N N . ASP A 1 162 ? -14.866 -11.855 -6.999 1.00 39.71 182 ASP A N 1
ATOM 1291 C CA . ASP A 1 162 ? -15.505 -10.758 -6.266 1.00 46.96 182 ASP A CA 1
ATOM 1292 C C . ASP A 1 162 ? -16.947 -11.113 -5.940 1.00 44.49 182 ASP A C 1
ATOM 1293 O O . ASP A 1 162 ? -17.424 -10.853 -4.833 1.00 48.03 182 ASP A O 1
ATOM 1298 N N . VAL A 1 163 ? -17.639 -11.693 -6.923 1.00 38.68 183 VAL A N 1
ATOM 1299 C CA . VAL A 1 163 ? -19.029 -12.096 -6.746 1.00 39.75 183 VAL A CA 1
ATOM 1300 C C . VAL A 1 163 ? -19.128 -13.222 -5.724 1.00 44.45 183 VAL A C 1
ATOM 1301 O O . VAL A 1 163 ? -20.043 -13.263 -4.903 1.00 49.14 183 VAL A O 1
ATOM 1305 N N . ILE A 1 164 ? -18.160 -14.121 -5.763 1.00 43.25 184 ILE A N 1
ATOM 1306 C CA . ILE A 1 164 ? -18.156 -15.225 -4.810 1.00 42.82 184 ILE A CA 1
ATOM 1307 C C . ILE A 1 164 ? -17.959 -14.726 -3.379 1.00 42.88 184 ILE A C 1
ATOM 1308 O O . ILE A 1 164 ? -18.754 -15.056 -2.498 1.00 48.30 184 ILE A O 1
ATOM 1313 N N . THR A 1 165 ? -16.936 -13.908 -3.135 1.00 46.98 185 THR A N 1
ATOM 1314 C CA . THR A 1 165 ? -16.633 -13.519 -1.761 1.00 48.55 185 THR A CA 1
ATOM 1315 C C . THR A 1 165 ? -17.777 -12.703 -1.139 1.00 47.50 185 THR A C 1
ATOM 1316 O O . THR A 1 165 ? -18.063 -12.834 0.049 1.00 50.04 185 THR A O 1
ATOM 1320 N N . SER A 1 166 ? -18.457 -11.903 -1.953 1.00 46.06 186 SER A N 1
ATOM 1321 C CA . SER A 1 166 ? -19.560 -11.079 -1.462 1.00 48.02 186 SER A CA 1
ATOM 1322 C C . SER A 1 166 ? -20.875 -11.850 -1.305 1.00 47.14 186 SER A C 1
ATOM 1323 O O . SER A 1 166 ? -21.564 -11.699 -0.299 1.00 53.93 186 SER A O 1
ATOM 1326 N N . THR A 1 167 ? -21.219 -12.682 -2.288 1.00 44.62 187 THR A N 1
ATOM 1327 C CA . THR A 1 167 ? -22.496 -13.401 -2.242 1.00 49.79 187 THR A CA 1
ATOM 1328 C C . THR A 1 167 ? -22.440 -14.645 -1.357 1.00 51.64 187 THR A C 1
ATOM 1329 O O . THR A 1 167 ? -23.472 -15.172 -0.950 1.00 52.54 187 THR A O 1
ATOM 1333 N N . SER A 1 168 ? -21.243 -15.132 -1.073 1.00 51.31 188 SER A N 1
ATOM 1334 C CA . SER A 1 168 ? -21.139 -16.286 -0.194 1.00 48.85 188 SER A CA 1
ATOM 1335 C C . SER A 1 168 ? -20.764 -15.912 1.250 1.00 54.69 188 SER A C 1
ATOM 1336 O O . SER A 1 168 ? -21.175 -16.597 2.179 1.00 57.14 188 SER A O 1
ATOM 1339 N N . PHE A 1 169 ? -20.018 -14.828 1.458 1.00 51.08 189 PHE A N 1
ATOM 1340 C CA . PHE A 1 169 ? -19.565 -14.519 2.824 1.00 55.98 189 PHE A CA 1
ATOM 1341 C C . PHE A 1 169 ? -19.730 -13.059 3.243 1.00 57.79 189 PHE A C 1
ATOM 1342 O O . PHE A 1 169 ? -19.432 -12.704 4.384 1.00 56.86 189 PHE A O 1
ATOM 1350 N N . GLY A 1 170 ? -20.183 -12.208 2.333 1.00 55.10 190 GLY A N 1
ATOM 1351 C CA . GLY A 1 170 ? -20.277 -10.792 2.639 1.00 61.96 190 GLY A CA 1
ATOM 1352 C C . GLY A 1 170 ? -18.894 -10.190 2.813 1.00 64.36 190 GLY A C 1
ATOM 1353 O O . GLY A 1 170 ? -18.718 -9.160 3.478 1.00 61.61 190 GLY A O 1
ATOM 1354 N N . VAL A 1 171 ? -17.906 -10.856 2.223 1.00 56.70 191 VAL A N 1
ATOM 1355 C CA . VAL A 1 171 ? -16.543 -10.350 2.178 1.00 60.16 191 VAL A CA 1
ATOM 1356 C C . VAL A 1 171 ? -16.376 -9.512 0.920 1.00 61.30 191 VAL A C 1
ATOM 1357 O O . VAL A 1 171 ? -16.379 -10.034 -0.196 1.00 60.36 191 VAL A O 1
ATOM 1361 N N . ASN A 1 172 ? -16.243 -8.204 1.108 1.00 60.21 192 ASN A N 1
ATOM 1362 C CA . ASN A 1 172 ? -16.225 -7.272 -0.007 1.00 61.73 192 ASN A CA 1
ATOM 1363 C C . ASN A 1 172 ? -14.819 -6.828 -0.404 1.00 62.32 192 ASN A C 1
ATOM 1364 O O . ASN A 1 172 ? -14.236 -5.935 0.212 1.00 57.55 192 ASN A O 1
ATOM 1369 N N . ILE A 1 173 ? -14.284 -7.462 -1.444 1.00 61.34 193 ILE A N 1
ATOM 1370 C CA . ILE A 1 173 ? -12.931 -7.180 -1.908 1.00 58.53 193 ILE A CA 1
ATOM 1371 C C . ILE A 1 173 ? -12.913 -6.875 -3.408 1.00 54.86 193 ILE A C 1
ATOM 1372 O O . ILE A 1 173 ? -13.670 -7.462 -4.174 1.00 54.57 193 ILE A O 1
ATOM 1377 N N . ASP A 1 174 ? -12.076 -5.918 -3.802 1.00 58.25 194 ASP A N 1
ATOM 1378 C CA . ASP A 1 174 ? -11.731 -5.680 -5.201 1.00 55.46 194 ASP A CA 1
ATOM 1379 C C . ASP A 1 174 ? -10.500 -6.541 -5.501 1.00 56.47 194 ASP A C 1
ATOM 1380 O O . ASP A 1 174 ? -9.373 -6.037 -5.541 1.00 56.03 194 ASP A O 1
ATOM 1385 N N . SER A 1 175 ? -10.735 -7.835 -5.722 1.00 51.93 195 SER A N 1
ATOM 1386 C CA A SER A 1 175 ? -9.659 -8.818 -5.755 0.29 50.67 195 SER A CA 1
ATOM 1387 C CA B SER A 1 175 ? -9.658 -8.826 -5.763 0.71 50.35 195 SER A CA 1
ATOM 1388 C C . SER A 1 175 ? -8.636 -8.555 -6.856 1.00 56.21 195 SER A C 1
ATOM 1389 O O . SER A 1 175 ? -7.466 -8.909 -6.713 1.00 57.54 195 SER A O 1
ATOM 1394 N N . LEU A 1 176 ? -9.067 -7.932 -7.950 1.00 48.39 196 LEU A N 1
ATOM 1395 C CA . LEU A 1 176 ? -8.120 -7.617 -9.014 1.00 49.03 196 LEU A CA 1
ATOM 1396 C C . LEU A 1 176 ? -7.010 -6.738 -8.457 1.00 51.68 196 LEU A C 1
ATOM 1397 O O . LEU A 1 176 ? -5.833 -6.947 -8.748 1.00 55.88 196 LEU A O 1
ATOM 1402 N N . ASN A 1 177 ? -7.407 -5.774 -7.633 1.00 48.40 197 ASN A N 1
ATOM 1403 C CA . ASN A 1 177 ? -6.491 -4.792 -7.076 1.00 48.91 197 ASN A CA 1
ATOM 1404 C C . ASN A 1 177 ? -6.020 -5.147 -5.668 1.00 56.99 197 ASN A C 1
ATOM 1405 O O . ASN A 1 177 ? -5.237 -4.414 -5.071 1.00 62.25 197 ASN A O 1
ATOM 1410 N N . ASN A 1 178 ? -6.504 -6.264 -5.135 1.00 53.39 198 ASN A N 1
ATOM 1411 C CA . ASN A 1 178 ? -6.069 -6.730 -3.816 1.00 56.95 198 ASN A CA 1
ATOM 1412 C C . ASN A 1 178 ? -5.643 -8.191 -3.824 1.00 52.01 198 ASN A C 1
ATOM 1413 O O . ASN A 1 178 ? -6.139 -8.984 -3.021 1.00 55.26 198 ASN A O 1
ATOM 1418 N N . PRO A 1 179 ? -4.722 -8.562 -4.732 1.00 54.27 199 PRO A N 1
ATOM 1419 C CA . PRO A 1 179 ? -4.431 -9.988 -4.932 1.00 55.05 199 PRO A CA 1
ATOM 1420 C C . PRO A 1 179 ? -3.799 -10.670 -3.724 1.00 60.77 199 PRO A C 1
ATOM 1421 O O . PRO A 1 179 ? -3.902 -11.882 -3.599 1.00 58.97 199 PRO A O 1
ATOM 1425 N N . GLN A 1 180 ? -3.169 -9.904 -2.843 1.00 62.58 200 GLN A N 1
ATOM 1426 C CA . GLN A 1 180 ? -2.450 -10.506 -1.726 1.00 72.34 200 GLN A CA 1
ATOM 1427 C C . GLN A 1 180 ? -3.234 -10.451 -0.415 1.00 68.83 200 GLN A C 1
ATOM 1428 O O . GLN A 1 180 ? -2.717 -10.826 0.642 1.00 65.41 200 GLN A O 1
ATOM 1434 N N . ASP A 1 181 ? -4.485 -9.998 -0.495 1.00 60.18 201 ASP A N 1
ATOM 1435 C CA . ASP A 1 181 ? -5.428 -10.174 0.602 1.00 57.81 201 ASP A CA 1
ATOM 1436 C C . ASP A 1 181 ? -5.521 -11.660 0.922 1.00 55.16 201 ASP A C 1
ATOM 1437 O O . ASP A 1 181 ? -5.754 -12.474 0.030 1.00 52.58 201 ASP A O 1
ATOM 1442 N N . PRO A 1 182 ? -5.323 -12.023 2.198 1.00 51.91 202 PRO A N 1
ATOM 1443 C CA . PRO A 1 182 ? -5.320 -13.427 2.630 1.00 56.69 202 PRO A CA 1
ATOM 1444 C C . PRO A 1 182 ? -6.556 -14.216 2.203 1.00 57.64 202 PRO A C 1
ATOM 1445 O O . PRO A 1 182 ? -6.436 -15.393 1.839 1.00 53.92 202 PRO A O 1
ATOM 1449 N N . PHE A 1 183 ? -7.728 -13.590 2.253 1.00 53.35 203 PHE A N 1
ATOM 1450 C CA . PHE A 1 183 ? -8.944 -14.294 1.868 1.00 54.00 203 PHE A CA 1
ATOM 1451 C C . PHE A 1 183 ? -8.900 -14.659 0.386 1.00 51.69 203 PHE A C 1
ATOM 1452 O O . PHE A 1 183 ? -9.198 -15.791 0.010 1.00 54.54 203 PHE A O 1
ATOM 1460 N N . VAL A 1 184 ? -8.518 -13.692 -0.443 1.00 44.49 204 VAL A N 1
ATOM 1461 C CA . VAL A 1 184 ? -8.428 -13.888 -1.889 1.00 44.82 204 VAL A CA 1
ATOM 1462 C C . VAL A 1 184 ? -7.335 -14.885 -2.236 1.00 45.79 204 VAL A C 1
ATOM 1463 O O . VAL A 1 184 ? -7.525 -15.782 -3.055 1.00 46.63 204 VAL A O 1
ATOM 1467 N N . GLU A 1 185 ? -6.185 -14.743 -1.585 1.00 48.15 205 GLU A N 1
ATOM 1468 C CA . GLU A 1 185 ? -5.073 -15.656 -1.833 1.00 48.31 205 GLU A CA 1
ATOM 1469 C C . GLU A 1 185 ? -5.479 -17.114 -1.599 1.00 47.89 205 GLU A C 1
ATOM 1470 O O . GLU A 1 185 ? -5.061 -18.002 -2.340 1.00 49.63 205 GLU A O 1
ATOM 1476 N N . ASN A 1 186 ? -6.313 -17.362 -0.595 1.00 44.73 206 ASN A N 1
ATOM 1477 C CA . ASN A 1 186 ? -6.755 -18.736 -0.341 1.00 42.22 206 ASN A CA 1
ATOM 1478 C C . ASN A 1 186 ? -7.860 -19.181 -1.286 1.00 41.90 206 ASN A C 1
ATOM 1479 O O . ASN A 1 186 ? -7.795 -20.268 -1.868 1.00 40.60 206 ASN A O 1
ATOM 1484 N N . THR A 1 187 ? -8.878 -18.346 -1.465 1.00 38.84 207 THR A N 1
ATOM 1485 C CA . THR A 1 187 ? -10.014 -18.777 -2.286 1.00 40.63 207 THR A CA 1
ATOM 1486 C C . THR A 1 187 ? -9.606 -18.963 -3.744 1.00 39.68 207 THR A C 1
ATOM 1487 O O . THR A 1 187 ? -10.155 -19.824 -4.442 1.00 37.61 207 THR A O 1
ATOM 1491 N N . LYS A 1 188 ? -8.621 -18.191 -4.197 1.00 42.18 208 LYS A N 1
ATOM 1492 C CA . LYS A 1 188 ? -8.157 -18.311 -5.575 1.00 38.25 208 LYS A CA 1
ATOM 1493 C C . LYS A 1 188 ? -7.513 -19.668 -5.866 1.00 40.16 208 LYS A C 1
ATOM 1494 O O . LYS A 1 188 ? -7.334 -20.031 -7.029 1.00 40.78 208 LYS A O 1
ATOM 1500 N N . LYS A 1 189 ? -7.175 -20.419 -4.820 1.00 38.91 209 LYS A N 1
ATOM 1501 C CA . LYS A 1 189 ? -6.586 -21.745 -5.021 1.00 40.28 209 LYS A CA 1
ATOM 1502 C C . LYS A 1 189 ? -7.632 -22.820 -5.327 1.00 41.64 209 LYS A C 1
ATOM 1503 O O . LYS A 1 189 ? -7.282 -23.954 -5.687 1.00 39.99 209 LYS A O 1
ATOM 1509 N N . LEU A 1 190 ? -8.915 -22.478 -5.209 1.00 37.10 210 LEU A N 1
ATOM 1510 C CA . LEU A 1 190 ? -9.979 -23.461 -5.460 1.00 35.63 210 LEU A CA 1
ATOM 1511 C C . LEU A 1 190 ? -10.346 -23.549 -6.947 1.00 39.21 210 LEU A C 1
ATOM 1512 O O . LEU A 1 190 ? -11.459 -23.202 -7.386 1.00 34.38 210 LEU A O 1
ATOM 1517 N N . LEU A 1 191 ? -9.381 -24.033 -7.714 1.00 36.43 211 LEU A N 1
ATOM 1518 C CA . LEU A 1 191 ? -9.523 -24.208 -9.146 1.00 38.23 211 LEU A CA 1
ATOM 1519 C C . LEU A 1 191 ? -10.004 -25.617 -9.473 1.00 37.21 211 LEU A C 1
ATOM 1520 O O . LEU A 1 191 ? -9.933 -26.517 -8.634 1.00 41.12 211 LEU A O 1
ATOM 1525 N N . ARG A 1 192 ? -10.501 -25.803 -10.692 1.00 33.71 212 ARG A N 1
ATOM 1526 C CA . ARG A 1 192 ? -10.982 -27.114 -11.122 1.00 36.48 212 ARG A CA 1
ATOM 1527 C C . ARG A 1 192 ? -9.844 -28.122 -11.203 1.00 33.70 212 ARG A C 1
ATOM 1528 O O . ARG A 1 192 ? -8.701 -27.745 -11.472 1.00 35.03 212 ARG A O 1
ATOM 1536 N N . PHE A 1 193 ? -10.159 -29.394 -10.946 1.00 32.13 213 PHE A N 1
ATOM 1537 C CA . PHE A 1 193 ? -9.174 -30.468 -11.050 1.00 32.96 213 PHE A CA 1
ATOM 1538 C C . PHE A 1 193 ? -8.896 -30.804 -12.510 1.00 33.62 213 PHE A C 1
ATOM 1539 O O . PHE A 1 193 ? -9.798 -30.805 -13.335 1.00 35.46 213 PHE A O 1
ATOM 1547 N N . ASP A 1 194 ? -7.644 -31.117 -12.796 1.00 31.10 214 ASP A N 1
ATOM 1548 C CA . ASP A 1 194 ? -7.241 -31.615 -14.100 1.00 30.83 214 ASP A CA 1
ATOM 1549 C C . ASP A 1 194 ? -7.064 -33.128 -13.940 1.00 27.80 214 ASP A C 1
ATOM 1550 O O . ASP A 1 194 ? -6.033 -33.582 -13.457 1.00 29.45 214 ASP A O 1
ATOM 1555 N N . PHE A 1 195 ? -8.072 -33.882 -14.361 1.00 29.53 215 PHE A N 1
ATOM 1556 C CA . PHE A 1 195 ? -8.067 -35.330 -14.128 1.00 28.00 215 PHE A CA 1
ATOM 1557 C C . PHE A 1 195 ? -7.118 -36.073 -15.062 1.00 29.75 215 PHE A C 1
ATOM 1558 O O . PHE A 1 195 ? -6.965 -37.307 -14.959 1.00 31.87 215 PHE A O 1
ATOM 1566 N N . LEU A 1 196 ? -6.446 -35.326 -15.937 1.00 27.49 216 LEU A N 1
ATOM 1567 C CA . LEU A 1 196 ? -5.405 -35.903 -16.774 1.00 30.72 216 LEU A CA 1
ATOM 1568 C C . LEU A 1 196 ? -4.017 -35.531 -16.272 1.00 36.36 216 LEU A C 1
ATOM 1569 O O . LEU A 1 196 ? -3.019 -35.795 -16.945 1.00 36.34 216 LEU A O 1
ATOM 1574 N N . ASP A 1 197 ? -3.932 -34.942 -15.079 1.00 30.50 217 ASP A N 1
ATOM 1575 C CA . ASP A 1 197 ? -2.610 -34.593 -14.566 1.00 30.55 217 ASP A CA 1
ATOM 1576 C C . ASP A 1 197 ? -2.009 -35.871 -13.970 1.00 33.28 217 ASP A C 1
ATOM 1577 O O . ASP A 1 197 ? -2.718 -36.868 -13.806 1.00 34.66 217 ASP A O 1
ATOM 1582 N N . PRO A 1 198 ? -0.691 -35.877 -13.727 1.00 35.73 218 PRO A N 1
ATOM 1583 C CA . PRO A 1 198 ? -0.024 -37.114 -13.320 1.00 39.86 218 PRO A CA 1
ATOM 1584 C C . PRO A 1 198 ? -0.628 -37.741 -12.069 1.00 36.56 218 PRO A C 1
ATOM 1585 O O . PRO A 1 198 ? -0.742 -38.956 -11.998 1.00 31.95 218 PRO A O 1
ATOM 1589 N N . PHE A 1 199 ? -1.005 -36.920 -11.099 1.00 32.88 219 PHE A N 1
ATOM 1590 C CA . PHE A 1 199 ? -1.559 -37.466 -9.876 1.00 32.31 219 PHE A CA 1
ATOM 1591 C C . PHE A 1 199 ? -2.850 -38.216 -10.160 1.00 29.40 219 PHE A C 1
ATOM 1592 O O . PHE A 1 199 ? -3.020 -39.354 -9.724 1.00 29.49 219 PHE A O 1
ATOM 1600 N N . PHE A 1 200 ? -3.772 -37.582 -10.891 1.00 28.93 220 PHE A N 1
ATOM 1601 C CA . PHE A 1 200 ? -5.050 -38.251 -11.100 1.00 26.00 220 PHE A CA 1
ATOM 1602 C C . PHE A 1 200 ? -4.959 -39.454 -12.031 1.00 27.46 220 PHE A C 1
ATOM 1603 O O . PHE A 1 200 ? -5.702 -40.427 -11.849 1.00 28.45 220 PHE A O 1
ATOM 1611 N N . LEU A 1 201 ? -4.060 -39.416 -13.008 1.00 29.48 221 LEU A N 1
ATOM 1612 C CA . LEU A 1 201 ? -3.853 -40.634 -13.817 1.00 27.88 221 LEU A CA 1
ATOM 1613 C C . LEU A 1 201 ? -3.267 -41.749 -12.958 1.00 29.21 221 LEU A C 1
ATOM 1614 O O . LEU A 1 201 ? -3.610 -42.917 -13.119 1.00 29.28 221 LEU A O 1
ATOM 1619 N N . SER A 1 202 ? -2.387 -41.394 -12.029 1.00 27.74 222 SER A N 1
ATOM 1620 C CA . SER A 1 202 ? -1.777 -42.421 -11.178 1.00 30.37 222 SER A CA 1
ATOM 1621 C C . SER A 1 202 ? -2.835 -43.084 -10.291 1.00 30.14 222 SER A C 1
ATOM 1622 O O . SER A 1 202 ? -2.855 -44.303 -10.110 1.00 29.59 222 SER A O 1
ATOM 1625 N N . ILE A 1 203 ? -3.733 -42.267 -9.754 1.00 28.21 223 ILE A N 1
ATOM 1626 C CA . ILE A 1 203 ? -4.816 -42.760 -8.917 1.00 27.93 223 ILE A CA 1
ATOM 1627 C C . ILE A 1 203 ? -5.793 -43.597 -9.737 1.00 28.62 223 ILE A C 1
ATOM 1628 O O . ILE A 1 203 ? -6.406 -44.538 -9.237 1.00 32.04 223 ILE A O 1
ATOM 1633 N N . THR A 1 204 ? -5.925 -43.251 -11.010 1.00 26.29 224 THR A N 1
ATOM 1634 C CA . THR A 1 204 ? -6.787 -44.023 -11.910 1.00 26.55 224 THR A CA 1
ATOM 1635 C C . THR A 1 204 ? -6.219 -45.431 -12.162 1.00 27.94 224 THR A C 1
ATOM 1636 O O . THR A 1 204 ? -6.952 -46.428 -12.177 1.00 31.89 224 THR A O 1
ATOM 1640 N N . VAL A 1 205 ? -4.908 -45.504 -12.334 1.00 27.84 225 VAL A N 1
ATOM 1641 C CA . VAL A 1 205 ? -4.222 -46.793 -12.517 1.00 27.17 225 VAL A CA 1
ATOM 1642 C C . VAL A 1 205 ? -4.026 -47.535 -11.192 1.00 30.14 225 VAL A C 1
ATOM 1643 O O . VAL A 1 205 ? -4.091 -48.768 -11.166 1.00 36.48 225 VAL A O 1
ATOM 1647 N N . PHE A 1 206 ? -3.794 -46.796 -10.105 1.00 30.31 226 PHE A N 1
ATOM 1648 C CA . PHE A 1 206 ? -3.658 -47.388 -8.757 1.00 33.61 226 PHE A CA 1
ATOM 1649 C C . PHE A 1 206 ? -4.764 -46.955 -7.755 1.00 31.55 226 PHE A C 1
ATOM 1650 O O 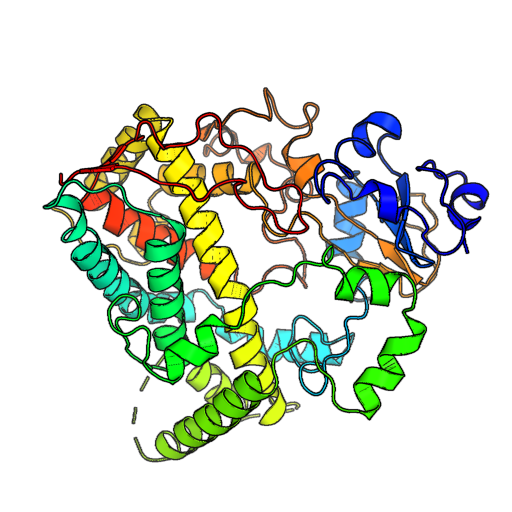. PHE A 1 206 ? -4.450 -46.355 -6.731 1.00 30.78 226 PHE A O 1
ATOM 1658 N N . PRO A 1 207 ? -6.038 -47.246 -8.033 1.00 35.32 227 PRO A N 1
ATOM 1659 C CA . PRO A 1 207 ? -7.079 -46.699 -7.146 1.00 34.19 227 PRO A CA 1
ATOM 1660 C C . PRO A 1 207 ? -7.029 -47.263 -5.736 1.00 37.23 227 PRO A C 1
ATOM 1661 O O . PRO A 1 207 ? -7.583 -46.656 -4.808 1.00 32.89 227 PRO A O 1
ATOM 1665 N N . PHE A 1 208 ? -6.323 -48.382 -5.585 1.00 29.15 228 PHE A N 1
ATOM 1666 C CA . PHE A 1 208 ? -6.126 -49.037 -4.300 1.00 35.73 228 PHE A CA 1
ATOM 1667 C C . PHE A 1 208 ? -5.260 -48.199 -3.366 1.00 32.98 228 PHE A C 1
ATOM 1668 O O . PHE A 1 208 ? -5.100 -48.542 -2.205 1.00 39.45 228 PHE A O 1
ATOM 1676 N N . LEU A 1 209 ? -4.732 -47.085 -3.867 1.00 30.55 229 LEU A N 1
ATOM 1677 C CA . LEU A 1 209 ? -3.905 -46.213 -3.037 1.00 35.62 229 LEU A CA 1
ATOM 1678 C C . LEU A 1 209 ? -4.732 -45.129 -2.328 1.00 34.79 229 LEU A C 1
ATOM 1679 O O . LEU A 1 209 ? -4.243 -44.469 -1.398 1.00 34.89 229 LEU A O 1
ATOM 1684 N N . ILE A 1 210 ? -5.974 -44.941 -2.761 1.00 33.24 230 ILE A N 1
ATOM 1685 C CA . ILE A 1 210 ? -6.785 -43.852 -2.206 1.00 33.95 230 ILE A CA 1
ATOM 1686 C C . ILE A 1 210 ? -7.038 -44.026 -0.691 1.00 36.40 230 ILE A C 1
ATOM 1687 O O . ILE A 1 210 ? -6.901 -43.058 0.055 1.00 37.46 230 ILE A O 1
ATOM 1692 N N . PRO A 1 211 ? -7.373 -45.245 -0.216 1.00 39.49 231 PRO A N 1
ATOM 1693 C CA . PRO A 1 211 ? -7.519 -45.364 1.249 1.00 41.21 231 PRO A CA 1
ATOM 1694 C C . PRO A 1 211 ? -6.253 -45.049 2.045 1.00 41.36 231 PRO A C 1
ATOM 1695 O O . PRO A 1 211 ? -6.330 -44.551 3.173 1.00 41.36 231 PRO A O 1
ATOM 1699 N N . ILE A 1 212 ? -5.099 -45.372 1.473 1.00 34.51 232 ILE A N 1
ATOM 1700 C CA . ILE A 1 212 ? -3.831 -45.057 2.111 1.00 32.62 232 ILE A CA 1
ATOM 1701 C C . ILE A 1 212 ? -3.683 -43.538 2.227 1.00 32.17 232 ILE A C 1
ATOM 1702 O O . ILE A 1 212 ? -3.231 -43.013 3.252 1.00 41.70 232 ILE A O 1
ATOM 1707 N N . LEU A 1 213 ? -4.056 -42.840 1.168 1.00 30.38 233 LEU A N 1
ATOM 1708 C CA . LEU A 1 213 ? -3.969 -41.377 1.215 1.00 31.92 233 LEU A CA 1
ATOM 1709 C C . LEU A 1 213 ? -4.958 -40.810 2.230 1.00 41.25 233 LEU A C 1
ATOM 1710 O O . LEU A 1 213 ? -4.616 -39.905 2.991 1.00 37.10 233 LEU A O 1
ATOM 1715 N N . GLU A 1 214 ? -6.177 -41.343 2.250 1.00 37.63 234 GLU A N 1
ATOM 1716 C CA . GLU A 1 214 ? -7.165 -40.892 3.236 1.00 45.90 234 GLU A CA 1
ATOM 1717 C C . GLU A 1 214 ? -6.687 -41.075 4.689 1.00 47.57 234 GLU A C 1
ATOM 1718 O O . GLU A 1 214 ? -6.851 -40.164 5.502 1.00 46.07 234 GLU A O 1
ATOM 1724 N N . VAL A 1 215 ? -6.088 -42.221 5.029 1.00 38.41 235 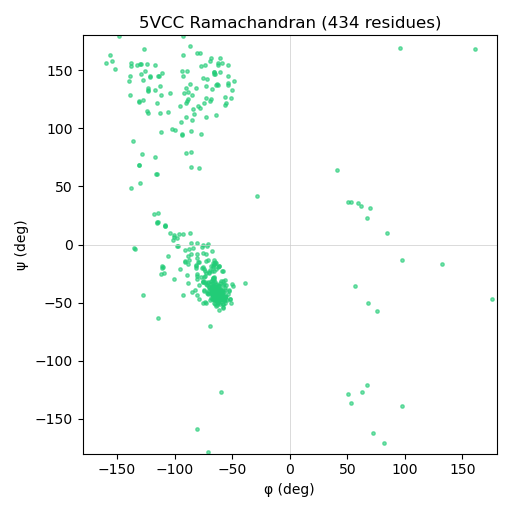VAL A N 1
ATOM 1725 C CA . VAL A 1 215 ? -5.682 -42.457 6.417 1.00 40.37 235 VAL A CA 1
ATOM 1726 C C . VAL A 1 215 ? -4.524 -41.537 6.821 1.00 45.56 235 VAL A C 1
ATOM 1727 O O . VAL A 1 215 ? -4.273 -41.313 8.010 1.00 45.49 235 VAL A O 1
ATOM 1731 N N . LEU A 1 216 ? -3.825 -40.986 5.836 1.00 43.49 236 LEU A N 1
ATOM 1732 C CA . LEU A 1 216 ? -2.723 -40.065 6.129 1.00 41.80 236 LEU A CA 1
ATOM 1733 C C . LEU A 1 216 ? -3.187 -38.623 6.010 1.00 41.07 236 LEU A C 1
ATOM 1734 O O . LEU A 1 216 ? -2.374 -37.703 6.079 1.00 39.22 236 LEU A O 1
ATOM 1739 N N . ASN A 1 217 ? -4.483 -38.441 5.788 1.00 41.10 237 ASN A N 1
ATOM 1740 C CA . ASN A 1 217 ? -5.080 -37.107 5.683 1.00 41.75 237 ASN A CA 1
ATOM 1741 C C . ASN A 1 217 ? -4.505 -36.303 4.524 1.00 44.02 237 ASN A C 1
ATOM 1742 O O . ASN A 1 217 ? -4.382 -35.084 4.587 1.00 45.39 237 ASN A O 1
ATOM 1747 N N . ILE A 1 218 ? -4.151 -36.993 3.451 1.00 34.02 238 ILE A N 1
ATOM 1748 C CA . ILE A 1 218 ? -3.754 -36.325 2.232 1.00 36.08 238 ILE A CA 1
ATOM 1749 C C . ILE A 1 218 ? -5.014 -36.110 1.410 1.00 39.76 238 ILE A C 1
ATOM 1750 O O . ILE A 1 218 ? -5.740 -37.054 1.120 1.00 48.31 238 ILE A O 1
ATOM 1755 N N . CYS A 1 219 ? -5.296 -34.869 1.046 1.00 36.16 239 CYS A N 1
ATOM 1756 C CA A CYS A 1 219 ? -6.563 -34.516 0.407 0.62 36.74 239 CYS A CA 1
ATOM 1757 C CA B CYS A 1 219 ? -6.534 -34.625 0.328 0.38 35.26 239 CYS A CA 1
ATOM 1758 C C . CYS A 1 219 ? -6.319 -33.733 -0.884 1.00 33.45 239 CYS A C 1
ATOM 1759 O O . CYS A 1 219 ? -5.381 -32.936 -0.944 1.00 40.43 239 CYS A O 1
ATOM 1764 N N . VAL A 1 220 ? -7.175 -33.933 -1.872 1.00 32.71 240 VAL A N 1
ATOM 1765 C CA . VAL A 1 220 ? -7.045 -33.217 -3.140 1.00 32.10 240 VAL A CA 1
ATOM 1766 C C . VAL A 1 220 ? -7.500 -31.768 -3.019 1.00 36.74 240 VAL A C 1
ATOM 1767 O O . VAL A 1 220 ? -7.107 -30.937 -3.825 1.00 35.92 240 VAL A O 1
ATOM 1771 N N . PHE A 1 221 ? -8.285 -31.459 -1.992 1.00 36.50 241 PHE A N 1
ATOM 1772 C CA . PHE A 1 221 ? -8.556 -30.059 -1.667 1.00 36.83 241 PHE A CA 1
ATOM 1773 C C . PHE A 1 221 ? -7.454 -29.603 -0.716 1.00 41.52 241 PHE A C 1
ATOM 1774 O O . PHE A 1 221 ? -7.224 -30.237 0.312 1.00 46.20 241 PHE A O 1
ATOM 1782 N N . PRO A 1 222 ? -6.751 -28.515 -1.075 1.00 42.21 242 PRO A N 1
ATOM 1783 C CA . PRO A 1 222 ? -5.592 -28.044 -0.298 1.00 52.69 242 PRO A CA 1
ATOM 1784 C C . PRO A 1 222 ? -5.928 -27.784 1.171 1.00 47.98 242 PRO A C 1
ATOM 1785 O O . PRO A 1 222 ? -6.810 -26.981 1.470 1.00 47.63 242 PRO A O 1
ATOM 1789 N N . ARG A 1 223 ? -5.222 -28.464 2.071 1.00 46.55 243 ARG A N 1
ATOM 1790 C CA . ARG A 1 223 ? -5.510 -28.399 3.496 1.00 51.90 243 ARG A CA 1
ATOM 1791 C C . ARG A 1 223 ? -5.375 -27.003 4.079 1.00 50.89 243 ARG A C 1
ATOM 1792 O O . ARG A 1 223 ? -6.162 -26.611 4.935 1.00 51.23 243 ARG A O 1
ATOM 1800 N N . GLU A 1 224 ? -4.367 -26.259 3.639 1.00 50.64 244 GLU A N 1
ATOM 1801 C CA . GLU A 1 224 ? -4.148 -24.931 4.186 1.00 51.69 244 GLU A CA 1
ATOM 1802 C C . GLU A 1 224 ? -5.292 -24.008 3.797 1.00 47.11 244 GLU A C 1
ATOM 1803 O O . GLU A 1 224 ? -5.637 -23.086 4.534 1.00 56.49 244 GLU A O 1
ATOM 1809 N N . VAL A 1 225 ? -5.894 -24.274 2.644 1.00 42.57 245 VAL A N 1
ATOM 1810 C CA . VAL A 1 225 ? -7.006 -23.470 2.167 1.00 46.14 245 VAL A CA 1
ATOM 1811 C C . VAL A 1 225 ? -8.263 -23.825 2.945 1.00 47.34 245 VAL A C 1
ATOM 1812 O O . VAL A 1 225 ? -8.946 -22.947 3.470 1.00 49.19 245 VAL A O 1
ATOM 1816 N N . THR A 1 226 ? -8.557 -25.118 3.036 1.00 43.54 246 THR A N 1
ATOM 1817 C CA . THR A 1 226 ? -9.739 -25.551 3.765 1.00 45.74 246 THR A CA 1
ATOM 1818 C C . THR A 1 226 ? -9.617 -25.228 5.264 1.00 47.53 246 THR A C 1
ATOM 1819 O O . THR A 1 226 ? -10.606 -24.851 5.903 1.00 49.93 246 THR A O 1
ATOM 1823 N N . ASN A 1 227 ? -8.413 -25.337 5.823 1.00 53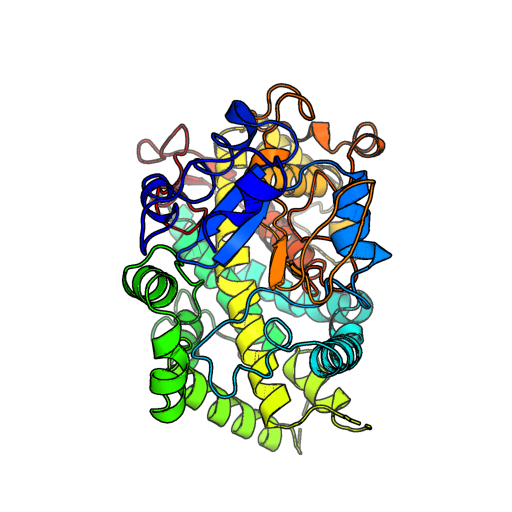.87 247 ASN A N 1
ATOM 1824 C CA . ASN A 1 227 ? -8.193 -24.887 7.204 1.00 57.64 247 ASN A CA 1
ATOM 1825 C C . ASN A 1 227 ? -8.491 -23.396 7.356 1.00 54.87 247 ASN A C 1
ATOM 1826 O O . ASN A 1 227 ? -9.217 -22.984 8.266 1.00 53.04 247 ASN A O 1
ATOM 1831 N N . PHE A 1 228 ? -7.926 -22.589 6.466 1.00 49.38 248 PHE A N 1
ATOM 1832 C CA . PHE A 1 228 ? -8.189 -21.152 6.464 1.00 51.26 248 PHE A CA 1
ATOM 1833 C C . PHE A 1 228 ? -9.687 -20.848 6.394 1.00 51.78 248 PHE A C 1
ATOM 1834 O O . PHE A 1 228 ? -10.194 -20.031 7.170 1.00 52.08 248 PHE A O 1
ATOM 1842 N N . LEU A 1 229 ? -10.398 -21.503 5.474 1.00 49.70 249 LEU A N 1
ATOM 1843 C CA . LEU A 1 229 ? -11.812 -21.200 5.276 1.00 45.17 249 LEU A CA 1
ATOM 1844 C C . LEU A 1 229 ? -12.654 -21.721 6.437 1.00 50.63 249 LEU A C 1
ATOM 1845 O O . LEU A 1 229 ? -13.625 -21.085 6.830 1.00 52.39 249 LEU A O 1
ATOM 1850 N N . ARG A 1 230 ? -12.269 -22.861 7.004 1.00 53.07 250 ARG A N 1
ATOM 1851 C CA . ARG A 1 230 ? -12.971 -23.393 8.169 1.00 60.48 250 ARG A CA 1
ATOM 1852 C C . ARG A 1 230 ? -12.919 -22.412 9.336 1.00 63.60 250 ARG A C 1
ATOM 1853 O O . ARG A 1 230 ? -13.927 -22.155 9.994 1.00 61.74 250 ARG A O 1
ATOM 1861 N N . LYS A 1 231 ? -11.746 -21.846 9.587 1.00 57.36 251 LYS A N 1
ATOM 1862 C CA . LYS A 1 231 ? -11.619 -20.943 10.720 1.00 61.91 251 LYS A CA 1
ATOM 1863 C C . LYS A 1 231 ? -12.153 -19.557 10.373 1.00 59.63 251 LYS A C 1
ATOM 1864 O O . LYS A 1 231 ? -12.593 -18.825 11.252 1.00 63.84 251 LYS A O 1
ATOM 1870 N N . SER A 1 232 ? -12.145 -19.199 9.092 1.00 55.03 252 SER A N 1
ATOM 1871 C CA . SER A 1 232 ? -12.755 -17.941 8.681 1.00 59.65 252 SER A CA 1
ATOM 1872 C C . SER A 1 232 ? -14.258 -18.005 8.898 1.00 61.61 252 SER A C 1
ATOM 1873 O O . SER A 1 232 ? -14.854 -17.083 9.462 1.00 58.93 252 SER A O 1
ATOM 1876 N N . VAL A 1 233 ? -14.860 -19.106 8.453 1.00 59.73 253 VAL A N 1
ATOM 1877 C CA . VAL A 1 233 ? -16.302 -19.286 8.551 1.00 64.50 253 VAL A CA 1
ATOM 1878 C C . VAL A 1 233 ? -16.747 -19.294 10.012 1.00 64.72 253 VAL A C 1
ATOM 1879 O O . VAL A 1 233 ? -17.763 -18.691 10.359 1.00 64.90 253 VAL A O 1
ATOM 1883 N N . LYS A 1 234 ? -15.972 -19.945 10.874 1.00 61.15 254 LYS A N 1
ATOM 1884 C CA . LYS A 1 234 ? -16.337 -20.001 12.284 1.00 60.72 254 LYS A CA 1
ATOM 1885 C C . LYS A 1 234 ? -16.293 -18.601 12.909 1.00 64.35 254 LYS A C 1
ATOM 1886 O O . LYS A 1 234 ? -17.148 -18.258 13.725 1.00 72.15 254 LYS A O 1
ATOM 1892 N N . ARG A 1 235 ? -15.319 -17.788 12.502 1.00 66.51 255 ARG A N 1
ATOM 1893 C CA . ARG A 1 235 ? -15.251 -16.396 12.945 1.00 71.87 255 ARG A CA 1
ATOM 1894 C C . ARG A 1 235 ? -16.494 -15.637 12.516 1.00 68.92 255 ARG A C 1
ATOM 1895 O O . ARG A 1 235 ? -17.134 -14.967 13.322 1.00 70.22 255 ARG A O 1
ATOM 1903 N N . MET A 1 236 ? -16.824 -15.739 11.234 1.00 62.51 256 MET A N 1
ATOM 1904 C CA . MET A 1 236 ? -17.967 -15.019 10.684 1.00 64.41 256 MET A CA 1
ATOM 1905 C C . MET A 1 236 ? -19.256 -15.424 11.382 1.00 71.08 256 MET A C 1
ATOM 1906 O O . MET A 1 236 ? -20.086 -14.575 11.707 1.00 72.29 256 MET A O 1
ATOM 1911 N N . LYS A 1 237 ? -19.414 -16.726 11.608 1.00 67.74 257 LYS A N 1
ATOM 1912 C CA . LYS A 1 237 ? -20.633 -17.257 12.202 1.00 66.35 257 LYS A CA 1
ATOM 1913 C C . LYS A 1 237 ? -20.867 -16.661 13.582 1.00 72.27 257 LYS A C 1
ATOM 1914 O O . LYS A 1 237 ? -21.977 -16.239 13.896 1.00 77.77 257 LYS A O 1
ATOM 1920 N N . GLU A 1 238 ? -19.818 -16.596 14.393 1.00 64.09 258 GLU A N 1
ATOM 1921 C CA . GLU A 1 238 ? -19.987 -16.111 15.755 1.00 74.96 258 GLU A CA 1
ATOM 1922 C C . GLU A 1 238 ? -19.863 -14.587 15.874 1.00 77.04 258 GLU A C 1
ATOM 1923 O O . GLU A 1 238 ? -20.069 -14.029 16.948 1.00 82.17 258 GLU A O 1
ATOM 1929 N N . SER A 1 239 ? -19.538 -13.912 14.777 1.00 74.74 259 SER A N 1
ATOM 1930 C CA . SER A 1 239 ? -19.659 -12.460 14.746 1.00 75.37 259 SER A CA 1
ATOM 1931 C C . SER A 1 239 ? -21.098 -12.114 14.387 1.00 80.40 259 SER A C 1
ATOM 1932 O O . SER A 1 239 ? -21.691 -11.191 14.948 1.00 87.43 259 SER A O 1
ATOM 1935 N N . ARG A 1 240 ? -21.652 -12.871 13.443 1.00 77.76 260 ARG A N 1
ATOM 1936 C CA . ARG A 1 240 ? -23.062 -12.756 13.087 1.00 80.21 260 ARG A CA 1
ATOM 1937 C C . ARG A 1 240 ? -23.948 -13.257 14.219 1.00 90.83 260 ARG A C 1
ATOM 1938 O O . ARG A 1 240 ? -25.044 -12.737 14.439 1.00 88.32 260 ARG A O 1
ATOM 1946 N N . LEU A 1 241 ? -23.452 -14.272 14.927 1.00 99.21 261 LEU A N 1
ATOM 1947 C CA . LEU A 1 241 ? -24.141 -14.856 16.074 1.00 106.43 261 LEU A CA 1
ATOM 1948 C C . LEU A 1 241 ? -23.394 -14.574 17.367 1.00 110.89 261 LEU A C 1
ATOM 1949 O O . LEU A 1 241 ? -22.445 -15.287 17.726 1.00 114.09 261 LEU A O 1
ATOM 1954 N N . GLU A 1 242 ? -23.820 -13.531 18.072 1.00 114.41 262 GLU A N 1
ATOM 1955 C CA . GLU A 1 242 ? -24.939 -12.710 17.625 1.00 116.69 262 GLU A CA 1
ATOM 1956 C C . GLU A 1 242 ? -24.574 -11.229 17.631 1.00 121.31 262 GLU A C 1
ATOM 1957 O O . GLU A 1 242 ? -23.681 -10.803 18.363 1.00 114.88 262 GLU A O 1
ATOM 1963 N N . ASP A 1 243 ? -25.272 -10.450 16.811 1.00 130.34 263 ASP A N 1
ATOM 1964 C CA . ASP A 1 243 ? -25.022 -9.016 16.720 1.00 135.49 263 ASP A CA 1
ATOM 1965 C C . ASP A 1 243 ? -25.880 -8.375 15.635 1.00 135.95 263 ASP A C 1
ATOM 1966 O O . ASP A 1 243 ? -26.622 -7.427 15.895 1.00 135.23 263 ASP A O 1
ATOM 1971 N N . VAL A 1 249 ? -28.064 -12.149 3.591 1.00 87.77 269 VAL A N 1
ATOM 1972 C CA . VAL A 1 249 ? -28.343 -12.117 2.160 1.00 72.81 269 VAL A CA 1
ATOM 1973 C C . VAL A 1 249 ? -27.384 -13.020 1.392 1.00 76.31 269 VAL A C 1
ATOM 1974 O O . VAL A 1 249 ? -27.636 -13.371 0.239 1.00 73.47 269 VAL A O 1
ATOM 1978 N N . ASP A 1 250 ? -26.283 -13.392 2.037 1.00 64.88 270 ASP A N 1
ATOM 1979 C CA . ASP A 1 250 ? -25.285 -14.253 1.416 1.00 60.25 270 ASP A CA 1
ATOM 1980 C C . ASP A 1 250 ? -25.626 -15.726 1.616 1.00 58.87 270 ASP A C 1
ATOM 1981 O O . ASP A 1 250 ? -26.539 -16.066 2.368 1.00 60.53 270 ASP A O 1
ATOM 1986 N N . PHE A 1 251 ? -24.887 -16.597 0.936 1.00 56.85 271 PHE A N 1
ATOM 1987 C CA . PHE A 1 251 ? -25.110 -18.040 1.037 1.00 50.70 271 PHE A CA 1
ATOM 1988 C C . PHE A 1 251 ? -24.857 -18.556 2.448 1.00 55.02 271 PHE A C 1
ATOM 1989 O O . PHE A 1 251 ? -25.562 -19.446 2.930 1.00 56.42 271 PHE A O 1
ATOM 1997 N N . LEU A 1 252 ? -23.848 -17.996 3.107 1.00 57.47 272 LEU A N 1
ATOM 1998 C CA . LEU A 1 252 ? -23.540 -18.371 4.483 1.00 57.97 272 LEU A CA 1
ATOM 1999 C C . LEU A 1 252 ? -24.737 -18.139 5.403 1.00 57.61 272 LEU A C 1
ATOM 2000 O O . LEU A 1 252 ? -25.079 -19.002 6.215 1.00 56.15 272 LEU A O 1
ATOM 2005 N N . GLN A 1 253 ? -25.387 -16.985 5.278 1.00 57.14 273 GLN A N 1
ATOM 2006 C CA . GLN A 1 253 ? -26.501 -16.689 6.175 1.00 61.56 273 GLN A CA 1
ATOM 2007 C C . GLN A 1 253 ? -27.697 -17.579 5.866 1.00 62.13 273 GLN A C 1
ATOM 2008 O O . GLN A 1 253 ? -28.420 -17.995 6.776 1.00 65.88 273 GLN A O 1
ATOM 2014 N N . LEU A 1 254 ? -27.907 -17.868 4.583 1.00 59.34 274 LEU A N 1
ATOM 2015 C CA . LEU A 1 254 ? -28.974 -18.784 4.194 1.00 59.86 274 LEU A CA 1
ATOM 2016 C C . LEU A 1 254 ? -28.725 -20.143 4.850 1.00 60.38 274 LEU A C 1
ATOM 2017 O O . LEU A 1 254 ? -29.622 -20.719 5.461 1.00 62.17 274 LEU A O 1
ATOM 2022 N N . MET A 1 255 ? -27.493 -20.631 4.759 1.00 61.17 275 MET A N 1
ATOM 2023 C CA . MET A 1 255 ? -27.137 -21.893 5.398 1.00 61.77 275 MET A CA 1
ATOM 2024 C C . MET A 1 255 ? -27.169 -21.801 6.923 1.00 62.33 275 MET A C 1
ATOM 2025 O O . MET A 1 255 ? -27.574 -22.753 7.598 1.00 64.72 275 MET A O 1
ATOM 2030 N N . ILE A 1 256 ? -26.754 -20.663 7.471 1.00 59.32 276 ILE A N 1
ATOM 2031 C CA . ILE A 1 256 ? -26.851 -20.465 8.919 1.00 63.54 276 ILE A CA 1
ATOM 2032 C C . ILE A 1 256 ? -28.313 -20.561 9.353 1.00 72.39 276 ILE A C 1
ATOM 2033 O O . ILE A 1 256 ? -28.630 -21.198 10.364 1.00 74.61 276 ILE A O 1
ATOM 2038 N N . ASP A 1 257 ? -29.200 -19.955 8.566 1.00 70.80 277 ASP A N 1
ATOM 2039 C CA . ASP A 1 257 ? -30.629 -19.956 8.878 1.00 79.28 277 ASP A CA 1
ATOM 2040 C C . ASP A 1 257 ? -31.227 -21.349 8.757 1.00 80.75 277 ASP A C 1
ATOM 2041 O O . ASP A 1 257 ? -32.151 -21.704 9.489 1.00 83.95 277 ASP A O 1
ATOM 2046 N N . SER A 1 258 ? -30.693 -22.128 7.825 1.00 74.51 278 SER A N 1
ATOM 2047 C CA . SER A 1 258 ? -31.206 -23.463 7.548 1.00 80.09 278 SER A CA 1
ATOM 2048 C C . SER A 1 258 ? -30.943 -24.402 8.711 1.00 88.78 278 SER A C 1
ATOM 2049 O O . SER A 1 258 ? -31.812 -25.187 9.090 1.00 97.62 278 SER A O 1
ATOM 2052 N N . GLN A 1 259 ? -29.744 -24.321 9.282 1.00 86.80 279 GLN A N 1
ATOM 2053 C CA . GLN A 1 259 ? -29.389 -25.203 10.383 1.00 90.93 279 GLN A CA 1
ATOM 2054 C C . GLN A 1 259 ? -30.079 -24.739 11.665 1.00 97.75 279 GLN A C 1
ATOM 2055 O O . GLN A 1 259 ? -30.043 -25.427 12.685 1.00 97.71 279 GLN A O 1
ATOM 2061 N N . ASN A 1 260 ? -30.723 -23.575 11.596 1.00 104.92 280 ASN A N 1
ATOM 2062 C CA . ASN A 1 260 ? -31.661 -23.150 12.630 1.00 117.54 280 ASN A CA 1
ATOM 2063 C C . ASN A 1 260 ? -33.002 -23.859 12.434 1.00 122.02 280 ASN A C 1
ATOM 2064 O O . ASN A 1 260 ? -34.009 -23.223 12.114 1.00 119.98 280 ASN A O 1
ATOM 2069 N N . SER A 1 261 ? -33.000 -25.178 12.615 1.00 123.79 281 SER A N 1
ATOM 2070 C CA . SER A 1 261 ? -34.183 -26.006 12.382 1.00 120.76 281 SER A CA 1
ATOM 2071 C C . SER A 1 261 ? -35.360 -25.598 13.266 1.00 122.36 281 SER A C 1
ATOM 2072 O O . SER A 1 261 ? -36.398 -25.158 12.769 1.00 120.52 281 SER A O 1
ATOM 2075 N N . LYS A 1 268 ? -30.656 -33.770 11.380 1.00 96.19 288 LYS A N 1
ATOM 2076 C CA . LYS A 1 268 ? -31.123 -33.653 10.005 1.00 96.04 288 LYS A CA 1
ATOM 2077 C C . LYS A 1 268 ? -30.703 -32.319 9.402 1.00 95.71 288 LYS A C 1
ATOM 2078 O O . LYS A 1 268 ? -30.392 -32.241 8.215 1.00 99.19 288 LYS A O 1
ATOM 2084 N N . ALA A 1 269 ? -30.704 -31.271 10.220 1.00 89.81 289 ALA A N 1
ATOM 2085 C CA . ALA A 1 269 ? -30.239 -29.962 9.778 1.00 83.15 289 ALA A CA 1
ATOM 2086 C C . ALA A 1 269 ? -28.734 -29.995 9.555 1.00 81.02 289 ALA A C 1
ATOM 2087 O O . ALA A 1 269 ? -28.037 -30.846 10.111 1.00 85.71 289 ALA A O 1
ATOM 2089 N N . LEU A 1 270 ? -28.239 -29.063 8.747 1.00 72.64 290 LEU A N 1
ATOM 2090 C CA . LEU A 1 270 ? -26.831 -29.032 8.356 1.00 67.77 290 LEU A CA 1
ATOM 2091 C C . LEU A 1 270 ? -25.864 -28.976 9.535 1.00 68.53 290 LEU A C 1
ATOM 2092 O O . LEU A 1 270 ? -25.899 -28.047 10.341 1.00 70.42 290 LEU A O 1
ATOM 2097 N N . SER A 1 271 ? -25.003 -29.984 9.620 1.00 68.36 291 SER A N 1
ATOM 2098 C CA . SER A 1 271 ? -23.843 -29.954 10.503 1.00 71.05 291 SER A CA 1
ATOM 2099 C C . SER A 1 271 ? -22.991 -28.708 10.277 1.00 73.71 291 SER A C 1
ATOM 2100 O O . SER A 1 271 ? -22.998 -28.136 9.185 1.00 69.45 291 SER A O 1
ATOM 2103 N N . ASP A 1 272 ? -22.254 -28.291 11.304 1.00 73.08 292 ASP A N 1
ATOM 2104 C CA . ASP A 1 272 ? -21.319 -27.182 11.153 1.00 67.87 292 ASP A CA 1
ATOM 2105 C C . ASP A 1 272 ? -20.241 -27.549 10.130 1.00 61.35 292 ASP A C 1
ATOM 2106 O O . ASP A 1 272 ? -19.856 -26.732 9.296 1.00 57.71 292 ASP A O 1
ATOM 2111 N N . LEU A 1 273 ? -19.766 -28.788 10.190 1.00 56.44 293 LEU A N 1
ATOM 2112 C CA . LEU A 1 273 ? -18.782 -29.267 9.227 1.00 57.87 293 LEU A CA 1
ATOM 2113 C C . LEU A 1 273 ? -19.391 -29.375 7.831 1.00 60.75 293 LEU A C 1
ATOM 2114 O O . LEU A 1 273 ? -18.735 -29.076 6.829 1.00 54.85 293 LEU A O 1
ATOM 2119 N N . GLU A 1 274 ? -20.649 -29.800 7.766 1.00 63.14 294 GLU A N 1
ATOM 2120 C CA . GLU A 1 274 ? -21.352 -29.878 6.492 1.00 58.43 294 GLU A CA 1
ATOM 2121 C C . GLU A 1 274 ? -21.525 -28.487 5.903 1.00 57.70 294 GLU A C 1
ATOM 2122 O O . GLU A 1 274 ? -21.393 -28.300 4.699 1.00 53.85 294 GLU A O 1
ATOM 2128 N N . LEU A 1 275 ? -21.809 -27.512 6.762 1.00 54.20 295 LEU A N 1
ATOM 2129 C CA . LEU A 1 275 ? -21.981 -26.140 6.307 1.00 52.65 295 LEU A CA 1
ATOM 2130 C C . LEU A 1 275 ? -20.714 -25.643 5.606 1.00 49.92 295 LEU A C 1
ATOM 2131 O O . LEU A 1 275 ? -20.778 -25.068 4.522 1.00 50.83 295 LEU A O 1
ATOM 2136 N N . VAL A 1 276 ? -19.560 -25.885 6.221 1.00 51.91 296 VAL A N 1
ATOM 2137 C CA . VAL A 1 276 ? -18.304 -25.376 5.681 1.00 52.32 296 VAL A CA 1
ATOM 2138 C C . VAL A 1 276 ? -17.952 -26.082 4.378 1.00 42.08 296 VAL A C 1
ATOM 2139 O O . VAL A 1 276 ? -17.427 -25.470 3.451 1.00 43.07 296 VAL A O 1
ATOM 2143 N N . ALA A 1 277 ? -18.243 -27.377 4.318 1.00 41.47 297 ALA A N 1
ATOM 2144 C CA . ALA A 1 277 ? -18.051 -28.142 3.099 1.00 44.71 297 ALA A CA 1
ATOM 2145 C C . ALA A 1 277 ? -18.834 -27.516 1.945 1.00 43.86 297 ALA A C 1
ATOM 2146 O O . ALA A 1 277 ? -18.336 -27.419 0.815 1.00 38.65 297 ALA A O 1
ATOM 2148 N N . GLN A 1 278 ? -20.055 -27.060 2.217 1.00 43.86 298 GLN A N 1
ATOM 2149 C CA . GLN A 1 278 ? -20.844 -26.460 1.143 1.00 39.64 298 GLN A CA 1
ATOM 2150 C C . GLN A 1 278 ? -20.284 -25.096 0.732 1.00 41.29 298 GLN A C 1
ATOM 2151 O O . GLN A 1 278 ? -20.217 -24.797 -0.455 1.00 41.57 298 GLN A O 1
ATOM 2157 N N . SER A 1 279 ? -19.874 -24.280 1.703 1.00 40.99 299 SER A N 1
ATOM 2158 C CA . SER A 1 279 ? -19.296 -22.971 1.382 1.00 46.30 299 SER A CA 1
ATOM 2159 C C . SER A 1 279 ? -18.095 -23.141 0.452 1.00 42.33 299 SER A C 1
ATOM 2160 O O . SER A 1 279 ? -17.957 -22.437 -0.545 1.00 43.93 299 SER A O 1
ATOM 2163 N N . ILE A 1 280 ? -17.237 -24.100 0.777 1.00 39.45 300 ILE A N 1
ATOM 2164 C CA . ILE A 1 280 ? -16.054 -24.388 -0.033 1.00 38.05 300 ILE A CA 1
ATOM 2165 C C . ILE A 1 280 ? -16.391 -24.922 -1.424 1.00 36.13 300 ILE A C 1
ATOM 2166 O O . ILE A 1 280 ? -15.835 -24.462 -2.428 1.00 33.71 300 ILE A O 1
ATOM 2171 N N . ILE A 1 281 ? -17.295 -25.897 -1.503 1.00 33.82 301 ILE A N 1
ATOM 2172 C CA . ILE A 1 281 ? -17.621 -26.472 -2.800 1.00 31.06 301 ILE A CA 1
ATOM 2173 C C . ILE A 1 281 ? -18.322 -25.440 -3.709 1.00 32.07 301 ILE A C 1
ATOM 2174 O O . ILE A 1 281 ? -18.161 -25.492 -4.922 1.00 33.32 301 ILE A O 1
ATOM 2179 N N . PHE A 1 282 ? -19.052 -24.483 -3.137 1.00 36.24 302 PHE A N 1
ATOM 2180 C CA . PHE A 1 282 ? -19.709 -23.479 -3.984 1.00 37.89 302 PHE A CA 1
ATOM 2181 C C . PHE A 1 282 ? -18.677 -22.586 -4.656 1.00 37.52 302 PHE A C 1
ATOM 2182 O O . PHE A 1 282 ? -18.866 -22.171 -5.790 1.00 39.10 302 PHE A O 1
ATOM 2190 N N . ILE A 1 283 ? -17.597 -22.275 -3.946 1.00 40.23 303 ILE A N 1
ATOM 2191 C CA . ILE A 1 283 ? -16.502 -21.525 -4.550 1.00 37.93 303 ILE A CA 1
ATOM 2192 C C . ILE A 1 283 ? -15.896 -22.347 -5.678 1.00 36.44 303 ILE A C 1
ATOM 2193 O O . ILE A 1 283 ? -15.751 -21.879 -6.806 1.00 35.99 303 ILE A O 1
ATOM 2198 N N . PHE A 1 284 ? -15.553 -23.590 -5.360 1.00 34.06 304 PHE A N 1
ATOM 2199 C CA . PHE A 1 284 ? -14.989 -24.532 -6.323 1.00 30.25 304 PHE A CA 1
ATOM 2200 C C . PHE A 1 284 ? -15.879 -24.664 -7.562 1.00 35.01 304 PHE A C 1
ATOM 2201 O O . PHE A 1 284 ? -15.404 -24.658 -8.702 1.00 32.48 304 PHE A O 1
ATOM 2209 N N . ALA A 1 285 ? -17.184 -24.745 -7.333 1.00 32.36 305 ALA A N 1
ATOM 2210 C CA . ALA A 1 285 ? -18.120 -24.996 -8.420 1.00 32.39 305 ALA A CA 1
ATOM 2211 C C . ALA A 1 285 ? -18.323 -23.774 -9.308 1.00 29.56 305 ALA A C 1
ATOM 2212 O O . ALA A 1 285 ? -18.641 -23.914 -10.485 1.00 34.00 305 ALA A O 1
ATOM 2214 N N . GLY A 1 286 ? -18.149 -22.583 -8.750 1.00 33.05 306 GLY A N 1
ATOM 2215 C CA . GLY A 1 286 ? -18.513 -21.364 -9.471 1.00 33.19 306 GLY A CA 1
ATOM 2216 C C . GLY A 1 286 ? -17.377 -20.464 -9.933 1.00 37.20 306 GLY A C 1
ATOM 2217 O O . GLY A 1 286 ? -17.564 -19.615 -10.820 1.00 35.66 306 GLY A O 1
ATOM 2218 N N . TYR A 1 287 ? -16.198 -20.635 -9.347 1.00 33.80 307 TYR A N 1
ATOM 2219 C CA . TYR A 1 287 ? -15.095 -19.704 -9.585 1.00 34.13 307 TYR A CA 1
ATOM 2220 C C . TYR A 1 287 ? -14.537 -19.804 -10.996 1.00 36.47 307 TYR A C 1
ATOM 2221 O O . TYR A 1 287 ? -14.719 -18.891 -11.813 1.00 34.28 307 TYR A O 1
ATOM 2230 N N . GLU A 1 288 ? -13.854 -20.899 -11.296 1.00 35.33 308 GLU A N 1
ATOM 2231 C CA . GLU A 1 288 ? -13.233 -21.015 -12.609 1.00 38.10 308 GLU A CA 1
ATOM 2232 C C . GLU A 1 288 ? -14.252 -21.279 -13.709 1.00 35.73 308 GLU A C 1
ATOM 2233 O O . GLU A 1 288 ? -14.001 -20.936 -14.855 1.00 34.86 308 GLU A O 1
ATOM 223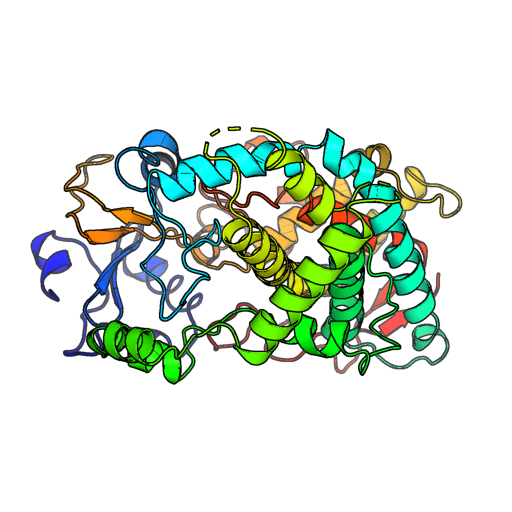9 N N . THR A 1 289 ? -15.380 -21.902 -13.363 1.00 29.42 309 THR A N 1
ATOM 2240 C CA . THR A 1 289 ? -16.413 -22.237 -14.338 1.00 29.68 309 THR A CA 1
ATOM 2241 C C . THR A 1 289 ? -16.991 -20.952 -14.935 1.00 31.88 309 THR A C 1
ATOM 2242 O O . THR A 1 289 ? -17.017 -20.772 -16.150 1.00 31.50 309 THR A O 1
ATOM 2246 N N . THR A 1 290 ? -17.420 -20.055 -14.058 1.00 29.57 310 THR A N 1
ATOM 2247 C CA . THR A 1 290 ? -17.985 -18.773 -14.509 1.00 30.53 310 THR A CA 1
ATOM 2248 C C . THR A 1 290 ? -16.987 -17.965 -15.324 1.00 35.40 310 THR A C 1
ATOM 2249 O O . THR A 1 290 ? -17.312 -17.448 -16.402 1.00 33.12 310 THR A O 1
ATOM 2253 N N . SER A 1 291 ? -15.768 -17.868 -14.812 1.00 31.48 311 SER A N 1
ATOM 2254 C CA . SER A 1 291 ? -14.702 -17.143 -15.496 1.00 33.80 311 SER A CA 1
ATOM 2255 C C . SER A 1 291 ? -14.450 -17.695 -16.895 1.00 34.83 311 SER A C 1
ATOM 2256 O O . SER A 1 291 ? -14.347 -16.942 -17.868 1.00 30.97 311 SER A O 1
ATOM 2259 N N . SER A 1 292 ? -14.383 -19.015 -17.009 1.00 31.39 312 SER A N 1
ATOM 2260 C CA . SER A 1 292 ? -14.084 -19.626 -18.297 1.00 27.13 312 SER A CA 1
ATOM 2261 C C . SER A 1 292 ? -15.198 -19.400 -19.294 1.00 28.90 312 SER A C 1
ATOM 2262 O O . SER A 1 292 ? -14.921 -19.132 -20.471 1.00 29.81 312 SER A O 1
ATOM 2265 N N . VAL A 1 293 ? -16.444 -19.535 -18.840 1.00 28.21 313 VAL A N 1
ATOM 2266 C CA . VAL A 1 293 ? -17.569 -19.376 -19.762 1.00 28.80 313 VAL A CA 1
ATOM 2267 C C . VAL A 1 293 ? -17.640 -17.908 -20.221 1.00 31.88 313 VAL A C 1
ATOM 2268 O O . VAL A 1 293 ? -17.851 -17.626 -21.400 1.00 28.12 313 VAL A O 1
ATOM 2272 N N . LEU A 1 294 ? -17.408 -16.976 -19.300 1.00 27.71 314 LEU A N 1
ATOM 2273 C CA . LEU A 1 294 ? -17.407 -15.569 -19.692 1.00 32.33 314 LEU A CA 1
ATOM 2274 C C . LEU A 1 294 ? -16.323 -15.286 -20.745 1.00 35.41 314 LEU A C 1
ATOM 2275 O O . LEU A 1 294 ? -16.551 -14.520 -21.674 1.00 31.40 314 LEU A O 1
ATOM 2280 N N . SER A 1 295 ? -15.158 -15.915 -20.614 1.00 29.93 315 SER A N 1
ATOM 2281 C CA . SER A 1 295 ? -14.071 -15.705 -21.563 1.00 32.38 315 SER A CA 1
ATOM 2282 C C . SER A 1 295 ? -14.437 -16.266 -22.939 1.00 32.26 315 SER A C 1
ATOM 2283 O O . SER A 1 295 ? -14.186 -15.620 -23.963 1.00 30.51 315 SER A O 1
ATOM 2286 N N . PHE A 1 296 ? -15.044 -17.454 -22.963 1.00 25.86 316 PHE A N 1
ATOM 2287 C CA . PHE A 1 296 ? -15.507 -18.026 -24.230 1.00 26.76 316 PHE A CA 1
ATOM 2288 C C . PHE A 1 296 ? -16.553 -17.146 -24.899 1.00 27.76 316 PHE A C 1
ATOM 2289 O O . PHE A 1 296 ? -16.514 -16.943 -26.121 1.00 28.15 316 PHE A O 1
ATOM 2297 N N . ILE A 1 297 ? -17.500 -16.647 -24.108 1.00 25.32 317 ILE A N 1
ATOM 2298 C CA . ILE A 1 297 ? -18.547 -15.768 -24.659 1.00 28.08 317 ILE A CA 1
ATOM 2299 C C . ILE A 1 297 ? -17.917 -14.520 -25.273 1.00 30.58 317 ILE A C 1
ATOM 2300 O O . ILE A 1 297 ? -18.251 -14.132 -26.403 1.00 29.27 317 ILE A O 1
ATOM 2305 N N . MET A 1 298 ? -17.007 -13.886 -24.540 1.00 30.90 318 MET A N 1
ATOM 2306 C CA . MET A 1 298 ? -16.415 -12.663 -25.059 1.00 32.31 318 MET A CA 1
ATOM 2307 C C . MET A 1 298 ? -15.575 -12.914 -26.301 1.00 33.94 318 MET A C 1
ATOM 2308 O O . MET A 1 298 ? -15.533 -12.069 -27.197 1.00 32.18 318 MET A O 1
ATOM 2313 N N . TYR A 1 299 ? -14.894 -14.055 -26.347 1.00 30.85 319 TYR A N 1
ATOM 2314 C CA . TYR A 1 299 ? -14.187 -14.463 -27.557 1.00 31.78 319 TYR A CA 1
ATOM 2315 C C . TYR A 1 299 ? -15.154 -14.527 -28.744 1.00 34.41 319 TYR A C 1
ATOM 2316 O O . TYR A 1 299 ? -14.861 -14.018 -29.824 1.00 32.79 319 TYR A O 1
ATOM 2325 N N . GLU A 1 300 ? -16.301 -15.166 -28.548 1.00 30.26 320 GLU A N 1
ATOM 2326 C CA . GLU A 1 300 ? -17.265 -15.302 -29.650 1.00 29.96 320 GLU A CA 1
ATOM 2327 C C . GLU A 1 300 ? -17.825 -13.954 -30.082 1.00 30.29 320 GLU A C 1
ATOM 2328 O O . GLU A 1 300 ? -18.000 -13.701 -31.282 1.00 31.66 320 GLU A O 1
ATOM 2334 N N . LEU A 1 301 ? -18.107 -13.079 -29.118 1.00 28.37 321 LEU A N 1
ATOM 2335 C CA . LEU A 1 301 ? -18.611 -11.752 -29.453 1.00 29.95 321 LEU A CA 1
ATOM 2336 C C . LEU A 1 301 ? -17.556 -10.935 -30.198 1.00 34.78 321 LEU A C 1
ATOM 2337 O O . LEU A 1 301 ? -17.860 -10.232 -31.154 1.00 33.19 321 LEU A O 1
ATOM 2342 N N . ALA A 1 302 ? -16.305 -11.033 -29.757 1.00 31.31 322 ALA A N 1
ATOM 2343 C CA . ALA A 1 302 ? -15.243 -10.260 -30.405 1.00 29.26 322 ALA A CA 1
ATOM 2344 C C . ALA A 1 302 ? -15.028 -10.717 -31.841 1.00 32.76 322 ALA A C 1
ATOM 2345 O O . ALA A 1 302 ? -14.725 -9.902 -32.708 1.00 38.43 322 ALA A O 1
ATOM 2347 N N . THR A 1 303 ? -15.177 -12.021 -32.083 1.00 33.77 323 THR A N 1
ATOM 2348 C CA . THR A 1 303 ? -14.926 -12.575 -33.410 1.00 34.58 323 THR A CA 1
ATOM 2349 C C . THR A 1 303 ? -16.183 -12.601 -34.273 1.00 39.70 323 THR A C 1
ATOM 2350 O O . THR A 1 303 ? -16.119 -12.956 -35.446 1.00 37.07 323 THR A O 1
ATOM 2354 N N . HIS A 1 304 ? -17.321 -12.226 -33.690 1.00 33.95 324 HIS A N 1
ATOM 2355 C CA . HIS A 1 304 ? -18.543 -12.025 -34.471 1.00 33.16 324 HIS A CA 1
ATOM 2356 C C . HIS A 1 304 ? -19.127 -10.662 -34.145 1.00 34.89 324 HIS A C 1
ATOM 2357 O O . HIS A 1 304 ? -20.078 -10.567 -33.359 1.00 34.74 324 HIS A O 1
ATOM 2364 N N . PRO A 1 305 ? -18.544 -9.592 -34.727 1.00 36.77 325 PRO A N 1
ATOM 2365 C CA . PRO A 1 305 ? -18.926 -8.220 -34.385 1.00 32.78 325 PRO A CA 1
ATOM 2366 C C . PRO A 1 305 ? -20.419 -7.977 -34.574 1.00 38.23 325 PRO A C 1
ATOM 2367 O O . PRO A 1 305 ? -21.004 -7.224 -33.806 1.00 35.01 325 PRO A O 1
ATOM 2371 N N . ASP A 1 306 ? -21.022 -8.608 -35.578 1.00 33.42 326 ASP A N 1
ATOM 2372 C CA . ASP A 1 306 ? -22.445 -8.410 -35.830 1.00 36.50 326 ASP A CA 1
ATOM 2373 C C . ASP A 1 306 ? -23.304 -8.893 -34.651 1.00 31.85 326 ASP A C 1
ATOM 2374 O O . ASP A 1 306 ? -24.298 -8.241 -34.303 1.00 33.16 326 ASP A O 1
ATOM 2379 N N . VAL A 1 307 ? -22.914 -10.014 -34.049 1.00 31.63 327 VAL A N 1
ATOM 2380 C CA . VAL A 1 307 ? -23.592 -10.543 -32.863 1.00 28.79 327 VAL A CA 1
ATOM 2381 C C . VAL A 1 307 ? -23.381 -9.601 -31.693 1.00 32.34 327 VAL A C 1
ATOM 2382 O O . VAL A 1 307 ? -24.319 -9.275 -30.969 1.00 31.53 327 VAL A O 1
ATOM 2386 N N . GLN A 1 308 ? -22.146 -9.140 -31.510 1.00 30.60 328 GLN A N 1
ATOM 2387 C CA . GLN A 1 308 ? -21.860 -8.224 -30.411 1.00 36.76 328 GLN A CA 1
ATOM 2388 C C . GLN A 1 308 ? -22.688 -6.941 -30.542 1.00 32.01 328 GLN A C 1
ATOM 2389 O O . GLN A 1 308 ? -23.253 -6.435 -29.568 1.00 30.05 328 GLN A O 1
ATOM 2395 N N . GLN A 1 309 ? -22.767 -6.420 -31.756 1.00 29.83 329 GLN A N 1
ATOM 2396 C CA . GLN A 1 309 ? -23.558 -5.213 -31.992 1.00 30.32 329 GLN A CA 1
ATOM 2397 C C . GLN A 1 309 ? -25.044 -5.432 -31.711 1.00 34.69 329 GLN A C 1
ATOM 2398 O O . GLN A 1 309 ? -25.696 -4.606 -31.072 1.00 33.12 329 GLN A O 1
ATOM 2404 N N . LYS A 1 310 ? -25.586 -6.524 -32.235 1.00 31.67 330 LYS A N 1
ATOM 2405 C CA . LYS A 1 310 ? -26.998 -6.836 -32.023 1.00 34.94 330 LYS A CA 1
ATOM 2406 C C . LYS A 1 310 ? -27.307 -6.957 -30.530 1.00 32.93 330 LYS A C 1
ATOM 2407 O O . LYS A 1 310 ? -28.342 -6.498 -30.060 1.00 33.51 330 LYS A O 1
ATOM 2413 N N . LEU A 1 311 ? -26.392 -7.563 -29.786 1.00 31.99 331 LEU A N 1
ATOM 2414 C CA . LEU A 1 311 ? -26.562 -7.703 -28.339 1.00 28.31 331 LEU A CA 1
ATOM 2415 C C . LEU A 1 311 ? -26.506 -6.340 -27.659 1.00 34.57 331 LEU A C 1
ATOM 2416 O O . LEU A 1 311 ? -27.317 -6.023 -26.778 1.00 33.54 331 LEU A O 1
ATOM 2421 N N . GLN A 1 312 ? -25.560 -5.512 -28.080 1.00 31.73 332 GLN A N 1
ATOM 2422 C CA . GLN A 1 312 ? -25.486 -4.156 -27.546 1.00 31.91 332 GLN A CA 1
ATOM 2423 C C . GLN A 1 312 ? -26.755 -3.371 -27.857 1.00 35.71 332 GLN A C 1
ATOM 2424 O O . GLN A 1 312 ? -27.202 -2.562 -27.052 1.00 34.74 332 GLN A O 1
ATOM 2430 N N . GLU A 1 313 ? -27.341 -3.620 -29.022 1.00 35.72 333 GLU A N 1
ATOM 2431 C CA . GLU A 1 313 ? -28.582 -2.948 -29.376 1.00 35.85 333 GLU A CA 1
ATOM 2432 C C . GLU A 1 313 ? -29.740 -3.399 -28.486 1.00 33.17 333 GLU A C 1
ATOM 2433 O O . GLU A 1 313 ? -30.566 -2.580 -28.068 1.00 36.15 333 GLU A O 1
ATOM 2439 N N . GLU A 1 314 ? -29.791 -4.696 -28.180 1.00 35.50 334 GLU A N 1
ATOM 2440 C CA . GLU A 1 314 ? -30.844 -5.201 -27.310 1.00 35.49 334 GLU A CA 1
ATOM 2441 C C . GLU A 1 314 ? -30.725 -4.606 -25.910 1.00 38.03 334 GLU A C 1
ATOM 2442 O O . GLU A 1 314 ? -31.707 -4.174 -25.314 1.00 38.71 334 GLU A O 1
ATOM 2448 N N . ILE A 1 315 ? -29.510 -4.630 -25.378 1.00 36.28 335 ILE A N 1
ATOM 2449 C CA . ILE A 1 315 ? -29.250 -4.088 -24.058 1.00 38.69 335 ILE A CA 1
ATOM 2450 C C . ILE A 1 315 ? -29.617 -2.607 -23.976 1.00 39.95 335 ILE A C 1
ATOM 2451 O O . ILE A 1 315 ? -30.242 -2.173 -23.008 1.00 44.51 335 ILE A O 1
ATOM 2456 N N . ASP A 1 316 ? -29.245 -1.831 -24.990 1.00 37.11 336 ASP A N 1
ATOM 2457 C CA . ASP A 1 316 ? -29.586 -0.405 -24.997 1.00 41.17 336 ASP A CA 1
ATOM 2458 C C . ASP A 1 316 ? -31.095 -0.174 -25.084 1.00 45.87 336 ASP A C 1
ATOM 2459 O O . ASP A 1 316 ? -31.615 0.799 -24.542 1.00 48.56 336 ASP A O 1
ATOM 2464 N N . ALA A 1 317 ? -31.792 -1.071 -25.767 1.00 41.11 337 ALA A N 1
ATOM 2465 C CA . ALA A 1 317 ? -33.239 -0.963 -25.921 1.00 45.95 337 ALA A CA 1
ATOM 2466 C C . ALA A 1 317 ? -33.927 -1.213 -24.584 1.00 47.93 337 ALA A C 1
ATOM 2467 O O . ALA A 1 317 ? -34.795 -0.445 -24.163 1.00 48.46 337 ALA A O 1
ATOM 2469 N N . VAL A 1 318 ? -33.517 -2.290 -23.919 1.00 45.80 338 VAL A N 1
ATOM 2470 C CA . VAL A 1 318 ? -34.082 -2.677 -22.635 1.00 46.62 338 VAL A CA 1
ATOM 2471 C C . VAL A 1 318 ? -33.623 -1.745 -21.511 1.00 45.49 338 VAL A C 1
ATOM 2472 O O . VAL A 1 318 ? -34.374 -1.471 -20.580 1.00 51.74 338 VAL A O 1
ATOM 2476 N N . LEU A 1 319 ? -32.393 -1.249 -21.603 1.00 44.32 339 LEU A N 1
ATOM 2477 C CA . LEU A 1 319 ? -31.835 -0.405 -20.551 1.00 49.48 339 LEU A CA 1
ATOM 2478 C C . LEU A 1 319 ? -31.210 0.885 -21.090 1.00 51.54 339 LEU A C 1
ATOM 2479 O O . LEU A 1 319 ? -29.992 1.056 -21.036 1.00 53.40 339 LEU A O 1
ATOM 2484 N N . PRO A 1 320 ? -32.042 1.798 -21.602 1.00 59.71 340 PRO A N 1
ATOM 2485 C CA . PRO A 1 320 ? -31.513 3.035 -22.192 1.00 70.95 340 PRO A CA 1
ATOM 2486 C C . PRO A 1 320 ? -30.686 3.863 -21.205 1.00 77.74 340 PRO A C 1
ATOM 2487 O O . PRO A 1 320 ? -30.850 3.720 -19.992 1.00 73.93 340 PRO A O 1
ATOM 2491 N N . ASN A 1 321 ? -29.795 4.697 -21.737 1.00 82.74 341 ASN A N 1
ATOM 2492 C CA . ASN A 1 321 ? -28.948 5.581 -20.935 1.00 80.40 341 ASN A CA 1
ATOM 2493 C C . ASN A 1 321 ? -28.063 4.826 -19.946 1.00 69.05 341 ASN A C 1
ATOM 2494 O O . ASN A 1 321 ? -27.816 5.311 -18.845 1.00 69.18 341 ASN A O 1
ATOM 2499 N N . LYS A 1 322 ? -27.590 3.647 -20.348 1.00 69.74 342 LYS A N 1
ATOM 2500 C CA . LYS A 1 322 ? -26.790 2.768 -19.487 1.00 58.84 342 LYS A CA 1
ATOM 2501 C C . LYS A 1 322 ? -27.473 2.467 -18.151 1.00 53.53 342 LYS A C 1
ATOM 2502 O O . LYS A 1 322 ? -26.804 2.359 -17.120 1.00 56.05 342 LYS A O 1
ATOM 2508 N N . ALA A 1 323 ? -28.797 2.329 -18.177 1.00 52.46 343 ALA A N 1
ATOM 2509 C CA . ALA A 1 323 ? -29.564 1.981 -16.985 1.00 53.06 343 ALA A CA 1
ATOM 2510 C C . ALA A 1 323 ? -29.010 0.710 -16.355 1.00 46.82 343 ALA A C 1
ATOM 2511 O O . ALA A 1 323 ? -28.641 -0.223 -17.065 1.00 48.31 343 ALA A O 1
ATOM 2513 N N . PRO A 1 324 ? -28.923 0.681 -15.018 1.00 53.37 344 PRO A N 1
ATOM 2514 C CA . PRO A 1 324 ? -28.414 -0.520 -14.347 1.00 49.77 344 PRO A CA 1
ATOM 2515 C C . PRO A 1 324 ? -29.318 -1.725 -14.559 1.00 50.67 344 PRO A C 1
ATOM 2516 O O . PRO A 1 324 ? -30.541 -1.598 -14.488 1.00 50.56 344 PRO A O 1
ATOM 2520 N N . PRO A 1 325 ? -28.719 -2.891 -14.826 1.00 44.69 345 PRO A N 1
ATOM 2521 C CA . PRO A 1 325 ? -29.514 -4.106 -14.996 1.00 44.16 345 PRO A CA 1
ATOM 2522 C C . PRO A 1 325 ? -30.194 -4.495 -13.691 1.00 54.12 345 PRO A C 1
ATOM 2523 O O . PRO A 1 325 ? -29.684 -4.215 -12.599 1.00 51.73 345 PRO A O 1
ATOM 2527 N N . THR A 1 326 ? -31.368 -5.098 -13.823 1.00 51.10 346 THR A N 1
ATOM 2528 C CA . THR A 1 326 ? -32.120 -5.631 -12.698 1.00 56.10 346 THR A CA 1
ATOM 2529 C C . THR A 1 326 ? -32.446 -7.089 -12.987 1.00 52.00 346 THR A C 1
ATOM 2530 O O . THR A 1 326 ? -32.298 -7.539 -14.119 1.00 46.96 346 THR A O 1
ATOM 2534 N N . TYR A 1 327 ? -32.911 -7.814 -11.975 1.00 49.79 347 TYR A N 1
ATOM 2535 C CA . TYR A 1 327 ? -33.322 -9.200 -12.163 1.00 47.91 347 TYR A CA 1
ATOM 2536 C C . TYR A 1 327 ? -34.319 -9.338 -13.321 1.00 48.44 347 TYR A C 1
ATOM 2537 O O . TYR A 1 327 ? -34.169 -10.196 -14.180 1.00 46.21 347 TYR A O 1
ATOM 2546 N N . ASP A 1 328 ? -35.326 -8.475 -13.362 1.00 52.66 348 ASP A N 1
ATOM 2547 C CA . ASP A 1 328 ? -36.377 -8.639 -14.356 1.00 55.06 348 ASP A CA 1
ATOM 2548 C C . ASP A 1 328 ? -35.944 -8.210 -15.759 1.00 51.34 348 ASP A C 1
ATOM 2549 O O . ASP A 1 328 ? -36.408 -8.775 -16.747 1.00 53.66 348 ASP A O 1
ATOM 2554 N N . THR A 1 329 ? -35.066 -7.220 -15.862 1.00 49.61 349 THR A N 1
ATOM 2555 C CA . THR A 1 329 ? -34.674 -6.747 -17.187 1.00 48.26 349 THR A CA 1
ATOM 2556 C C . THR A 1 329 ? -33.715 -7.740 -17.830 1.00 43.97 349 THR A C 1
ATOM 2557 O O . THR A 1 329 ? -33.720 -7.928 -19.049 1.00 45.30 349 THR A O 1
ATOM 2561 N N . VAL A 1 330 ? -32.912 -8.402 -17.004 1.00 46.29 350 VAL A N 1
ATOM 2562 C CA . VAL A 1 330 ? -32.047 -9.466 -17.493 1.00 41.59 350 VAL A CA 1
ATOM 2563 C C . VAL A 1 330 ? -32.861 -10.563 -18.181 1.00 47.04 350 VAL A C 1
ATOM 2564 O O . VAL A 1 330 ? -32.511 -11.025 -19.272 1.00 43.88 350 VAL A O 1
ATOM 2568 N N . LEU A 1 331 ? -33.954 -10.970 -17.541 1.00 47.10 351 LEU A N 1
ATOM 2569 C CA . LEU A 1 331 ? -34.816 -12.014 -18.083 1.00 52.22 351 LEU A CA 1
ATOM 2570 C C . LEU A 1 331 ? -35.595 -11.539 -19.308 1.00 52.18 351 LEU A C 1
ATOM 2571 O O . LEU A 1 331 ? -36.170 -12.343 -20.040 1.00 62.16 351 LEU A O 1
ATOM 2576 N N . GLN A 1 332 ? -35.603 -10.229 -19.527 1.00 48.50 352 GLN A N 1
ATOM 2577 C CA . GLN A 1 332 ? -36.257 -9.640 -20.687 1.00 49.12 352 GLN A CA 1
ATOM 2578 C C . GLN A 1 332 ? -35.398 -9.768 -21.954 1.00 52.91 352 GLN A C 1
ATOM 2579 O O . GLN A 1 332 ? -35.886 -9.594 -23.073 1.00 52.30 352 GLN A O 1
ATOM 2585 N N . MET A 1 333 ? -34.117 -10.080 -21.781 1.00 41.17 353 MET A N 1
ATOM 2586 C CA . MET A 1 333 ? -33.192 -10.019 -22.906 1.00 39.12 353 MET A CA 1
ATOM 2587 C C . MET A 1 333 ? -33.023 -11.352 -23.618 1.00 40.63 353 MET A C 1
ATOM 2588 O O . MET A 1 333 ? -32.204 -12.173 -23.224 1.00 37.82 353 MET A O 1
ATOM 2593 N N . GLU A 1 334 ? -33.790 -11.552 -24.686 1.00 38.22 354 GLU A N 1
ATOM 2594 C CA . GLU A 1 334 ? -33.813 -12.846 -25.370 1.00 40.08 354 GLU A CA 1
ATOM 2595 C C . GLU A 1 334 ? -32.533 -13.135 -26.140 1.00 33.59 354 GLU A C 1
ATOM 2596 O O . GLU A 1 334 ? -32.034 -14.254 -26.102 1.00 32.17 354 GLU A O 1
ATOM 2602 N N . TYR A 1 335 ? -32.002 -12.139 -26.844 1.00 36.62 355 TYR A N 1
ATOM 2603 C CA . TYR A 1 335 ? -30.770 -12.354 -27.603 1.00 37.19 355 TYR A CA 1
ATOM 2604 C C . TYR A 1 335 ? -29.584 -12.657 -26.675 1.00 31.67 355 TYR A C 1
ATOM 2605 O O . TYR A 1 335 ? -28.735 -13.493 -26.982 1.00 31.82 355 TYR A O 1
ATOM 2614 N N . LEU A 1 336 ? -29.532 -11.988 -25.529 1.00 29.69 356 LEU A N 1
ATOM 2615 C CA . LEU A 1 336 ? -28.522 -12.306 -24.513 1.00 29.80 356 LEU A CA 1
ATOM 2616 C C . LEU A 1 336 ? -28.592 -13.786 -24.104 1.00 31.66 356 LEU A C 1
ATOM 2617 O O . LEU A 1 336 ? -27.575 -14.480 -24.016 1.00 30.35 356 LEU A O 1
ATOM 2622 N N . ASP A 1 337 ? -29.808 -14.264 -23.882 1.00 33.19 357 ASP A N 1
ATOM 2623 C CA . ASP A 1 337 ? -30.027 -15.683 -23.568 1.00 33.10 357 ASP A CA 1
ATOM 2624 C C . ASP A 1 337 ? -29.524 -16.595 -24.684 1.00 33.23 357 ASP A C 1
ATOM 2625 O O . ASP A 1 337 ? -28.894 -17.623 -24.429 1.00 31.19 357 ASP A O 1
ATOM 2630 N N . MET A 1 338 ? -29.803 -16.214 -25.927 1.00 29.55 358 MET A N 1
ATOM 2631 C CA . MET A 1 338 ? -29.385 -17.001 -27.083 1.00 29.36 358 MET A CA 1
ATOM 2632 C C . MET A 1 338 ? -27.868 -17.072 -27.174 1.00 28.03 358 MET A C 1
ATOM 2633 O O . MET A 1 338 ? -27.302 -18.119 -27.468 1.00 29.73 358 MET A O 1
ATOM 2638 N N . VAL A 1 339 ? -27.216 -15.939 -26.940 1.00 27.47 359 VAL A N 1
ATOM 2639 C CA . VAL A 1 339 ? -25.743 -15.886 -27.020 1.00 23.65 359 VAL A CA 1
ATOM 2640 C C . VAL A 1 339 ? -25.100 -16.739 -25.936 1.00 28.29 359 VAL A C 1
ATOM 2641 O O . VAL A 1 339 ? -24.152 -17.514 -26.189 1.00 28.64 359 VAL A O 1
ATOM 2645 N N . VAL A 1 340 ? -25.614 -16.620 -24.720 1.00 28.05 360 VAL A N 1
ATOM 2646 C CA . VAL A 1 340 ? -25.083 -17.429 -23.625 1.00 28.46 360 VAL A CA 1
ATOM 2647 C C . VAL A 1 340 ? -25.308 -18.911 -23.919 1.00 24.99 360 VAL A C 1
ATOM 2648 O O . VAL A 1 340 ? -24.377 -19.732 -23.776 1.00 27.22 360 VAL A O 1
ATOM 2652 N N . ASN A 1 341 ? -26.518 -19.257 -24.366 1.00 26.30 361 ASN A N 1
ATOM 2653 C CA . ASN A 1 341 ? -26.820 -20.676 -24.603 1.00 25.88 361 ASN A CA 1
ATOM 2654 C C . ASN A 1 341 ? -25.995 -21.263 -25.742 1.00 31.99 361 ASN A C 1
ATOM 2655 O O . ASN A 1 341 ? -25.547 -22.412 -25.667 1.00 29.48 361 ASN A O 1
ATOM 2660 N N . GLU A 1 342 ? -25.770 -20.479 -26.790 1.00 27.25 362 GLU A N 1
ATOM 2661 C CA . GLU A 1 342 ? -24.988 -20.991 -27.912 1.00 29.37 362 GLU A CA 1
ATOM 2662 C C . GLU A 1 342 ? -23.510 -21.136 -27.524 1.00 28.46 362 GLU A C 1
ATOM 2663 O O . GLU A 1 342 ? -22.833 -22.067 -27.982 1.00 31.28 362 GLU A O 1
ATOM 2669 N N . THR A 1 343 ? -23.006 -20.266 -26.655 1.00 25.04 363 THR A N 1
ATOM 2670 C CA . THR A 1 343 ? -21.619 -20.443 -26.229 1.00 25.37 363 THR A CA 1
ATOM 2671 C C . THR A 1 343 ? -21.493 -21.705 -25.400 1.00 28.70 363 THR A C 1
ATOM 2672 O O . THR A 1 343 ? -20.528 -22.464 -25.540 1.00 27.00 363 THR A O 1
ATOM 2676 N N . LEU A 1 344 ? -22.483 -21.951 -24.554 1.00 25.93 364 LEU A N 1
ATOM 2677 C CA . LEU A 1 344 ? -22.458 -23.153 -23.727 1.00 27.80 364 LEU A CA 1
ATOM 2678 C C . LEU A 1 344 ? -22.679 -24.415 -24.574 1.00 27.42 364 LEU A C 1
ATOM 2679 O O . LEU A 1 344 ? -22.270 -25.518 -24.187 1.00 28.58 364 LEU A O 1
ATOM 2684 N N . ARG A 1 345 ? -23.321 -24.273 -25.731 1.00 26.54 365 ARG A N 1
ATOM 2685 C CA . ARG A 1 345 ? -23.372 -25.425 -26.641 1.00 27.64 365 ARG A CA 1
ATOM 2686 C C . ARG A 1 345 ? -21.968 -25.764 -27.148 1.00 28.10 365 ARG A C 1
ATOM 2687 O O . ARG A 1 345 ? -21.530 -26.915 -27.082 1.00 28.40 365 ARG A O 1
ATOM 2695 N N . LEU A 1 346 ? -21.260 -24.760 -27.647 1.00 27.66 366 LEU A N 1
ATOM 2696 C CA . LEU A 1 346 ? -19.892 -24.973 -28.125 1.00 26.29 366 LEU A CA 1
ATOM 2697 C C . LEU A 1 346 ? -18.926 -25.410 -27.028 1.00 29.40 366 LEU A C 1
ATOM 2698 O O . LEU A 1 346 ? -18.030 -26.217 -27.275 1.00 29.29 366 LEU A O 1
ATOM 2703 N N . PHE A 1 347 ? -19.109 -24.877 -25.823 1.00 25.87 367 PHE A N 1
ATOM 2704 C CA . PHE A 1 347 ? -18.120 -25.057 -24.764 1.00 23.33 367 PHE A CA 1
ATOM 2705 C C . PHE A 1 347 ? -18.763 -25.525 -23.451 1.00 23.79 367 PHE A C 1
ATOM 2706 O O . PHE A 1 347 ? -18.816 -24.784 -22.465 1.00 26.22 367 PHE A O 1
ATOM 2714 N N . PRO A 1 348 ? -19.274 -26.760 -23.446 1.00 27.76 368 PRO A N 1
ATOM 2715 C CA . PRO A 1 348 ? -19.849 -27.266 -22.206 1.00 24.16 368 PRO A CA 1
ATOM 2716 C C . PRO A 1 348 ? -18.718 -27.676 -21.283 1.00 29.91 368 PRO A C 1
ATOM 2717 O O . PRO A 1 348 ? -18.187 -28.789 -21.389 1.00 27.37 368 PRO A O 1
ATOM 2721 N N . ILE A 1 349 ? -18.331 -26.771 -20.396 1.00 27.36 369 ILE A N 1
ATOM 2722 C CA . ILE A 1 349 ? -17.080 -26.964 -19.673 1.00 24.56 369 ILE A CA 1
ATOM 2723 C C . ILE A 1 349 ? -17.028 -28.216 -18.797 1.00 28.31 369 ILE A C 1
ATOM 2724 O O . ILE A 1 349 ? -15.938 -28.651 -18.478 1.00 27.68 369 ILE A O 1
ATOM 2729 N N . ALA A 1 350 ? -18.158 -28.821 -18.435 1.00 25.66 370 ALA A N 1
ATOM 2730 C CA . ALA A 1 350 ? -18.082 -30.087 -17.667 1.00 27.24 370 ALA A CA 1
ATOM 2731 C C . ALA A 1 350 ? -17.641 -31.261 -18.543 1.00 29.04 370 ALA A C 1
ATOM 2732 O O . ALA A 1 350 ? -17.118 -32.272 -18.025 1.00 27.38 370 ALA A O 1
ATOM 2734 N N . MET A 1 351 ? -17.862 -31.106 -19.852 1.00 24.07 371 MET A N 1
ATOM 2735 C CA . MET A 1 351 ? -17.456 -32.032 -20.934 1.00 23.49 371 MET A CA 1
ATOM 2736 C C . MET A 1 351 ? -18.365 -33.246 -20.960 1.00 26.18 371 MET A C 1
ATOM 2737 O O . MET A 1 351 ? -18.963 -33.552 -21.989 1.00 26.70 371 MET A O 1
ATOM 2742 N N . ARG A 1 352 ? -18.432 -33.937 -19.828 1.00 27.45 372 ARG A N 1
ATOM 2743 C CA . ARG A 1 352 ? -19.188 -35.175 -19.654 1.00 30.84 372 ARG A CA 1
ATOM 2744 C C . ARG A 1 352 ? -20.014 -35.113 -18.398 1.00 26.83 372 ARG A C 1
ATOM 2745 O O . ARG A 1 352 ? -19.631 -34.422 -17.443 1.00 27.41 372 ARG A O 1
ATOM 2753 N N . LEU A 1 353 ? -21.107 -35.881 -18.374 1.00 25.70 373 LEU A N 1
ATOM 2754 C CA . LEU A 1 353 ? -21.851 -36.140 -17.154 1.00 26.93 373 LEU A CA 1
ATOM 2755 C C . LEU A 1 353 ? -21.645 -37.606 -16.788 1.00 30.33 373 LEU A C 1
ATOM 2756 O O . LEU A 1 353 ? -21.512 -38.434 -17.676 1.00 28.57 373 LEU A O 1
ATOM 2761 N N . GLU A 1 354 ? -21.630 -37.921 -15.500 1.00 27.85 374 GLU A N 1
ATOM 2762 C CA . GLU A 1 354 ? -21.434 -39.323 -15.092 1.00 26.72 374 GLU A CA 1
ATOM 2763 C C . GLU A 1 354 ? -22.324 -39.732 -13.951 1.00 27.22 374 GLU A C 1
ATOM 2764 O O . GLU A 1 354 ? -22.594 -38.934 -13.045 1.00 28.75 374 GLU A O 1
ATOM 2770 N N . ARG A 1 355 ? -22.759 -40.992 -13.988 1.00 28.31 375 ARG A N 1
ATOM 2771 C CA . ARG A 1 355 ? -23.476 -41.624 -12.885 1.00 28.51 375 ARG A CA 1
ATOM 2772 C C . ARG A 1 355 ? -22.989 -43.060 -12.722 1.00 31.15 375 ARG A C 1
ATOM 2773 O O . ARG A 1 355 ? -22.783 -43.766 -13.716 1.00 34.13 375 ARG A O 1
ATOM 2781 N N . VAL A 1 356 ? -22.857 -43.509 -11.481 1.00 27.30 376 VAL A N 1
ATOM 2782 C CA . VAL A 1 356 ? -22.475 -44.900 -11.232 1.00 29.44 376 VAL A CA 1
ATOM 2783 C C . VAL A 1 356 ? -23.731 -45.731 -11.227 1.00 36.45 376 VAL A C 1
ATOM 2784 O O . VAL A 1 356 ? -24.736 -45.324 -10.672 1.00 36.83 376 VAL A O 1
ATOM 2788 N N . CYS A 1 357 ? -23.672 -46.902 -11.843 1.00 31.28 377 CYS A N 1
ATOM 2789 C CA . CYS A 1 357 ? -24.803 -47.829 -11.785 1.00 32.75 377 CYS A CA 1
ATOM 2790 C C . CYS A 1 357 ? -24.745 -48.637 -10.485 1.00 37.08 377 CYS A C 1
ATOM 2791 O O . CYS A 1 357 ? -23.842 -49.448 -10.286 1.00 38.18 377 CYS A O 1
ATOM 2794 N N . LYS A 1 358 ? -25.697 -48.416 -9.588 1.00 38.75 378 LYS A N 1
ATOM 2795 C CA . LYS A 1 358 ? -25.586 -49.011 -8.256 1.00 45.08 378 LYS A CA 1
ATOM 2796 C C . LYS A 1 358 ? -26.198 -50.414 -8.158 1.00 47.14 378 LYS A C 1
ATOM 2797 O O . LYS A 1 358 ? -26.035 -51.096 -7.140 1.00 48.87 378 LYS A O 1
ATOM 2803 N N . LYS A 1 359 ? -26.915 -50.840 -9.198 1.00 42.12 379 LYS A N 1
ATOM 2804 C CA . LYS A 1 359 ? -27.491 -52.189 -9.239 1.00 54.21 379 LYS A CA 1
ATOM 2805 C C . LYS A 1 359 ? -27.624 -52.652 -10.683 1.00 50.65 379 LYS A C 1
ATOM 2806 O O . LYS A 1 359 ? -27.810 -51.828 -11.568 1.00 46.33 379 LYS A O 1
ATOM 2812 N N . ASP A 1 360 ? -27.548 -53.960 -10.919 1.00 48.27 380 ASP A N 1
ATOM 2813 C CA . ASP A 1 360 ? -27.827 -54.520 -12.244 1.00 50.10 380 ASP A CA 1
ATOM 2814 C C . ASP A 1 360 ? -29.174 -54.002 -12.741 1.00 49.37 380 ASP A C 1
ATOM 2815 O O . ASP A 1 360 ? -30.170 -54.108 -12.023 1.00 52.36 380 ASP A O 1
ATOM 2820 N N . VAL A 1 361 ? -29.220 -53.406 -13.932 1.00 48.15 381 VAL A N 1
ATOM 2821 C CA A VAL A 1 361 ? -30.479 -52.923 -14.498 0.65 46.11 381 VAL A CA 1
ATOM 2822 C CA B VAL A 1 361 ? -30.479 -52.903 -14.485 0.35 47.13 381 VAL A CA 1
ATOM 2823 C C . VAL A 1 361 ? -30.549 -53.163 -15.993 1.00 50.48 381 VAL A C 1
ATOM 2824 O O . VAL A 1 361 ? -29.525 -53.386 -16.644 1.00 48.64 381 VAL A O 1
ATOM 2831 N N . GLU A 1 362 ? -31.766 -53.136 -16.530 1.00 46.88 382 GLU A N 1
ATOM 2832 C CA . GLU A 1 362 ? -31.976 -53.143 -17.963 1.00 44.62 382 GLU A CA 1
ATOM 2833 C C . GLU A 1 362 ? -32.793 -51.901 -18.326 1.00 55.27 382 GLU A C 1
ATOM 2834 O O . GLU A 1 362 ? -33.948 -51.764 -17.926 1.00 58.76 382 GLU A O 1
ATOM 2840 N N . ILE A 1 363 ? -32.182 -50.976 -19.056 1.00 52.83 383 ILE A N 1
ATOM 2841 C CA . ILE A 1 363 ? -32.894 -49.775 -19.455 1.00 56.82 383 ILE A CA 1
ATOM 2842 C C . ILE A 1 363 ? -32.882 -49.609 -20.966 1.00 51.72 383 ILE A C 1
ATOM 2843 O O . ILE A 1 363 ? -31.854 -49.794 -21.616 1.00 50.17 383 ILE A O 1
ATOM 2848 N N . ASN A 1 364 ? -34.049 -49.280 -21.512 1.00 57.92 384 ASN A N 1
ATOM 2849 C CA . ASN A 1 364 ? -34.212 -49.058 -22.944 1.00 61.87 384 ASN A CA 1
ATOM 2850 C C . ASN A 1 364 ? -33.627 -50.211 -23.756 1.00 62.36 384 ASN A C 1
ATOM 2851 O O . ASN A 1 364 ? -33.030 -50.006 -24.812 1.00 70.58 384 ASN A O 1
ATOM 2856 N N . GLY A 1 365 ? -33.785 -51.421 -23.226 1.00 55.03 385 GLY A N 1
ATOM 2857 C CA . GLY A 1 365 ? -33.397 -52.636 -23.917 1.00 61.46 385 GLY A CA 1
ATOM 2858 C C . GLY A 1 365 ? -31.941 -53.017 -23.756 1.00 67.86 385 GLY A C 1
ATOM 2859 O O . GLY A 1 365 ? -31.460 -53.923 -24.431 1.00 71.25 385 GLY A O 1
ATOM 2860 N N . MET A 1 366 ? -31.232 -52.336 -22.860 1.00 58.79 386 MET A N 1
ATOM 2861 C CA . MET A 1 366 ? -29.817 -52.617 -22.663 1.00 50.42 386 MET A CA 1
ATOM 2862 C C . MET A 1 366 ? -29.485 -52.982 -21.214 1.00 48.94 386 MET A C 1
ATOM 2863 O O . MET A 1 366 ? -29.920 -52.304 -20.286 1.00 50.39 386 MET A O 1
ATOM 2868 N N . PHE A 1 367 ? -28.711 -54.051 -21.026 1.00 45.47 387 PHE A N 1
ATOM 2869 C CA . PHE A 1 367 ? -28.294 -54.469 -19.691 1.00 42.25 387 PHE A CA 1
ATOM 2870 C C . PHE A 1 367 ? -27.049 -53.711 -19.247 1.00 47.11 387 PHE A C 1
ATOM 2871 O O . PHE A 1 367 ? -26.053 -53.674 -19.968 1.00 45.85 387 PHE A O 1
ATOM 2879 N N . ILE A 1 368 ? -27.118 -53.124 -18.056 1.00 40.83 388 ILE A N 1
ATOM 2880 C CA . ILE A 1 368 ? -25.988 -52.412 -17.466 1.00 39.16 388 ILE A CA 1
ATOM 2881 C C . ILE A 1 368 ? -25.686 -53.011 -16.107 1.00 44.47 388 ILE A C 1
ATOM 2882 O O . ILE A 1 368 ? -26.516 -52.948 -15.191 1.00 43.01 388 ILE A O 1
ATOM 2887 N N . PRO A 1 369 ? -24.504 -53.623 -15.977 1.00 40.89 389 PRO A N 1
ATOM 2888 C CA . PRO A 1 369 ? -24.059 -54.246 -14.727 1.00 45.09 389 PRO A CA 1
ATOM 2889 C C . PRO A 1 369 ? -23.830 -53.231 -13.609 1.00 40.23 389 PRO A C 1
ATOM 2890 O O . PRO A 1 369 ? -23.406 -52.090 -13.864 1.00 37.56 389 PRO A O 1
ATOM 2894 N N . LYS A 1 370 ? -24.105 -53.662 -12.383 1.00 37.24 390 LYS A N 1
ATOM 2895 C CA . LYS A 1 370 ? -23.732 -52.915 -11.187 1.00 36.92 390 LYS A CA 1
ATOM 2896 C C . LYS A 1 370 ? -22.266 -52.504 -11.224 1.00 44.33 390 LYS A C 1
ATOM 2897 O O . LYS A 1 370 ? -21.394 -53.318 -11.538 1.00 38.15 390 LYS A O 1
ATOM 2903 N N . GLY A 1 371 ? -21.994 -51.237 -10.911 1.00 33.09 391 GLY A N 1
ATOM 2904 C CA . GLY A 1 371 ? -20.627 -50.775 -10.770 1.00 32.37 391 GLY A CA 1
ATOM 2905 C C . GLY A 1 371 ? -20.051 -50.088 -11.992 1.00 36.17 391 GLY A C 1
ATOM 2906 O O . GLY A 1 371 ? -19.001 -49.465 -11.918 1.00 34.91 391 GLY A O 1
ATOM 2907 N N . VAL A 1 372 ? -20.728 -50.223 -13.122 1.00 32.59 392 VAL A N 1
ATOM 2908 C CA . VAL A 1 372 ? -20.313 -49.527 -14.333 1.00 30.64 392 VAL A CA 1
ATOM 2909 C C . VAL A 1 372 ? -20.619 -48.040 -14.193 1.00 31.71 392 VAL A C 1
ATOM 2910 O O . VAL A 1 372 ? -21.633 -47.670 -13.597 1.00 33.62 392 VAL A O 1
ATOM 2914 N N . VAL A 1 373 ? -19.727 -47.195 -14.705 1.00 27.61 393 VAL A N 1
ATOM 2915 C CA . VAL A 1 373 ? -19.999 -45.755 -14.767 1.00 27.44 393 VAL A CA 1
ATOM 2916 C C . VAL A 1 373 ? -20.678 -45.461 -16.095 1.00 30.43 393 VAL A C 1
ATOM 2917 O O . VAL A 1 373 ? -20.136 -45.784 -17.146 1.00 32.10 393 VAL A O 1
ATOM 2921 N N . VAL A 1 374 ? -21.881 -44.896 -16.049 1.00 28.50 394 VAL A N 1
ATOM 2922 C CA . VAL A 1 374 ? -22.561 -44.478 -17.270 1.00 26.16 394 VAL A CA 1
ATOM 2923 C C . VAL A 1 374 ? -22.199 -43.018 -17.516 1.00 31.42 394 VAL A C 1
ATOM 2924 O O . VAL A 1 374 ? -22.289 -42.190 -16.607 1.00 27.99 394 VAL A O 1
ATOM 2928 N N . MET A 1 375 ? -21.774 -42.723 -18.740 1.00 26.15 395 MET A N 1
ATOM 2929 C CA A MET A 1 375 ? -21.290 -41.391 -19.073 0.57 26.04 395 MET A CA 1
ATOM 2930 C CA B MET A 1 375 ? -21.288 -41.394 -19.084 0.43 25.91 395 MET A CA 1
ATOM 2931 C C . MET A 1 375 ? -22.078 -40.798 -20.230 1.00 29.96 395 MET A C 1
ATOM 2932 O O . MET A 1 375 ? -22.387 -41.490 -21.208 1.00 29.01 395 MET A O 1
ATOM 2941 N N . ILE A 1 376 ? -22.397 -39.507 -20.108 1.00 26.21 396 ILE A N 1
ATOM 2942 C CA . ILE A 1 376 ? -23.142 -38.806 -21.146 1.00 25.44 396 ILE A CA 1
ATOM 2943 C C . ILE A 1 376 ? -22.166 -37.795 -21.729 1.00 27.32 396 ILE A C 1
ATOM 2944 O O . ILE A 1 376 ? -21.733 -36.894 -21.030 1.00 27.97 396 ILE A O 1
ATOM 2949 N N . PRO A 1 377 ? -21.769 -37.981 -22.994 1.00 26.80 397 PRO A N 1
ATOM 2950 C CA . PRO A 1 377 ? -20.694 -37.136 -23.528 1.00 27.83 397 PRO A CA 1
ATOM 2951 C C . PRO A 1 377 ? -21.222 -35.820 -24.081 1.00 26.76 397 PRO A C 1
ATOM 2952 O O . PRO A 1 377 ? -21.406 -35.692 -25.291 1.00 28.37 397 PRO A O 1
ATOM 2956 N N . SER A 1 378 ? -21.489 -34.878 -23.176 1.00 26.77 398 SER A N 1
ATOM 2957 C CA . SER A 1 378 ? -22.108 -33.597 -23.531 1.00 30.07 398 SER A CA 1
ATOM 2958 C C . SER A 1 378 ? -21.376 -32.914 -24.674 1.00 26.62 398 SER A C 1
ATOM 2959 O O . SER A 1 378 ? -21.995 -32.535 -25.652 1.00 29.67 398 SER A O 1
ATOM 2962 N N . TYR A 1 379 ? -20.059 -32.786 -24.569 1.00 25.69 399 TYR A N 1
ATOM 2963 C CA . TYR A 1 379 ? -19.312 -32.116 -25.633 1.00 26.29 399 TYR A CA 1
ATOM 2964 C C . TYR A 1 379 ? -19.534 -32.771 -26.998 1.00 27.70 399 TYR A C 1
ATOM 2965 O O . TYR A 1 379 ? -19.811 -32.097 -27.998 1.00 27.55 399 TYR A O 1
ATOM 2974 N N . ALA A 1 380 ? -19.424 -34.095 -27.045 1.00 25.91 400 ALA A N 1
ATOM 2975 C CA . ALA A 1 380 ? -19.622 -34.790 -28.309 1.00 26.51 400 ALA A CA 1
ATOM 2976 C C . ALA A 1 380 ? -21.042 -34.612 -28.850 1.00 30.40 400 ALA A C 1
ATOM 2977 O O . ALA A 1 380 ? -21.236 -34.447 -30.054 1.00 29.77 400 ALA A O 1
ATOM 2979 N N . LEU A 1 381 ? -22.039 -34.628 -27.969 1.00 24.82 401 LEU A N 1
ATOM 2980 C CA . LEU A 1 381 ? -23.438 -34.491 -28.414 1.00 27.38 401 LEU A CA 1
ATOM 2981 C C . LEU A 1 381 ? -23.736 -33.063 -28.837 1.00 29.28 401 LEU A C 1
ATOM 2982 O O . LEU A 1 381 ? -24.557 -32.825 -29.732 1.00 30.28 401 LEU A O 1
ATOM 2987 N N . HIS A 1 382 ? -23.076 -32.114 -28.176 1.00 27.86 402 HIS A N 1
ATOM 2988 C CA . HIS A 1 382 ? -23.247 -30.699 -28.539 1.00 26.82 402 HIS A CA 1
ATOM 2989 C C . HIS A 1 382 ? -22.687 -30.366 -29.906 1.00 35.67 402 HIS A C 1
ATOM 2990 O O . HIS A 1 382 ? -23.063 -29.356 -30.519 1.00 30.70 402 HIS A O 1
ATOM 2997 N N . ARG A 1 383 ? -21.755 -31.190 -30.370 1.00 33.69 403 ARG A N 1
ATOM 2998 C CA . ARG A 1 383 ? -21.127 -30.955 -31.658 1.00 33.19 403 ARG A CA 1
ATOM 2999 C C . ARG A 1 383 ? -21.424 -32.032 -32.685 1.00 32.89 403 ARG A C 1
ATOM 3000 O O . ARG A 1 383 ? -20.743 -32.142 -33.705 1.00 40.22 403 ARG A O 1
ATOM 3008 N N . ASP A 1 384 ? -22.480 -32.789 -32.420 1.00 32.82 404 ASP A N 1
ATOM 3009 C CA . ASP A 1 384 ? -22.909 -33.884 -33.282 1.00 32.01 404 ASP A CA 1
ATOM 3010 C C . ASP A 1 384 ? -23.646 -33.319 -34.498 1.00 40.62 404 ASP A C 1
ATOM 3011 O O . ASP A 1 384 ? -24.695 -32.701 -34.332 1.00 41.49 404 ASP A O 1
ATOM 3016 N N . PRO A 1 385 ? -23.103 -33.540 -35.716 1.00 40.99 405 PRO A N 1
ATOM 3017 C CA . PRO A 1 385 ? -23.695 -33.057 -36.976 1.00 45.57 405 PRO A CA 1
ATOM 3018 C C . PRO A 1 385 ? -25.111 -33.561 -37.204 1.00 53.64 405 PRO A C 1
ATOM 3019 O O . PRO A 1 385 ? -25.881 -32.955 -37.954 1.00 59.78 405 PRO A O 1
ATOM 3023 N N . LYS A 1 386 ? -25.454 -34.668 -36.562 1.00 48.13 406 LYS A N 1
ATOM 3024 C CA . LYS A 1 386 ? -26.770 -35.255 -36.741 1.00 47.46 406 LYS A CA 1
ATOM 3025 C C . LYS A 1 386 ? -27.828 -34.527 -35.918 1.00 51.33 406 LYS A C 1
ATOM 3026 O O . LYS A 1 386 ? -29.028 -34.673 -36.165 1.00 49.94 406 LYS A O 1
ATOM 3032 N N . TYR A 1 387 ? -27.383 -33.717 -34.961 1.00 46.01 407 TYR A N 1
ATOM 3033 C CA . TYR A 1 387 ? -28.302 -32.951 -34.123 1.00 44.03 407 TYR A CA 1
ATOM 3034 C C . TYR A 1 387 ? -28.232 -31.447 -34.391 1.00 46.20 407 TYR A C 1
ATOM 3035 O O . TYR A 1 387 ? -29.153 -30.700 -34.052 1.00 47.04 407 TYR A O 1
ATOM 3044 N N . TRP A 1 388 ? -27.133 -31.003 -34.984 1.00 39.76 408 TRP A N 1
ATOM 3045 C CA . TRP A 1 388 ? -26.901 -29.580 -35.164 1.00 38.74 408 TRP A CA 1
ATOM 3046 C C . TRP A 1 388 ? -26.327 -29.313 -36.534 1.00 45.00 408 TRP A C 1
ATOM 3047 O O . TRP A 1 388 ? -25.337 -29.926 -36.921 1.00 47.63 408 TRP A O 1
ATOM 3058 N N . THR A 1 389 ? -26.931 -28.394 -37.275 1.00 44.41 409 THR A N 1
ATOM 3059 C CA A THR A 1 389 ? -26.381 -27.990 -38.558 0.50 40.99 409 THR A CA 1
ATOM 3060 C CA B THR A 1 389 ? -26.374 -28.013 -38.560 0.50 40.06 409 THR A CA 1
ATOM 3061 C C . THR A 1 389 ? -25.090 -27.222 -38.342 1.00 43.87 409 THR A C 1
ATOM 3062 O O . THR A 1 389 ? -25.034 -26.353 -37.471 1.00 46.64 409 THR A O 1
ATOM 3069 N N . GLU A 1 390 ? -24.061 -27.544 -39.129 1.00 41.22 410 GLU A N 1
ATOM 3070 C CA . GLU A 1 390 ? -22.746 -26.905 -39.003 1.00 39.64 410 GLU A CA 1
ATOM 3071 C C . GLU A 1 390 ? -22.352 -26.724 -37.534 1.00 41.57 410 GLU A C 1
ATOM 3072 O O . GLU A 1 390 ? -22.220 -25.593 -37.059 1.00 37.96 410 GLU A O 1
ATOM 3078 N N . PRO A 1 391 ? -22.173 -27.837 -36.805 1.00 43.19 411 PRO A N 1
ATOM 3079 C CA . PRO A 1 391 ? -22.013 -27.752 -35.343 1.00 35.35 411 PRO A CA 1
ATOM 3080 C C . PRO A 1 391 ? -20.802 -26.946 -34.872 1.00 35.75 411 PRO A C 1
ATOM 3081 O O . PRO A 1 391 ? -20.782 -26.514 -33.710 1.00 34.68 411 PRO A O 1
ATOM 3085 N N . GLU A 1 392 ? -19.816 -26.725 -35.740 1.00 33.99 412 GLU A N 1
ATOM 3086 C CA . GLU A 1 392 ? -18.622 -25.986 -35.326 1.00 35.20 412 GLU A CA 1
ATOM 3087 C C . GLU A 1 392 ? -18.843 -24.474 -35.326 1.00 34.62 412 GLU A C 1
ATOM 3088 O O . GLU A 1 392 ? -18.012 -23.719 -34.812 1.00 36.60 412 GLU A O 1
ATOM 3094 N N . LYS A 1 393 ? -19.953 -24.034 -35.909 1.00 36.34 413 LYS A N 1
ATOM 3095 C CA . LYS A 1 393 ? -20.194 -22.603 -36.076 1.00 40.50 413 LYS A CA 1
ATOM 3096 C C . LYS A 1 393 ? -20.982 -22.010 -34.916 1.00 40.27 413 LYS A C 1
ATOM 3097 O O . LYS A 1 393 ? -21.855 -22.658 -34.348 1.00 35.63 413 LYS A O 1
ATOM 3103 N N . PHE A 1 394 ? -20.654 -20.768 -34.579 1.00 35.67 414 PHE A N 1
ATOM 3104 C CA . PHE A 1 394 ? -21.340 -20.022 -33.533 1.00 30.61 414 PHE A CA 1
ATOM 3105 C C . PHE A 1 394 ? -22.575 -19.359 -34.158 1.00 33.24 414 PHE A C 1
ATOM 3106 O O . PHE A 1 394 ? -22.440 -18.422 -34.935 1.00 34.03 414 PHE A O 1
ATOM 3114 N N . LEU A 1 395 ? -23.762 -19.881 -33.844 1.00 31.99 415 LEU A N 1
ATOM 3115 C CA . LEU A 1 395 ? -25.011 -19.425 -34.458 1.00 32.30 415 LEU A CA 1
ATOM 3116 C C . LEU A 1 395 ? -26.105 -19.255 -33.414 1.00 34.67 415 LEU A C 1
ATOM 3117 O O . LEU A 1 395 ? -26.844 -20.191 -33.128 1.00 33.64 415 LEU A O 1
ATOM 3122 N N . PRO A 1 396 ? -26.198 -18.061 -32.819 1.00 33.87 416 PRO A N 1
ATOM 3123 C CA . PRO A 1 396 ? -27.174 -17.883 -31.732 1.00 31.37 416 PRO A CA 1
ATOM 3124 C C . PRO A 1 396 ? -28.619 -18.162 -32.122 1.00 34.79 416 PRO A C 1
ATOM 3125 O O . PRO A 1 396 ? -29.410 -18.481 -31.235 1.00 33.73 416 PRO A O 1
ATOM 3129 N N . GLU A 1 397 ? -28.954 -18.078 -33.411 1.00 34.12 417 GLU A N 1
ATOM 3130 C CA . GLU A 1 397 ? -30.335 -18.283 -33.847 1.00 36.78 417 GLU A CA 1
ATOM 3131 C C . GLU A 1 397 ? -30.811 -19.705 -33.584 1.00 37.69 417 GLU A C 1
ATOM 3132 O O . GLU A 1 397 ? -32.012 -19.970 -33.577 1.00 38.57 417 GLU A O 1
ATOM 3138 N N . ARG A 1 398 ? -29.864 -20.616 -33.343 1.00 35.34 418 ARG A N 1
ATOM 3139 C CA . ARG A 1 398 ? -30.194 -21.962 -32.895 1.00 37.67 418 ARG A CA 1
ATOM 3140 C C . ARG A 1 398 ? -31.145 -21.926 -31.716 1.00 36.36 418 ARG A C 1
ATOM 3141 O O . ARG A 1 398 ? -31.966 -22.815 -31.542 1.00 36.20 418 ARG A O 1
ATOM 3149 N N . PHE A 1 399 ? -30.987 -20.904 -30.883 1.00 34.89 419 PHE A N 1
ATOM 3150 C CA . PHE A 1 399 ? -31.702 -20.830 -29.621 1.00 33.15 419 PHE A CA 1
ATOM 3151 C C . PHE A 1 399 ? -32.791 -19.761 -29.650 1.00 34.01 419 PHE A C 1
ATOM 3152 O O . PHE A 1 399 ? -33.314 -19.385 -28.605 1.00 39.39 419 PHE A O 1
ATOM 3160 N N . SER A 1 400 ? -33.147 -19.305 -30.848 1.00 34.48 420 SER A N 1
ATOM 3161 C CA . SER A 1 400 ? -34.226 -18.334 -30.997 1.00 40.71 420 SER A CA 1
ATOM 3162 C C . SER A 1 400 ? -35.539 -18.906 -30.471 1.00 47.72 420 SER A C 1
ATOM 3163 O O . SER A 1 400 ? -35.684 -20.122 -30.341 1.00 44.78 420 SER A O 1
ATOM 3166 N N . LYS A 1 401 ? -36.495 -18.028 -30.172 1.00 47.10 421 LYS A N 1
ATOM 3167 C CA . LYS A 1 401 ? -37.764 -18.459 -29.596 1.00 52.03 421 LYS A CA 1
ATOM 3168 C C . LYS A 1 401 ? -38.413 -19.478 -30.518 1.00 52.40 421 LYS A C 1
ATOM 3169 O O . LYS A 1 401 ? -39.046 -20.438 -30.067 1.00 61.60 421 LYS A O 1
ATOM 3175 N N . LYS A 1 402 ? -38.203 -19.278 -31.815 1.00 51.36 422 LYS A N 1
ATOM 3176 C CA . LYS A 1 402 ? -38.711 -20.164 -32.854 1.00 59.21 422 LYS A CA 1
ATOM 3177 C C . LYS A 1 402 ? -38.064 -21.546 -32.843 1.00 67.43 422 LYS A C 1
ATOM 3178 O O . LYS A 1 402 ? -38.752 -22.565 -32.930 1.00 69.24 422 LYS A O 1
ATOM 3184 N N . ASN A 1 403 ? -36.737 -21.575 -32.740 1.00 57.01 423 ASN A N 1
ATOM 3185 C CA . ASN A 1 403 ? -35.981 -22.810 -32.946 1.00 58.69 423 ASN A CA 1
ATOM 3186 C C . ASN A 1 403 ? -35.736 -23.622 -31.678 1.00 58.12 423 ASN A C 1
ATOM 3187 O O . ASN A 1 403 ? -35.372 -24.793 -31.755 1.00 62.95 423 ASN A O 1
ATOM 3192 N N . LYS A 1 404 ? -35.939 -23.003 -30.518 1.00 62.29 424 LYS A N 1
ATOM 3193 C CA . LYS A 1 404 ? -35.535 -23.603 -29.244 1.00 65.52 424 LYS A CA 1
ATOM 3194 C C . LYS A 1 404 ? -36.378 -24.817 -28.844 1.00 60.89 424 LYS A C 1
ATOM 3195 O O . LYS A 1 404 ? -35.919 -25.663 -28.077 1.00 53.36 424 LYS A O 1
ATOM 3201 N N . ASP A 1 405 ? -37.608 -24.886 -29.356 1.00 60.97 425 ASP A N 1
ATOM 3202 C CA . ASP A 1 405 ? -38.515 -25.992 -29.067 1.00 60.78 425 ASP A CA 1
ATOM 3203 C C . ASP A 1 405 ? -37.956 -27.271 -29.652 1.00 55.07 425 ASP A C 1
ATOM 3204 O O . ASP A 1 405 ? -38.242 -28.370 -29.166 1.00 67.20 425 ASP A O 1
ATOM 3209 N N . ASN A 1 406 ? -37.185 -27.121 -30.721 1.00 49.17 426 ASN A N 1
ATOM 3210 C CA . ASN A 1 406 ? -36.622 -28.253 -31.419 1.00 53.20 426 ASN A CA 1
ATOM 3211 C C . ASN A 1 406 ? -35.372 -28.814 -30.742 1.00 49.80 426 ASN A C 1
ATOM 3212 O O . ASN A 1 406 ? -34.778 -29.770 -31.227 1.00 55.67 426 ASN A O 1
ATOM 3217 N N . ILE A 1 407 ? -34.987 -28.224 -29.616 1.00 43.38 427 ILE A N 1
ATOM 3218 C CA . ILE A 1 407 ? -33.792 -28.678 -28.914 1.00 40.29 427 ILE A CA 1
ATOM 3219 C C . ILE A 1 407 ? -34.108 -29.670 -27.798 1.00 44.68 427 ILE A C 1
ATOM 3220 O O . ILE A 1 407 ? -34.836 -29.373 -26.851 1.00 46.16 427 ILE A O 1
ATOM 3225 N N . ASP A 1 408 ? -33.556 -30.870 -27.944 1.00 41.05 428 ASP A N 1
ATOM 3226 C CA . ASP A 1 408 ? -33.708 -31.942 -26.970 1.00 44.24 428 ASP A CA 1
ATOM 3227 C C . ASP A 1 408 ? -32.847 -31.675 -25.727 1.00 40.71 428 ASP A C 1
ATOM 3228 O O . ASP A 1 408 ? -31.622 -31.543 -25.826 1.00 36.55 428 ASP A O 1
ATOM 3233 N N . PRO A 1 409 ? -33.487 -31.599 -24.549 1.00 38.08 429 PRO A N 1
ATOM 3234 C CA . PRO A 1 409 ? -32.812 -31.283 -23.283 1.00 41.78 429 PRO A CA 1
ATOM 3235 C C . PRO A 1 409 ? -31.925 -32.407 -22.756 1.00 39.17 429 PRO A C 1
ATOM 3236 O O . PRO A 1 409 ? -31.285 -32.243 -21.721 1.00 39.98 429 PRO A O 1
ATOM 3240 N N . TYR A 1 410 ? -31.882 -33.532 -23.457 1.00 36.05 430 TYR A N 1
ATOM 3241 C CA . TYR A 1 410 ? -30.962 -34.598 -23.076 1.00 33.89 430 TYR A CA 1
ATOM 3242 C C . TYR A 1 410 ? -29.785 -34.672 -24.034 1.00 36.17 430 TYR A C 1
ATOM 3243 O O . TYR A 1 410 ? -28.815 -35.389 -23.784 1.00 38.37 430 TYR A O 1
ATOM 3252 N N . ILE A 1 411 ? -29.879 -33.926 -25.131 1.00 33.81 431 ILE A N 1
ATOM 3253 C CA . ILE A 1 411 ? -28.749 -33.743 -26.043 1.00 31.24 431 ILE A CA 1
ATOM 3254 C C . ILE A 1 411 ? -27.982 -32.478 -25.650 1.00 31.84 431 ILE A C 1
ATOM 3255 O O . ILE A 1 411 ? -26.758 -32.465 -25.577 1.00 31.63 431 ILE A O 1
ATOM 3260 N N . TYR A 1 412 ? -28.721 -31.415 -25.354 1.00 29.70 432 TYR A N 1
ATOM 3261 C CA . TYR A 1 412 ? -28.112 -30.172 -24.895 1.00 30.93 432 TYR A CA 1
ATOM 3262 C C . TYR A 1 412 ? -28.104 -30.134 -23.366 1.00 32.11 432 TYR A C 1
ATOM 3263 O O . TYR A 1 412 ? -29.152 -29.939 -22.745 1.00 32.86 432 TYR A O 1
ATOM 3272 N N . THR A 1 413 ? -26.934 -30.347 -22.761 1.00 29.25 433 THR A N 1
ATOM 3273 C CA . THR A 1 413 ? -26.846 -30.548 -21.306 1.00 27.79 433 THR A CA 1
ATOM 3274 C C . THR A 1 413 ? -25.686 -29.823 -20.623 1.00 28.57 433 THR A C 1
ATOM 3275 O O . THR A 1 413 ? -24.971 -30.415 -19.817 1.00 27.25 433 THR A O 1
ATOM 3279 N N . PRO A 1 414 ? -25.501 -28.521 -20.906 1.00 27.95 434 PRO A N 1
ATOM 3280 C CA . PRO A 1 414 ? -24.346 -27.850 -20.297 1.00 25.34 434 PRO A CA 1
ATOM 3281 C C . PRO A 1 414 ? -24.400 -27.767 -18.759 1.00 26.10 434 PRO A C 1
ATOM 3282 O O . PRO A 1 414 ? -23.342 -27.552 -18.145 1.00 27.07 434 PRO A O 1
ATOM 3286 N N . PHE A 1 415 ? -25.590 -27.889 -18.164 1.00 29.01 435 PHE A N 1
ATOM 3287 C CA . PHE A 1 415 ? -25.728 -27.900 -16.701 1.00 28.88 435 PHE A CA 1
ATOM 3288 C C . PHE A 1 415 ? -26.248 -29.245 -16.191 1.00 27.77 435 PHE A C 1
ATOM 3289 O O . PHE A 1 415 ? -26.784 -29.335 -15.086 1.00 28.59 435 PHE A O 1
ATOM 3297 N N . GLY A 1 416 ? -26.111 -30.285 -17.007 1.00 28.94 436 GLY A N 1
ATOM 3298 C CA . GLY A 1 416 ? -26.676 -31.578 -16.659 1.00 28.91 436 GLY A CA 1
ATOM 3299 C C . GLY A 1 416 ? -28.182 -31.592 -16.779 1.00 34.17 436 GLY A C 1
ATOM 3300 O O . GLY A 1 416 ? -28.780 -30.740 -17.430 1.00 33.62 436 GLY A O 1
ATOM 3301 N N . SER A 1 417 ? -28.801 -32.575 -16.142 1.00 29.54 437 SER A N 1
ATOM 3302 C CA . SER A 1 417 ? -30.239 -32.715 -16.193 1.00 29.94 437 SER A CA 1
ATOM 3303 C C . SER A 1 417 ? -30.698 -33.554 -15.016 1.00 35.73 437 SER A C 1
ATOM 3304 O O . SER A 1 417 ? -29.914 -34.321 -14.457 1.00 37.24 437 SER A O 1
ATOM 3307 N N . GLY A 1 418 ? -31.959 -33.391 -14.627 1.00 34.81 438 GLY A N 1
ATOM 3308 C CA . GLY A 1 418 ? -32.526 -34.210 -13.567 1.00 37.16 438 GLY A CA 1
ATOM 3309 C C . GLY A 1 418 ? -32.196 -33.728 -12.167 1.00 33.59 438 GLY A C 1
ATOM 3310 O O . GLY A 1 418 ? -31.654 -32.631 -11.984 1.00 37.57 438 GLY A O 1
ATOM 3311 N N . PRO A 1 419 ? -32.530 -34.544 -11.156 1.00 39.06 439 PRO A N 1
ATOM 3312 C CA . PRO A 1 419 ? -32.428 -34.116 -9.758 1.00 34.90 439 PRO A CA 1
ATOM 3313 C C . PRO A 1 419 ? -31.007 -33.820 -9.287 1.00 32.95 439 PRO A C 1
ATOM 3314 O O . PRO A 1 419 ? -30.835 -33.174 -8.250 1.00 42.22 439 PRO A O 1
ATOM 3318 N N . ARG A 1 420 ? -30.004 -34.265 -10.030 1.00 32.72 440 ARG A N 1
ATOM 3319 C CA . ARG A 1 420 ? -28.632 -33.990 -9.629 1.00 36.37 440 ARG A CA 1
ATOM 3320 C C . ARG A 1 420 ? -27.950 -33.073 -10.642 1.00 36.29 440 ARG A C 1
ATOM 3321 O O . ARG A 1 420 ? -26.730 -33.093 -10.792 1.00 33.51 440 ARG A O 1
ATOM 3329 N N . ASN A 1 421 ? -28.741 -32.253 -11.335 1.00 31.77 441 ASN A N 1
ATOM 3330 C CA . ASN A 1 421 ? -28.174 -31.252 -12.240 1.00 31.47 441 ASN A CA 1
ATOM 3331 C C . ASN A 1 421 ? -27.490 -30.125 -11.467 1.00 30.69 441 ASN A C 1
ATOM 3332 O O . ASN A 1 421 ? -27.432 -30.152 -10.245 1.00 34.39 441 ASN A O 1
ATOM 3337 N N . CYS A 1 422 ? -26.961 -29.137 -12.175 1.00 26.33 442 CYS A N 1
ATOM 3338 C CA . CYS A 1 422 ? -26.279 -28.033 -11.525 1.00 31.33 442 CYS A CA 1
ATOM 3339 C C . CYS A 1 422 ? -27.243 -27.237 -10.645 1.00 35.79 442 CYS A C 1
ATOM 3340 O O . CYS A 1 422 ? -28.149 -26.578 -11.145 1.00 34.56 442 CYS A O 1
ATOM 3343 N N . ILE A 1 423 ? -27.056 -27.307 -9.331 1.00 31.45 443 ILE A N 1
ATOM 3344 C CA . ILE A 1 423 ? -27.943 -26.603 -8.409 1.00 32.78 443 ILE A CA 1
ATOM 3345 C C . ILE A 1 423 ? -27.727 -25.085 -8.525 1.00 35.13 443 ILE A C 1
ATOM 3346 O O . ILE A 1 423 ? -28.615 -24.285 -8.197 1.00 39.94 443 ILE A O 1
ATOM 3351 N N . GLY A 1 424 ? -26.559 -24.698 -9.029 1.00 31.16 444 GLY A N 1
ATOM 3352 C CA . GLY A 1 424 ? -26.224 -23.287 -9.168 1.00 34.26 444 GLY A CA 1
ATOM 3353 C C . GLY A 1 424 ? -26.565 -22.672 -10.516 1.00 35.59 444 GLY A C 1
ATOM 3354 O O . GLY A 1 424 ? -26.179 -21.532 -10.790 1.00 36.17 444 GLY A O 1
ATOM 3355 N N . MET A 1 425 ? -27.289 -23.409 -11.357 1.00 31.93 445 MET A N 1
ATOM 3356 C CA . MET A 1 425 ? -27.476 -23.000 -12.754 1.00 31.36 445 MET A CA 1
ATOM 3357 C C . MET A 1 425 ? -28.121 -21.614 -12.904 1.00 30.95 445 MET A C 1
ATOM 3358 O O . MET A 1 425 ? -27.635 -20.796 -13.689 1.00 33.83 445 MET A O 1
ATOM 3363 N N . ARG A 1 426 ? -29.204 -21.354 -12.174 1.00 33.60 446 ARG A N 1
ATOM 3364 C CA A ARG A 1 426 ? -29.869 -20.050 -12.257 0.42 40.15 446 ARG A CA 1
ATOM 3365 C CA B ARG A 1 426 ? -29.870 -20.046 -12.258 0.58 39.95 446 ARG A CA 1
ATOM 3366 C C . ARG A 1 426 ? -28.933 -18.913 -11.850 1.00 37.90 446 ARG A C 1
ATOM 3367 O O . ARG A 1 426 ? -28.902 -17.857 -12.499 1.00 34.61 446 ARG A O 1
ATOM 3382 N N . PHE A 1 427 ? -28.191 -19.125 -10.761 1.00 35.55 447 PHE A N 1
ATOM 3383 C CA . PHE A 1 427 ? -27.237 -18.131 -10.250 1.00 35.13 447 PHE A CA 1
ATOM 3384 C C . PHE A 1 427 ? -26.138 -17.838 -11.262 1.00 35.47 447 PHE A C 1
ATOM 3385 O O . PHE A 1 427 ? -25.825 -16.677 -11.539 1.00 35.26 447 PHE A O 1
ATOM 3393 N N . ALA A 1 428 ? -25.537 -18.901 -11.787 1.00 32.44 448 ALA A N 1
ATOM 3394 C CA . ALA A 1 428 ? -24.479 -18.789 -12.773 1.00 30.25 448 ALA A CA 1
ATOM 3395 C C . ALA A 1 428 ? -24.944 -17.990 -13.999 1.00 31.64 448 ALA A C 1
ATOM 3396 O O . ALA A 1 428 ? -24.247 -17.078 -14.460 1.00 32.46 448 ALA A O 1
ATOM 3398 N N . LEU A 1 429 ? -26.130 -18.319 -14.503 1.00 30.94 449 LEU A N 1
ATOM 3399 C CA . LEU A 1 429 ? -26.669 -17.633 -15.677 1.00 30.83 449 LEU A CA 1
ATOM 3400 C C . LEU A 1 429 ? -26.932 -16.151 -15.381 1.00 35.47 449 LEU A C 1
ATOM 3401 O O . LEU A 1 429 ? -26.578 -15.287 -16.177 1.00 34.36 449 LEU A O 1
ATOM 3406 N N . MET A 1 430 ? -27.532 -15.865 -14.230 1.00 34.44 450 MET A N 1
ATOM 3407 C CA . MET A 1 430 ? -27.781 -14.488 -13.817 1.00 39.66 450 MET A CA 1
ATOM 3408 C C . MET A 1 430 ? -26.478 -13.724 -13.608 1.00 40.62 450 MET A C 1
ATOM 3409 O O . MET A 1 430 ? -26.340 -12.578 -14.053 1.00 38.56 450 MET A O 1
ATOM 3414 N N . ASN A 1 431 ? -25.538 -14.361 -12.915 1.00 34.59 451 ASN A N 1
ATOM 3415 C CA . ASN A 1 431 ? -24.212 -13.795 -12.672 1.00 35.29 451 ASN A CA 1
ATOM 3416 C C . ASN A 1 431 ? -23.520 -13.424 -13.988 1.00 32.89 451 ASN A C 1
ATOM 3417 O O . ASN A 1 431 ? -23.052 -12.300 -14.155 1.00 34.45 451 ASN A O 1
ATOM 3422 N N . MET A 1 432 ? -23.488 -14.361 -14.931 1.00 33.01 452 MET A N 1
ATOM 3423 C CA . MET A 1 432 ? -22.827 -14.113 -16.204 1.00 30.48 452 MET A CA 1
ATOM 3424 C C . MET A 1 432 ? -23.557 -13.023 -16.994 1.00 33.99 452 MET A C 1
ATOM 3425 O O . MET A 1 432 ? -22.925 -12.138 -17.581 1.00 31.61 452 MET A O 1
ATOM 3430 N N . LYS A 1 433 ? -24.884 -13.065 -16.981 1.00 30.87 453 LYS A N 1
ATOM 3431 C CA . LYS A 1 433 ? -25.640 -12.097 -17.776 1.00 35.78 453 LYS A CA 1
ATOM 3432 C C . LYS A 1 433 ? -25.472 -10.695 -17.217 1.00 35.74 453 LYS A C 1
ATOM 3433 O O . LYS A 1 433 ? -25.303 -9.752 -17.976 1.00 36.14 453 LYS A O 1
ATOM 3439 N N . LEU A 1 434 ? -25.502 -10.558 -15.896 1.00 30.93 454 LEU A N 1
ATOM 3440 C CA . LEU A 1 434 ? -25.264 -9.256 -15.281 1.00 37.84 454 LEU A CA 1
ATOM 3441 C C . LEU A 1 434 ? -23.888 -8.691 -15.655 1.00 36.71 454 LEU A C 1
ATOM 3442 O O . LEU A 1 434 ? -23.757 -7.492 -15.935 1.00 36.26 454 LEU A O 1
ATOM 3447 N N . ALA A 1 435 ? -22.867 -9.551 -15.669 1.00 35.53 455 ALA A N 1
ATOM 3448 C CA . ALA A 1 435 ? -21.527 -9.114 -16.057 1.00 35.19 455 ALA A CA 1
ATOM 3449 C C . ALA A 1 435 ? -21.508 -8.659 -17.515 1.00 31.87 455 ALA A C 1
ATOM 3450 O O . ALA A 1 435 ? -20.970 -7.597 -17.845 1.00 33.63 455 ALA A O 1
ATOM 3452 N N . LEU A 1 436 ? -22.082 -9.479 -18.385 1.00 32.60 456 LEU A N 1
ATOM 3453 C CA . LEU A 1 436 ? -22.074 -9.186 -19.824 1.00 31.71 456 LEU A CA 1
ATOM 3454 C C . LEU A 1 436 ? -22.803 -7.893 -20.116 1.00 33.63 456 LEU A C 1
ATOM 3455 O O . LEU A 1 436 ? -22.331 -7.081 -20.917 1.00 34.47 456 LEU A O 1
ATOM 3460 N N . ILE A 1 437 ? -23.953 -7.700 -19.475 1.00 33.49 457 ILE A N 1
ATOM 3461 C CA . ILE A 1 437 ? -24.707 -6.461 -19.666 1.00 35.61 457 ILE A CA 1
ATOM 3462 C C . ILE A 1 437 ? -23.871 -5.251 -19.291 1.00 36.13 457 ILE A C 1
ATOM 3463 O O . ILE A 1 437 ? -23.743 -4.308 -20.077 1.00 34.25 457 ILE A O 1
ATOM 3468 N N . ARG A 1 438 ? -23.276 -5.271 -18.100 1.00 34.57 458 ARG A N 1
ATOM 3469 C CA . ARG A 1 438 ? -22.596 -4.073 -17.629 1.00 39.54 458 ARG A CA 1
ATOM 3470 C C . ARG A 1 438 ? -21.390 -3.769 -18.508 1.00 33.47 458 ARG A C 1
ATOM 3471 O O . ARG A 1 438 ? -21.122 -2.621 -18.856 1.00 39.82 458 ARG A O 1
ATOM 3479 N N . VAL A 1 439 ? -20.694 -4.822 -18.893 1.00 35.13 459 VAL A N 1
ATOM 3480 C CA . VAL A 1 439 ? -19.497 -4.718 -19.695 1.00 32.52 459 VAL A CA 1
ATOM 3481 C C . VAL A 1 439 ? -19.821 -4.196 -21.113 1.00 39.21 459 VAL A C 1
ATOM 3482 O O . VAL A 1 439 ? -19.154 -3.275 -21.633 1.00 37.71 459 VAL A O 1
ATOM 3486 N N . LEU A 1 440 ? -20.880 -4.737 -21.703 1.00 35.91 460 LEU A N 1
ATOM 3487 C CA . LEU A 1 440 ? -21.285 -4.357 -23.063 1.00 35.16 460 LEU A CA 1
ATOM 3488 C C . LEU A 1 440 ? -21.958 -2.983 -23.153 1.00 37.17 460 LEU A C 1
ATOM 3489 O O . LEU A 1 440 ? -21.992 -2.368 -24.223 1.00 37.47 460 LEU A O 1
ATOM 3494 N N . GLN A 1 441 ? -22.492 -2.497 -22.039 1.00 41.09 461 GLN A N 1
ATOM 3495 C CA . GLN A 1 441 ? -22.996 -1.121 -21.979 1.00 38.82 461 GLN A CA 1
ATOM 3496 C C . GLN A 1 441 ? -21.874 -0.096 -22.141 1.00 35.89 461 GLN A C 1
ATOM 3497 O O . GLN A 1 441 ? -22.085 1.030 -22.629 1.00 39.10 461 GLN A O 1
ATOM 3503 N N . ASN A 1 442 ? -20.678 -0.487 -21.713 1.00 36.62 462 ASN A N 1
ATOM 3504 C CA . ASN A 1 442 ? -19.572 0.444 -21.589 1.00 42.31 462 ASN A CA 1
ATOM 3505 C C . ASN A 1 442 ? -18.471 0.259 -22.618 1.00 38.14 462 ASN A C 1
ATOM 3506 O O . ASN A 1 442 ? -17.738 1.215 -22.922 1.00 43.36 462 ASN A O 1
ATOM 3511 N N . PHE A 1 443 ? -18.365 -0.956 -23.149 1.00 35.39 463 PHE A N 1
ATOM 3512 C CA . PHE A 1 443 ? -17.247 -1.335 -24.008 1.00 39.16 463 PHE A CA 1
ATOM 3513 C C . PHE A 1 443 ? -17.648 -2.157 -25.211 1.00 39.14 463 PHE A C 1
ATOM 3514 O O . PHE A 1 443 ? -18.666 -2.857 -25.202 1.00 38.31 463 PHE A O 1
ATOM 3522 N N . SER A 1 444 ? -16.807 -2.094 -26.234 1.00 37.26 464 SER A N 1
ATOM 3523 C CA . SER A 1 444 ? -16.817 -3.106 -27.282 1.00 38.08 464 SER A CA 1
ATOM 3524 C C . SER A 1 444 ? -15.504 -3.855 -27.223 1.00 41.07 464 SER A C 1
ATOM 3525 O O . SER A 1 444 ? -14.465 -3.277 -26.905 1.00 41.00 464 SER A O 1
ATOM 3528 N N . PHE A 1 445 ? -15.559 -5.148 -27.508 1.00 38.10 465 PHE A N 1
ATOM 3529 C CA . PHE A 1 445 ? -14.378 -5.998 -27.440 1.00 36.39 465 PHE A CA 1
ATOM 3530 C C . PHE A 1 445 ? -13.978 -6.442 -28.823 1.00 41.33 465 PHE A C 1
ATOM 3531 O O . PHE A 1 445 ? -14.808 -6.933 -29.587 1.00 41.52 465 PHE A O 1
ATOM 3539 N N . LYS A 1 446 ? -12.705 -6.253 -29.152 1.00 36.90 466 LYS A N 1
ATOM 3540 C CA . LYS A 1 446 ? -12.226 -6.562 -30.490 1.00 40.65 466 LYS A CA 1
ATOM 3541 C C . LYS A 1 446 ? -10.974 -7.433 -30.430 1.00 38.09 466 LYS A C 1
ATOM 3542 O O . LYS A 1 446 ? -10.249 -7.419 -29.440 1.00 43.05 466 LYS A O 1
ATOM 3548 N N . PRO A 1 447 ? -10.728 -8.200 -31.494 1.00 45.07 467 PRO A N 1
ATOM 3549 C CA . PRO A 1 447 ? -9.505 -8.994 -31.575 1.00 42.03 467 PRO A CA 1
ATOM 3550 C C . PRO A 1 447 ? -8.226 -8.147 -31.642 1.00 48.77 467 PRO A C 1
ATOM 3551 O O . PRO A 1 447 ? -8.244 -7.039 -32.187 1.00 52.24 467 PRO A O 1
ATOM 3555 N N . CYS A 1 448 ? -7.157 -8.677 -31.048 1.00 57.25 468 CYS A N 1
ATOM 3556 C CA . CYS A 1 448 ? -5.774 -8.234 -31.255 1.00 66.17 468 CYS A CA 1
ATOM 3557 C C . CYS A 1 448 ? -5.159 -9.077 -32.359 1.00 70.11 468 CYS A C 1
ATOM 3558 O O . CYS A 1 448 ? -5.786 -10.008 -32.859 1.00 68.23 468 CYS A O 1
ATOM 3561 N N . LYS A 1 449 ? -3.904 -8.801 -32.692 1.00 73.82 469 LYS A N 1
ATOM 3562 C CA . LYS A 1 449 ? -3.173 -9.718 -33.558 1.00 76.68 469 LYS A CA 1
ATOM 3563 C C . LYS A 1 449 ? -2.628 -10.876 -32.707 1.00 69.78 469 LYS A C 1
ATOM 3564 O O . LYS A 1 449 ? -2.345 -11.963 -33.222 1.00 74.00 469 LYS A O 1
ATOM 3570 N N . GLU A 1 450 ? -2.528 -10.654 -31.395 1.00 57.53 470 GLU A N 1
ATOM 3571 C CA . GLU A 1 450 ? -2.203 -11.729 -30.457 1.00 64.60 470 GLU A CA 1
ATOM 3572 C C . GLU A 1 450 ? -3.442 -12.512 -30.012 1.00 61.03 470 GLU A C 1
ATOM 3573 O O . GLU A 1 450 ? -3.346 -13.428 -29.197 1.00 56.81 470 GLU A O 1
ATOM 3579 N N . THR A 1 451 ? -4.606 -12.148 -30.539 1.00 48.40 471 THR A N 1
ATOM 3580 C CA . THR A 1 451 ? -5.787 -12.971 -30.346 1.00 43.21 471 THR A CA 1
ATOM 3581 C C . THR A 1 451 ? -5.647 -14.215 -31.201 1.00 45.23 471 THR A C 1
ATOM 3582 O O . THR A 1 451 ? -5.429 -14.120 -32.404 1.00 49.48 471 THR A O 1
ATOM 3586 N N . GLN A 1 452 ? -5.771 -15.382 -30.578 1.00 44.11 472 GLN A N 1
ATOM 3587 C CA . GLN A 1 452 ? -5.756 -16.635 -31.316 1.00 46.70 472 GLN A CA 1
ATOM 3588 C C . GLN A 1 452 ? -7.056 -16.824 -32.085 1.00 45.07 472 GLN A C 1
ATOM 3589 O O . GLN A 1 452 ? -8.107 -17.053 -31.487 1.00 45.78 472 GLN A O 1
ATOM 3595 N N . ILE A 1 453 ? -6.983 -16.724 -33.408 1.00 45.45 473 ILE A N 1
ATOM 3596 C CA . ILE A 1 453 ? -8.136 -16.979 -34.264 1.00 47.72 473 ILE A CA 1
ATOM 3597 C C . ILE A 1 453 ? -7.756 -17.924 -35.398 1.00 55.73 473 ILE A C 1
ATOM 3598 O O . ILE A 1 453 ? -6.844 -17.627 -36.170 1.00 59.79 473 ILE A O 1
ATOM 3603 N N . PRO A 1 454 ? -8.450 -19.065 -35.506 1.00 57.33 474 PRO A N 1
ATOM 3604 C CA . PRO A 1 454 ? -9.520 -19.515 -34.609 1.00 55.47 474 PRO A CA 1
ATOM 3605 C C . PRO A 1 454 ? -9.009 -20.003 -33.260 1.00 50.12 474 PRO A C 1
ATOM 3606 O O . PRO A 1 454 ? -7.863 -20.433 -33.129 1.00 47.99 474 PRO A O 1
ATOM 3610 N N . LEU A 1 455 ? -9.871 -19.928 -32.258 1.00 46.64 475 LEU A N 1
ATOM 3611 C CA . LEU A 1 455 ? -9.524 -20.404 -30.934 1.00 44.79 475 LEU A CA 1
ATOM 3612 C C . LEU A 1 455 ? -9.251 -21.900 -30.991 1.00 42.05 475 LEU A C 1
ATOM 3613 O O . LEU A 1 455 ? -9.968 -22.647 -31.652 1.00 46.87 475 LEU A O 1
ATOM 3618 N N . LYS A 1 456 ? -8.198 -22.323 -30.311 1.00 37.03 476 LYS A N 1
ATOM 3619 C CA . LYS A 1 456 ? -7.899 -23.738 -30.171 1.00 41.40 476 LYS A CA 1
ATOM 3620 C C . LYS A 1 456 ? -8.061 -24.129 -28.718 1.00 42.81 476 LYS A C 1
ATOM 3621 O O . LYS A 1 456 ? -7.764 -23.342 -27.821 1.00 43.03 476 LYS A O 1
ATOM 3627 N N . LEU A 1 457 ? -8.534 -25.350 -28.493 1.00 35.23 477 LEU A N 1
ATOM 3628 C CA . LEU A 1 457 ? -8.720 -25.872 -27.146 1.00 35.25 477 LEU A CA 1
ATOM 3629 C C . LEU A 1 457 ? -7.471 -26.577 -26.618 1.00 38.78 477 LEU A C 1
ATOM 3630 O O . LEU A 1 457 ? -6.683 -27.140 -27.376 1.00 42.07 477 LEU A O 1
ATOM 3635 N N . SER A 1 458 ? -7.297 -26.511 -25.309 1.00 36.64 478 SER A N 1
ATOM 3636 C CA . SER A 1 458 ? -6.210 -27.204 -24.638 1.00 43.59 478 SER A CA 1
ATOM 3637 C C . SER A 1 458 ? -6.367 -28.702 -24.852 1.00 42.03 478 SER A C 1
ATOM 3638 O O . SER A 1 458 ? -7.481 -29.182 -25.081 1.00 36.49 478 SER A O 1
ATOM 3641 N N . LEU A 1 459 ? -5.258 -29.429 -24.779 1.00 45.30 479 LEU A N 1
ATOM 3642 C CA . LEU A 1 459 ? -5.284 -30.886 -24.886 1.00 55.49 479 LEU A CA 1
ATOM 3643 C C . LEU A 1 459 ? -5.194 -31.556 -23.515 1.00 59.03 479 LEU A C 1
ATOM 3644 O O . LEU A 1 459 ? -5.041 -32.773 -23.427 1.00 65.51 479 LEU A O 1
ATOM 3649 N N . GLY A 1 460 ? -5.285 -30.757 -22.451 1.00 46.09 480 GLY A N 1
ATOM 3650 C CA . GLY A 1 460 ? -5.289 -31.262 -21.087 1.00 40.97 480 GLY A CA 1
ATOM 3651 C C . GLY A 1 460 ? -6.660 -31.766 -20.680 1.00 36.10 480 GLY A C 1
ATOM 3652 O O . GLY A 1 460 ? -7.479 -32.073 -21.533 1.00 39.11 480 GLY A O 1
ATOM 3653 N N . GLY A 1 461 ? -6.920 -31.846 -19.381 1.00 31.57 481 GLY A N 1
ATOM 3654 C CA . GLY A 1 461 ? -8.151 -32.425 -18.895 1.00 34.53 481 GLY A CA 1
ATOM 3655 C C . GLY A 1 461 ? -9.218 -31.399 -18.600 1.00 29.51 481 GLY A C 1
ATOM 3656 O O . GLY A 1 461 ? -10.251 -31.730 -18.034 1.00 33.76 481 GLY A O 1
ATOM 3657 N N . LEU A 1 462 ? -8.959 -30.144 -18.997 1.00 33.76 482 LEU A N 1
ATOM 3658 C CA . LEU A 1 462 ? -9.922 -29.059 -18.804 1.00 30.86 482 LEU A CA 1
ATOM 3659 C C . LEU A 1 462 ? -10.297 -28.434 -20.139 1.00 29.98 482 LEU A C 1
ATOM 3660 O O . LEU A 1 462 ? -9.463 -28.329 -21.048 1.00 31.64 482 LEU A O 1
ATOM 3665 N N . LEU A 1 463 ? -11.558 -28.018 -20.243 1.00 29.29 483 LEU A N 1
ATOM 3666 C CA . LEU A 1 463 ? -12.054 -27.384 -21.458 1.00 23.49 483 LEU A CA 1
ATOM 3667 C C . LEU A 1 463 ? -11.720 -25.918 -21.360 1.00 30.90 483 LEU A C 1
ATOM 3668 O O . LEU A 1 463 ? -12.422 -25.160 -20.699 1.00 35.04 483 LEU A O 1
ATOM 3673 N N . GLN A 1 464 ? -10.626 -25.544 -21.994 1.00 32.21 484 GLN A N 1
ATOM 3674 C CA . GLN A 1 464 ? -10.142 -24.181 -21.916 1.00 34.58 484 GLN A CA 1
ATOM 3675 C C . GLN A 1 464 ? -9.324 -23.886 -23.157 1.00 34.85 484 GLN A C 1
ATOM 3676 O O . GLN A 1 464 ? -8.841 -24.795 -23.829 1.00 35.79 484 GLN A O 1
ATOM 3682 N N . PRO A 1 465 ? -9.177 -22.597 -23.484 1.00 33.64 485 PRO A N 1
ATOM 3683 C CA . PRO A 1 465 ? -8.377 -22.218 -24.645 1.00 36.11 485 PRO A CA 1
ATOM 3684 C C . PRO A 1 465 ? -6.940 -22.670 -24.491 1.00 36.18 485 PRO A C 1
ATOM 3685 O O . PRO A 1 465 ? -6.439 -22.710 -23.373 1.00 40.71 485 PRO A O 1
ATOM 3689 N N . GLU A 1 466 ? -6.291 -22.987 -25.604 1.00 40.84 486 GLU A N 1
ATOM 3690 C CA . GLU A 1 466 ? -4.893 -23.404 -25.604 1.00 46.00 486 GLU A CA 1
ATOM 3691 C C . GLU A 1 466 ? -3.997 -22.275 -25.111 1.00 49.48 486 GLU A C 1
ATOM 3692 O O . GLU A 1 466 ? -3.042 -22.497 -24.369 1.00 49.34 486 GLU A O 1
ATOM 3698 N N . LYS A 1 467 ? -4.315 -21.063 -25.551 1.00 46.00 487 LYS A N 1
ATOM 3699 C CA . LYS A 1 467 ? -3.664 -19.854 -25.076 1.00 53.36 487 LYS A CA 1
ATOM 3700 C C . LYS A 1 467 ? -4.742 -18.958 -24.485 1.00 46.07 487 LYS A C 1
ATOM 3701 O O . LYS A 1 467 ? -5.857 -18.935 -24.989 1.00 41.35 487 LYS A O 1
ATOM 3707 N N . PRO A 1 468 ? -4.419 -18.222 -23.412 1.00 49.98 488 PRO A N 1
ATOM 3708 C CA . PRO A 1 468 ? -5.419 -17.316 -22.837 1.00 43.20 488 PRO A CA 1
ATOM 3709 C C . PRO A 1 468 ? -6.003 -16.361 -23.882 1.00 41.49 488 PRO A C 1
ATOM 3710 O O . PRO A 1 468 ? -5.276 -15.846 -24.735 1.00 48.78 488 PRO A O 1
ATOM 3714 N N . VAL A 1 469 ? -7.314 -16.168 -23.834 1.00 35.02 489 VAL A N 1
ATOM 3715 C CA . VAL A 1 469 ? -7.961 -15.219 -24.726 1.00 36.59 489 VAL A CA 1
ATOM 3716 C C . VAL A 1 469 ? -7.569 -13.800 -24.352 1.00 41.36 489 VAL A C 1
ATOM 3717 O O . VAL A 1 469 ? -7.764 -13.369 -23.220 1.00 38.19 489 VAL A O 1
ATOM 3721 N N . VAL A 1 470 ? -7.014 -13.086 -25.322 1.00 38.32 490 VAL A N 1
ATOM 3722 C CA . VAL A 1 470 ? -6.626 -11.707 -25.129 1.00 37.42 490 VAL A CA 1
ATOM 3723 C C . VAL A 1 470 ? -7.334 -10.848 -26.167 1.00 37.47 490 VAL A C 1
ATOM 3724 O O . VAL A 1 470 ? -7.355 -11.175 -27.353 1.00 39.91 490 VAL A O 1
ATOM 3728 N N . LEU A 1 471 ? -7.924 -9.754 -25.698 1.00 38.22 491 LEU A N 1
ATOM 3729 C CA . LEU A 1 471 ? -8.738 -8.900 -26.549 1.00 37.02 491 LEU A CA 1
ATOM 3730 C C . LEU A 1 471 ? -8.473 -7.439 -26.292 1.00 41.42 491 LEU A C 1
ATOM 3731 O O . LEU A 1 471 ? -8.101 -7.057 -25.185 1.00 40.21 491 LEU A O 1
ATOM 3736 N N . LYS A 1 472 ? -8.710 -6.633 -27.325 1.00 42.38 492 LYS A N 1
ATOM 3737 C CA . LYS A 1 472 ? -8.714 -5.189 -27.221 1.00 46.79 492 LYS A CA 1
ATOM 3738 C C . LYS A 1 472 ? -10.058 -4.722 -26.687 1.00 47.73 492 LYS A C 1
ATOM 3739 O O . LYS A 1 472 ? -11.104 -5.193 -27.118 1.00 45.56 492 LYS A O 1
ATOM 3745 N N . VAL A 1 473 ? -10.020 -3.800 -25.737 1.00 43.91 493 VAL A N 1
ATOM 3746 C CA . VAL A 1 473 ? -11.221 -3.262 -25.116 1.00 46.06 493 VAL A CA 1
ATOM 3747 C C . VAL A 1 473 ? -11.337 -1.780 -25.458 1.00 46.58 493 VAL A C 1
ATOM 3748 O O . VAL A 1 473 ? -10.421 -1.003 -25.179 1.00 49.95 493 VAL A O 1
ATOM 3752 N N . GLU A 1 474 ? -12.446 -1.396 -26.088 1.00 44.09 494 GLU A N 1
ATOM 3753 C CA . GLU A 1 474 ? -12.656 -0.010 -26.502 1.00 47.89 494 GLU A CA 1
ATOM 3754 C C . GLU A 1 474 ? -13.860 0.613 -25.804 1.00 46.08 494 GLU A C 1
ATOM 3755 O O . GLU A 1 474 ? -14.934 0.020 -25.749 1.00 43.02 494 GLU A O 1
ATOM 3761 N N . SER A 1 475 ? -13.679 1.819 -25.280 1.00 43.97 495 SER A N 1
ATOM 3762 C CA A SER A 1 475 ? -14.759 2.520 -24.603 0.30 50.04 495 SER A CA 1
ATOM 3763 C CA B SER A 1 475 ? -14.755 2.530 -24.602 0.70 48.88 495 SER A CA 1
ATOM 3764 C C . SER A 1 475 ? -15.851 2.952 -25.580 1.00 52.52 495 SER A C 1
ATOM 3765 O O . SER A 1 475 ? -15.563 3.453 -26.666 1.00 51.01 495 SER A O 1
ATOM 3770 N N . ARG A 1 476 ? -17.106 2.753 -25.193 1.00 42.4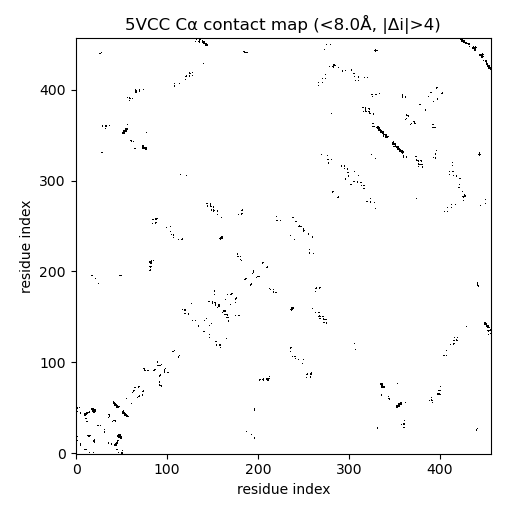2 496 ARG A N 1
ATOM 3771 C CA . ARG A 1 476 ? -18.216 3.279 -25.982 1.00 41.20 496 ARG A CA 1
ATOM 3772 C C . ARG A 1 476 ? -18.469 4.741 -25.613 1.00 47.17 496 ARG A C 1
ATOM 3773 O O . ARG A 1 476 ? -19.200 5.441 -26.320 1.00 59.32 496 ARG A O 1
#

Radius of gyration: 22.23 Å; Cα contacts (8 Å, |Δi|>4): 743; chains: 1; bounding box: 39×66×57 Å

Secondary structure (DSSP, 8-state):
-TTHHHHHT---PPPBTTTBTGGGGGG-HHHHHHHHHHHH-SEEEEEETTEEEEEE--HHHHHIIIIITTTTT--------S-GGGGGSTTT--HHHHHHHHHHHGGGGSHHHHHHHHHHHHHHHHHHHHHHHHHHTTT--EEHHHHHHHHHHHHHHHHHH-----TTT-TT-HHHHHHTT-PPP-TTSHHHHHHHH-GGGHHHHHHTT--SS-HHHHHHHHHHHHHHHHHHTT---HHHHHHHHS---PPPHHHHHHHHHHHHHHHHHHHHHHHHHHHHHHHH-HHHHHHHHHHHHHHSGGGPPP-HHHHHT-HHHHHHHHHHHHH--TT--EEEE--S-EEETTEEE-TTPEEEE-HHHHHT-TTTSSSTTS--GGGGSTTTGGG--TTT--TT--STTS-TTHHHHHHHHHHHHHHHHHHEEEEE-SSS-SS--B-SSSS--BSS--EEEEEE-

InterPro domains:
  IPR001128 Cytochrome P450 [PF00067] (39-493)
  IPR001128 Cytochrome P450 [PR00385] (305-322)
  IPR001128 Cytochrome P450 [PR00385] (358-369)
  IPR001128 Cytochrome P450 [PR00385] (433-442)
  IPR001128 Cytochrome P450 [PR00385] (442-453)
  IPR002402 Cytochrome P450, E-class, group II [PR00464] (123-143)
  IPR002402 Cytochrome P450, E-class, group II [PR00464] (178-196)
  IPR002402 Cytochrome P450, E-class, group II [PR00464] (391-406)
  IPR008072 Cytochrome P450, E-class, CYP3A [PR01689] (10-23)
  IPR008072 Cytochrome P450, E-class, CYP3A [PR01689] (93-105)
  IPR008072 Cytochrome P450, E-class, CYP3A [PR01689] (173-184)
  IPR008072 Cytochrome P450, E-class, CYP3A [PR01689] (189-199)
  IPR008072 Cytochrome P450, E-class, CYP3A [PR01689] (218-229)
  IPR008072 Cytochrome P450, E-class, CYP3A [PR01689] (266-276)
  IPR008072 Cytochrome P450, E-class, CYP3A [cd20650] (67-492)
  IPR017972 Cytochrome P450, conserved site [PS00086] (435-444)
  IPR036396 Cytochrome P450 superfamily [G3DSA:1.10.630.10] (21-501)
  IPR036396 Cytochrome P450 superfamily [SSF48264] (32-496)
  IPR050705 Cytochrome P450 3A [PTHR24302] (1-497)